Protein AF-A0A950RJ06-F1 (afdb_monomer_lite)

Sequence (537 aa):
GKETQTAPILWCGGCQGIGTPPVVMPDGRVLVLYRSAYGHWNHGVAPLVALGLLDLPANRITPLRHENGKEPPWNTFWGTADESQNFVVAGNTLFLVHQSTLGGFDLPSRKLFPIWGERDSWGGFRHLPWARNEWNGPARGGVAIVGSRLYWQTGSRLLCLVAGEQGQPGEDVALDGRKIPTQEAPPPERPDDRQLREKLAGAVTQLLSRPWAPLYVEPGLGGREFFFDNSGEVLETLAWAYPFLPPDLQQRVKTFLAKEWQTHPPFGKKARYDLPEGERREWFPVPGDVLSRLDRDRPSHPFGNCHAVWLYAERCGEWRRVLAAWPQLRECFEDFTRTGWRLDGARGDLNANRYLASLRAFARIARRAEDTEMAQRADRMAAATTTALLSWWRRSAAGAGTPVIPTIQEWDQFVGRGDALFFRVVPHRAKLALFHDLTPEVAALVEEGAPGTVAKVWDTFVTLCPTWHLQGEERQVHFGENFVDPPDFARDAFEASAWLRNSSPDELTQRLDIPCCRADLYYVLKLAILLDRAGKR

pLDDT: mean 88.15, std 12.59, range [50.03, 98.88]

Secondary structure (DSSP, 8-state):
--------B-S--SSS-S----EE-TTS-EEEEEE-TT-----SSS--EEEEEEETTTTEEEE---SSTTSPPTTS--SS-SS-EEEEEETTEEEEEETTEEEEEETTTTEEEEEEE-TTSBTTBS-BTTB---SS---EEEEEEETTEEEEEESS-EEEEE--TTSPPPP-----GGGS----PPPPPPPPHHHHHHHHHHHHHHHTTS-BPPEEE--BTT--EEES-BHHHHHHHHHHHGGGS-HHHHHHHHHHHHHHHHHS-TTSGGGBPPTTSSB--SSS---GGG-S--TT--PPPGGGGHHHHHHHHHHHT-HHHHHHTHHHHHHHHHHHHHTT----TTT--TTHHHHHHHHHHHHHHHHHTT-HHHHHHHHHHHHHHHHHHHHHHHHHHHH-------SHHHHHHHHHT--SSSEEETTTEEE-TTTTT--HHHHHHHHHHSTTHHHHHHHHHHHH-TTTTSTT-B-SS--SSB-B--HHHHHHHHHHHHHTS---HHHHHTT----SSTT-HHHHHHHHHHHHHHTT-

Radius of gyration: 26.48 Å; chains: 1; bounding box: 66×53×78 Å

Structure (mmCIF, N/CA/C/O backbone):
data_AF-A0A950RJ06-F1
#
_entry.id   AF-A0A950RJ06-F1
#
loop_
_atom_site.group_PDB
_atom_site.id
_atom_site.type_symbol
_atom_site.label_atom_id
_atom_site.label_alt_id
_atom_site.label_comp_id
_atom_site.label_asym_id
_atom_site.label_entity_id
_atom_site.label_seq_id
_atom_site.pdbx_PDB_ins_code
_atom_site.Cartn_x
_atom_site.Cartn_y
_atom_site.Cartn_z
_atom_site.occupancy
_atom_site.B_iso_or_equiv
_atom_site.auth_seq_id
_atom_site.auth_comp_id
_atom_site.auth_asym_id
_atom_site.auth_atom_id
_atom_site.pdbx_PDB_model_num
ATOM 1 N N . GLY A 1 1 ? -26.314 -30.283 16.683 1.00 50.44 1 GLY A N 1
ATOM 2 C CA . GLY A 1 1 ? -27.610 -29.701 17.082 1.00 50.44 1 GLY A CA 1
ATOM 3 C C . GLY A 1 1 ? -28.222 -29.011 15.883 1.00 50.44 1 GLY A C 1
ATOM 4 O O . GLY A 1 1 ? -27.463 -28.518 15.061 1.00 50.44 1 GLY A O 1
ATOM 5 N N . LYS A 1 2 ? -29.553 -29.013 15.747 1.00 50.03 2 LYS A N 1
ATOM 6 C CA . LYS A 1 2 ? -30.243 -28.097 14.826 1.00 50.03 2 LYS A CA 1
ATOM 7 C C . LYS A 1 2 ? -30.463 -26.778 15.561 1.00 50.03 2 LYS A C 1
ATOM 9 O O . LYS A 1 2 ? -30.877 -26.812 16.716 1.00 50.03 2 LYS A O 1
ATOM 14 N N . GLU A 1 3 ? -30.166 -25.661 14.908 1.00 59.91 3 GLU A N 1
ATOM 15 C CA . GLU A 1 3 ? -30.511 -24.330 15.406 1.00 59.91 3 GLU A CA 1
ATOM 16 C C . GLU A 1 3 ? -32.034 -24.263 15.561 1.00 59.91 3 GLU A C 1
ATOM 18 O O . GLU A 1 3 ? -32.773 -24.516 14.610 1.00 59.91 3 GLU A O 1
ATOM 23 N N . THR A 1 4 ? -32.514 -24.062 16.786 1.00 61.28 4 THR A N 1
ATOM 24 C CA . THR A 1 4 ? -33.949 -24.125 17.078 1.00 61.28 4 THR A CA 1
ATOM 25 C C . THR A 1 4 ? -34.642 -22.806 16.765 1.00 61.28 4 THR A C 1
ATOM 27 O O . THR A 1 4 ? -35.795 -22.844 16.339 1.00 61.28 4 THR A O 1
ATOM 30 N N . GLN A 1 5 ? -33.965 -21.664 16.958 1.00 66.19 5 GLN A N 1
ATOM 31 C CA . GLN A 1 5 ? -34.462 -20.304 16.703 1.00 66.19 5 GLN A CA 1
ATOM 32 C C . GLN A 1 5 ? -33.289 -19.326 16.490 1.00 66.19 5 GLN A C 1
ATOM 34 O O . GLN A 1 5 ? -32.261 -19.458 17.152 1.00 66.19 5 GLN A O 1
ATOM 39 N N . THR A 1 6 ? -33.472 -18.315 15.634 1.00 73.50 6 THR A N 1
ATOM 40 C CA . THR A 1 6 ? -32.511 -17.215 15.427 1.00 73.50 6 THR A CA 1
ATOM 41 C C . THR A 1 6 ? -33.073 -15.937 16.056 1.00 73.50 6 THR A C 1
ATOM 43 O O . THR A 1 6 ? -34.087 -15.406 15.599 1.00 73.50 6 THR A O 1
ATOM 46 N N . ALA A 1 7 ? -32.452 -15.448 17.134 1.00 76.25 7 ALA A N 1
ATOM 47 C CA . ALA A 1 7 ? -32.836 -14.179 17.753 1.00 76.25 7 ALA A CA 1
ATOM 48 C C . ALA A 1 7 ? -32.360 -12.998 16.877 1.00 76.25 7 ALA A C 1
ATOM 50 O O . ALA A 1 7 ? -31.235 -13.047 16.376 1.00 76.25 7 ALA A O 1
ATOM 51 N N . PRO A 1 8 ? -33.157 -11.925 16.693 1.00 79.44 8 PRO A N 1
ATOM 52 C CA . PRO A 1 8 ? -32.818 -10.793 15.823 1.00 79.44 8 PRO A CA 1
ATOM 53 C C . PRO A 1 8 ? -31.828 -9.830 16.503 1.00 79.44 8 PRO A C 1
ATOM 55 O O . PRO A 1 8 ? -32.113 -8.647 16.706 1.00 79.44 8 PRO A O 1
ATOM 58 N N . ILE A 1 9 ? -30.679 -10.359 16.911 1.00 85.25 9 ILE A N 1
ATOM 59 C CA . ILE A 1 9 ? -29.606 -9.603 17.550 1.00 85.25 9 ILE A CA 1
ATOM 60 C C . ILE A 1 9 ? -28.699 -8.982 16.490 1.00 85.25 9 ILE A C 1
ATOM 62 O O . ILE A 1 9 ? -28.488 -9.535 15.412 1.00 85.25 9 ILE A O 1
ATOM 66 N N . LEU A 1 10 ? -28.160 -7.814 16.805 1.00 80.94 10 LEU A N 1
ATOM 67 C CA . LEU A 1 10 ? -27.145 -7.156 16.003 1.00 80.94 10 LEU A CA 1
ATOM 68 C C . LEU A 1 10 ? -25.777 -7.607 16.504 1.00 80.94 10 LEU A C 1
ATOM 70 O O . LEU A 1 10 ? -25.434 -7.369 17.658 1.00 80.94 10 LEU A O 1
ATOM 74 N N . TRP A 1 11 ? -25.008 -8.255 15.628 1.00 78.56 11 TRP A N 1
ATOM 75 C CA . TRP A 1 11 ? -23.616 -8.603 15.916 1.00 78.56 11 TRP A CA 1
ATOM 76 C C . TRP A 1 11 ? -22.679 -7.403 15.773 1.00 78.56 11 TRP A C 1
ATOM 78 O O . TRP A 1 11 ? -21.669 -7.345 16.455 1.00 78.56 11 TRP A O 1
ATOM 88 N N . CYS A 1 12 ? -23.016 -6.436 14.920 1.00 71.62 12 CYS A N 1
ATOM 89 C CA . CYS A 1 12 ? -22.273 -5.187 14.779 1.00 71.62 12 CYS A CA 1
ATOM 90 C C . CYS A 1 12 ? -23.228 -4.005 14.954 1.00 71.62 12 CYS A C 1
ATOM 92 O O . CYS A 1 12 ? -24.313 -3.984 14.364 1.00 71.62 12 CYS A O 1
ATOM 94 N N . GLY A 1 13 ? -22.811 -3.021 15.747 1.00 65.00 13 GLY A N 1
ATOM 95 C CA . GLY A 1 13 ? -23.385 -1.681 15.746 1.00 65.00 13 GLY A CA 1
ATOM 96 C C . GLY A 1 13 ? -22.483 -0.708 14.975 1.00 65.00 13 GLY A C 1
ATOM 97 O O . GLY A 1 13 ? -21.266 -0.779 15.104 1.00 65.00 13 GLY A O 1
ATOM 98 N N . GLY A 1 14 ? -23.071 0.192 14.182 1.00 65.56 14 GLY A N 1
ATOM 99 C CA . GLY A 1 14 ? -22.356 1.227 13.412 1.00 65.56 14 GLY A CA 1
ATOM 100 C C . GLY A 1 14 ? -21.636 0.765 12.133 1.00 65.56 14 GLY A C 1
ATOM 101 O O . GLY A 1 14 ? -22.067 -0.214 11.516 1.00 65.56 14 GLY A O 1
ATOM 102 N N . CYS A 1 15 ? -20.586 1.487 11.701 1.00 62.78 15 CYS A N 1
ATOM 103 C CA . CYS A 1 15 ? -19.850 1.328 10.422 1.00 62.78 15 CYS A CA 1
ATOM 104 C C . CYS A 1 15 ? -18.987 0.053 10.300 1.00 62.78 15 CYS A C 1
ATOM 106 O O . CYS A 1 15 ? -17.826 0.110 9.910 1.00 62.78 15 CYS A O 1
ATOM 108 N N . GLN A 1 16 ? -19.555 -1.121 10.592 1.00 58.41 16 GLN A N 1
ATOM 109 C CA . GLN A 1 16 ? -18.917 -2.426 10.338 1.00 58.41 16 GLN A CA 1
ATOM 110 C C . GLN A 1 16 ? -17.552 -2.632 11.040 1.00 58.41 16 GLN A C 1
ATOM 112 O O . GLN A 1 16 ? -16.731 -3.413 10.564 1.00 58.41 16 GLN A O 1
ATOM 117 N N . GLY A 1 17 ? -17.315 -1.961 12.177 1.00 62.22 17 GLY A N 1
ATOM 118 C CA . GLY A 1 17 ? -16.123 -2.152 13.016 1.00 62.22 17 GLY A CA 1
ATOM 119 C C . GLY A 1 17 ? -16.064 -3.531 13.698 1.00 62.22 17 GLY A C 1
ATOM 120 O O . GLY A 1 17 ? -16.698 -4.492 13.258 1.00 62.22 17 GLY A O 1
ATOM 121 N N . ILE A 1 18 ? -15.320 -3.658 14.809 1.00 63.72 18 ILE A N 1
ATOM 122 C CA . ILE A 1 18 ? -15.326 -4.912 15.595 1.00 63.72 18 ILE A CA 1
ATOM 123 C C . ILE A 1 18 ? -16.766 -5.221 16.008 1.00 63.72 18 ILE A C 1
ATOM 125 O O . ILE A 1 18 ? -17.503 -4.333 16.436 1.00 63.72 18 ILE A O 1
ATOM 129 N N . GLY A 1 19 ? -17.152 -6.494 15.897 1.00 72.44 19 GLY A N 1
ATOM 130 C CA . GLY A 1 19 ? -18.432 -6.958 16.415 1.00 72.44 19 GLY A CA 1
ATOM 131 C C . GLY A 1 19 ? -18.643 -6.556 17.879 1.00 72.44 19 GLY A C 1
ATOM 132 O O . GLY A 1 19 ? -17.711 -6.470 18.677 1.00 72.44 19 GLY A O 1
ATOM 133 N N . THR A 1 20 ? -19.896 -6.337 18.237 1.00 81.00 20 THR A N 1
ATOM 134 C CA . THR A 1 20 ? -20.381 -6.101 19.591 1.00 81.00 20 THR A CA 1
ATOM 135 C C . THR A 1 20 ? -20.977 -7.417 20.112 1.00 81.00 20 THR A C 1
ATOM 137 O O . THR A 1 20 ? -22.199 -7.595 20.072 1.00 81.00 20 THR A O 1
ATOM 140 N N . PRO A 1 21 ? -20.149 -8.403 20.519 1.00 85.94 21 PRO A N 1
ATOM 141 C CA . PRO A 1 21 ? -20.653 -9.711 20.904 1.00 85.94 21 PRO A CA 1
ATOM 142 C C . PRO A 1 21 ? -21.604 -9.593 22.105 1.00 85.94 21 PRO A C 1
ATOM 144 O O . PRO A 1 21 ? -21.375 -8.772 22.998 1.00 85.94 21 PRO A O 1
ATOM 147 N N . PRO A 1 22 ? -22.653 -10.427 22.173 1.00 91.00 22 PRO A N 1
ATOM 148 C CA . PRO A 1 22 ? -23.515 -10.476 23.343 1.00 91.00 22 PRO A CA 1
ATOM 149 C C . PRO A 1 22 ? -22.749 -10.836 24.622 1.00 91.00 22 PRO A C 1
ATOM 151 O O . PRO A 1 22 ? -21.824 -11.649 24.594 1.00 91.00 22 PRO A O 1
ATOM 154 N N . VAL A 1 23 ? -23.175 -10.287 25.761 1.00 92.25 23 VAL A N 1
ATOM 155 C CA . VAL A 1 23 ? -22.527 -10.524 27.062 1.00 92.25 23 VAL A CA 1
ATOM 156 C C . VAL A 1 23 ? -23.430 -11.381 27.941 1.00 92.25 23 VAL A C 1
ATOM 158 O O . VAL A 1 23 ? -24.588 -11.038 28.170 1.00 92.25 23 VAL A O 1
ATOM 161 N N . VAL A 1 24 ? -22.913 -12.498 28.450 1.00 93.88 24 VAL A N 1
ATOM 162 C CA . VAL A 1 24 ? -23.662 -13.367 29.370 1.00 93.88 24 VAL A CA 1
ATOM 163 C C . VAL A 1 24 ? -23.649 -12.763 30.773 1.00 93.88 24 VAL A C 1
ATOM 165 O O . VAL A 1 24 ? -22.591 -12.485 31.333 1.00 93.88 24 VAL A O 1
ATOM 168 N N . MET A 1 25 ? -24.835 -12.569 31.338 1.00 95.00 25 MET A N 1
ATOM 169 C CA . MET A 1 25 ? -25.041 -12.037 32.682 1.00 95.00 25 MET A CA 1
ATOM 170 C C . MET A 1 25 ? -24.921 -13.148 33.741 1.00 95.00 25 MET A C 1
ATOM 172 O O . MET A 1 25 ? -25.167 -14.316 33.429 1.00 95.00 25 MET A O 1
ATOM 176 N N . PRO A 1 26 ? -24.638 -12.817 35.019 1.00 91.94 26 PRO A N 1
ATOM 177 C CA . PRO A 1 26 ? -24.577 -13.810 36.099 1.00 91.94 26 PRO A CA 1
ATOM 178 C C . PRO A 1 26 ? -25.865 -14.624 36.302 1.00 91.94 26 PRO A C 1
ATOM 180 O O . PRO A 1 26 ? -25.816 -15.729 36.831 1.00 91.94 26 PRO A O 1
ATOM 183 N N . ASP A 1 27 ? -27.014 -14.089 35.884 1.00 93.88 27 ASP A N 1
ATOM 184 C CA . ASP A 1 27 ? -28.317 -14.756 35.967 1.00 93.88 27 ASP A CA 1
ATOM 185 C C . ASP A 1 27 ? -28.658 -15.620 34.735 1.00 93.88 27 ASP A C 1
ATOM 187 O O . ASP A 1 27 ? -29.770 -16.133 34.628 1.00 93.88 27 ASP A O 1
ATOM 191 N N . GLY A 1 28 ? -27.717 -15.778 33.799 1.00 94.25 28 GLY A N 1
ATOM 192 C CA . GLY A 1 28 ? -27.869 -16.590 32.591 1.00 94.25 28 GLY A CA 1
ATOM 193 C C . GLY A 1 28 ? -28.584 -15.898 31.427 1.00 94.25 28 GLY A C 1
ATOM 194 O O . GLY A 1 28 ? -28.638 -16.469 30.335 1.00 94.25 28 GLY A O 1
ATOM 195 N N . ARG A 1 29 ? -29.102 -14.675 31.605 1.00 95.62 29 ARG A N 1
ATOM 196 C CA . ARG A 1 29 ? -29.600 -13.863 30.483 1.00 95.62 29 ARG A CA 1
ATOM 197 C C . ARG A 1 29 ? -28.436 -13.309 29.671 1.00 95.62 29 ARG A C 1
ATOM 199 O O . ARG A 1 29 ? -27.307 -13.223 30.147 1.00 95.62 29 ARG A O 1
ATOM 206 N N . VAL A 1 30 ? -28.714 -12.896 28.440 1.00 95.31 30 VAL A N 1
ATOM 207 C CA . VAL A 1 30 ? -27.694 -12.368 27.531 1.00 95.31 30 VAL A CA 1
ATOM 208 C C . VAL A 1 30 ? -27.994 -10.910 27.208 1.00 95.31 30 VAL A C 1
ATOM 210 O O . VAL A 1 30 ? -29.046 -10.593 26.662 1.00 95.31 30 VAL A O 1
ATOM 213 N N . LEU A 1 31 ? -27.075 -10.007 27.528 1.00 94.94 31 LEU A N 1
ATOM 214 C CA . LEU A 1 31 ? -27.130 -8.628 27.067 1.00 94.94 31 LEU A CA 1
ATOM 215 C C . LEU A 1 31 ? -26.858 -8.581 25.562 1.00 94.94 31 LEU A C 1
ATOM 217 O O . LEU A 1 31 ? -25.830 -9.068 25.096 1.00 94.94 31 LEU A O 1
ATOM 221 N N . VAL A 1 32 ? -27.781 -7.983 24.815 1.00 93.06 32 VAL A N 1
ATOM 222 C CA . VAL A 1 32 ? -27.760 -7.938 23.352 1.00 93.06 32 VAL A CA 1
ATOM 223 C C . VAL A 1 32 ? -28.026 -6.529 22.836 1.00 93.06 32 VAL A C 1
ATOM 225 O O . VAL A 1 32 ? -28.814 -5.771 23.412 1.00 93.06 32 VAL A O 1
ATOM 228 N N . LEU A 1 33 ? -27.416 -6.221 21.693 1.00 90.19 33 LEU A N 1
ATOM 229 C CA . LEU A 1 33 ? -27.846 -5.149 20.805 1.00 90.19 33 LEU A CA 1
ATOM 230 C C . LEU A 1 33 ? -28.906 -5.716 19.850 1.00 90.19 33 LEU A C 1
ATOM 232 O O . LEU A 1 33 ? -28.754 -6.830 19.353 1.00 90.19 33 LEU A O 1
ATOM 236 N N . TYR A 1 34 ? -29.995 -4.994 19.592 1.00 90.50 34 TYR A N 1
ATOM 237 C CA . TYR A 1 34 ? -31.054 -5.454 18.682 1.00 90.50 34 TYR A CA 1
ATOM 238 C C . TYR A 1 34 ? -31.803 -4.285 18.035 1.00 90.50 34 TYR A C 1
ATOM 240 O O . TYR A 1 34 ? -31.687 -3.133 18.467 1.00 90.50 34 TYR A O 1
ATOM 248 N N . ARG A 1 35 ? -32.587 -4.573 16.985 1.00 87.44 35 ARG A N 1
ATOM 249 C CA . ARG A 1 35 ? -33.420 -3.560 16.322 1.00 87.44 35 ARG A CA 1
ATOM 250 C C . ARG A 1 35 ? -34.743 -3.347 17.058 1.00 87.44 35 ARG A C 1
ATOM 252 O O . ARG A 1 35 ? -35.463 -4.304 17.330 1.00 87.44 35 ARG A O 1
ATOM 259 N N . SER A 1 36 ? -35.098 -2.094 17.342 1.00 87.75 36 SER A N 1
ATOM 260 C CA . SER A 1 36 ? -36.367 -1.746 17.991 1.00 87.75 36 SER A CA 1
ATOM 261 C C . SER A 1 36 ? -36.806 -0.310 17.724 1.00 87.75 36 SER A C 1
ATOM 263 O O . SER A 1 36 ? -36.077 0.634 18.019 1.00 87.75 36 SER A O 1
ATOM 265 N N . ALA A 1 37 ? -38.055 -0.134 17.282 1.00 87.75 37 ALA A N 1
ATOM 266 C CA . ALA A 1 37 ? -38.705 1.179 17.195 1.00 87.75 37 ALA A CA 1
ATOM 267 C C . ALA A 1 37 ? -38.978 1.825 18.564 1.00 87.75 37 ALA A C 1
ATOM 269 O O . ALA A 1 37 ? -39.250 3.019 18.646 1.00 87.75 37 ALA A O 1
ATOM 270 N N . TYR A 1 38 ? -38.889 1.042 19.641 1.00 86.88 38 TYR A N 1
ATOM 271 C CA . TYR A 1 38 ? -39.115 1.498 21.010 1.00 86.88 38 TYR A CA 1
ATOM 272 C C . TYR A 1 38 ? -37.815 1.716 21.790 1.00 86.88 38 TYR A C 1
ATOM 274 O O . TYR A 1 38 ? -37.870 1.965 22.999 1.00 86.88 38 TYR A O 1
ATOM 282 N N . GLY A 1 39 ? -36.665 1.597 21.119 1.00 85.56 39 GLY A N 1
ATOM 283 C CA . GLY A 1 39 ? -35.371 1.970 21.672 1.00 85.56 39 GLY A CA 1
ATOM 284 C C . GLY A 1 39 ? -35.305 3.468 21.942 1.00 85.56 39 GLY A C 1
ATOM 285 O O . GLY A 1 39 ? -35.871 4.270 21.203 1.00 85.56 39 GLY A O 1
ATOM 286 N N . HIS A 1 40 ? -34.603 3.844 23.001 1.00 88.94 40 HIS A N 1
ATOM 287 C CA . HIS A 1 40 ? -34.295 5.246 23.292 1.00 88.94 40 HIS A CA 1
ATOM 288 C C . HIS A 1 40 ? -32.793 5.518 23.363 1.00 88.94 40 HIS A C 1
ATOM 290 O O . HIS A 1 40 ? -32.363 6.522 23.897 1.00 88.94 40 HIS A O 1
ATOM 296 N N . TRP A 1 41 ? -32.007 4.592 22.818 1.00 87.56 41 TRP A N 1
ATOM 297 C CA . TRP A 1 41 ? -30.555 4.676 22.735 1.00 87.56 41 TRP A CA 1
ATOM 298 C C . TRP A 1 41 ? -30.120 5.395 21.452 1.00 87.56 41 TRP A C 1
ATOM 300 O O . TRP A 1 41 ? -28.999 5.215 20.997 1.00 87.56 41 TRP A O 1
ATOM 310 N N . ASN A 1 42 ? -31.026 6.138 20.813 1.00 79.38 42 ASN A N 1
ATOM 311 C CA . ASN A 1 42 ? -30.808 6.692 19.485 1.00 79.38 42 ASN A CA 1
ATOM 312 C C . ASN A 1 42 ? -30.412 8.164 19.608 1.00 79.38 42 ASN A C 1
ATOM 314 O O . ASN A 1 42 ? -31.120 8.939 20.246 1.00 79.38 42 ASN A O 1
ATOM 318 N N . HIS A 1 43 ? -29.330 8.545 18.940 1.00 73.06 43 HIS A N 1
ATOM 319 C CA . HIS A 1 43 ? -28.908 9.934 18.792 1.00 73.06 43 HIS A CA 1
ATOM 320 C C . HIS A 1 43 ? -28.388 10.132 17.357 1.00 73.06 43 HIS A C 1
ATOM 322 O O . HIS A 1 43 ? -27.191 10.095 17.107 1.00 73.06 43 HIS A O 1
ATOM 328 N N . GLY A 1 44 ? -29.294 10.287 16.381 1.00 64.38 44 GLY A N 1
ATOM 329 C CA . GLY A 1 44 ? -28.931 10.548 14.978 1.00 64.38 44 GLY A CA 1
ATOM 330 C C . GLY A 1 44 ? -28.979 9.343 14.018 1.00 64.38 44 GLY A C 1
ATOM 331 O O . GLY A 1 44 ? -29.991 8.648 13.940 1.00 64.38 44 GLY A O 1
ATOM 332 N 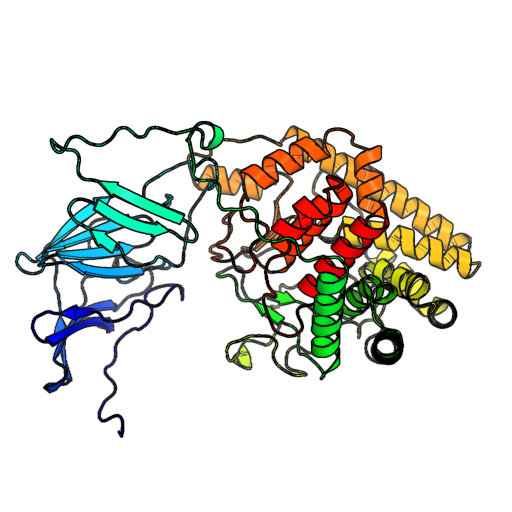N . VAL A 1 45 ? -27.909 9.185 13.225 1.00 64.44 45 VAL A N 1
ATOM 333 C CA . VAL A 1 45 ? -27.832 8.775 11.797 1.00 64.44 45 VAL A CA 1
ATOM 334 C C . VAL A 1 45 ? -28.550 7.471 11.388 1.00 64.44 45 VAL A C 1
ATOM 336 O O . VAL A 1 45 ? -29.001 7.366 10.248 1.00 64.44 45 VAL A O 1
ATOM 339 N N . ALA A 1 46 ? -28.727 6.489 12.277 1.00 67.44 46 ALA A N 1
ATOM 340 C CA . ALA A 1 46 ? -29.302 5.183 11.919 1.00 67.44 46 ALA A CA 1
ATOM 341 C C . ALA A 1 46 ? -30.348 4.690 12.936 1.00 67.44 46 ALA A C 1
ATOM 343 O O . ALA A 1 46 ? -29.983 3.954 13.842 1.00 67.44 46 ALA A O 1
ATOM 344 N N . PRO A 1 47 ? -31.649 5.002 12.805 1.00 71.69 47 PRO A N 1
ATOM 345 C CA . PRO A 1 47 ? -32.635 4.750 13.857 1.00 71.69 47 PRO A CA 1
ATOM 346 C C . PRO A 1 47 ? -32.853 3.256 14.164 1.00 71.69 47 PRO A C 1
ATOM 348 O O . PRO A 1 47 ? -32.434 2.353 13.435 1.00 71.69 47 PRO A O 1
ATOM 351 N N . LEU A 1 48 ? -33.634 3.003 15.218 1.00 83.75 48 LEU A N 1
ATOM 352 C CA . LEU A 1 48 ? -34.152 1.686 15.600 1.00 83.75 48 LEU A CA 1
ATOM 353 C C . LEU A 1 48 ? -33.125 0.751 16.256 1.00 83.75 48 LEU A C 1
ATOM 355 O O . LEU A 1 48 ? -33.192 -0.449 16.006 1.00 83.75 48 LEU A O 1
ATOM 359 N N . VAL A 1 49 ? -32.201 1.238 17.089 1.00 84.25 49 VAL A N 1
ATOM 360 C CA . VAL A 1 49 ? -31.305 0.372 17.882 1.00 84.25 49 VAL A CA 1
ATOM 361 C C . VAL A 1 49 ? -31.658 0.441 19.370 1.00 84.25 49 VAL A C 1
ATOM 363 O O . VAL A 1 49 ? -32.088 1.471 19.894 1.00 84.25 49 VAL A O 1
ATOM 366 N N . ALA A 1 50 ? -31.525 -0.688 20.066 1.00 89.38 50 ALA A N 1
ATOM 367 C CA . ALA A 1 50 ? -31.738 -0.781 21.501 1.00 89.38 50 ALA A CA 1
ATOM 368 C C . ALA A 1 50 ? -30.814 -1.811 22.160 1.00 89.38 50 ALA A C 1
ATOM 370 O O . ALA A 1 50 ? -30.388 -2.779 21.531 1.00 89.38 50 ALA A O 1
ATOM 371 N N . LEU A 1 51 ? -30.582 -1.620 23.459 1.00 92.69 51 LEU A N 1
ATOM 372 C CA . LEU A 1 51 ? -30.006 -2.624 24.348 1.00 92.69 51 LEU A CA 1
ATOM 373 C C . LEU A 1 51 ? -31.116 -3.393 25.067 1.00 92.69 51 LEU A C 1
ATOM 375 O O . LEU A 1 51 ? -32.174 -2.840 25.395 1.00 92.69 51 LEU A O 1
ATOM 379 N N . GLY A 1 52 ? -30.894 -4.678 25.316 1.00 94.69 52 GLY A N 1
ATOM 380 C CA . GLY A 1 52 ? -31.853 -5.518 26.024 1.00 94.69 52 GLY A CA 1
ATOM 381 C C . GLY A 1 52 ? -31.235 -6.782 26.601 1.00 94.69 52 GLY A C 1
ATOM 382 O O . GLY A 1 52 ? -30.121 -7.154 26.255 1.00 94.69 52 GLY A O 1
ATOM 383 N N . LEU A 1 53 ? -31.978 -7.442 27.486 1.00 96.38 53 LEU A N 1
ATOM 384 C CA . LEU A 1 53 ? -31.618 -8.735 28.065 1.00 96.38 53 LEU A CA 1
ATOM 385 C C . LEU A 1 53 ? -32.443 -9.832 27.391 1.00 96.38 53 LEU A C 1
ATOM 387 O O . LEU A 1 53 ? -33.661 -9.887 27.576 1.00 96.38 53 LEU A O 1
ATOM 391 N N . LEU A 1 54 ? -31.786 -10.675 26.601 1.00 95.50 54 LEU A N 1
ATOM 392 C CA . LEU A 1 54 ? -32.343 -11.869 25.981 1.00 95.50 54 LEU A CA 1
ATOM 393 C C . LEU A 1 54 ? -32.416 -13.005 27.006 1.00 95.50 54 LEU A C 1
ATOM 395 O O . LEU A 1 54 ? -31.401 -13.474 27.520 1.00 95.50 54 LEU A O 1
ATOM 399 N N . ASP A 1 55 ? -33.633 -13.457 27.271 1.00 94.75 55 ASP A N 1
ATOM 400 C CA . ASP A 1 55 ? -33.919 -14.728 27.925 1.00 94.75 55 ASP A CA 1
ATOM 401 C C . ASP A 1 55 ? -33.882 -15.826 26.855 1.00 94.75 55 ASP A C 1
ATOM 403 O O . ASP A 1 55 ? -34.734 -15.849 25.963 1.00 94.75 55 ASP A O 1
ATOM 407 N N . LEU A 1 56 ? -32.857 -16.685 26.902 1.00 89.12 56 LEU A N 1
ATOM 408 C CA . LEU A 1 56 ? -32.650 -17.746 25.913 1.00 89.12 56 LEU A CA 1
ATOM 409 C C . LEU A 1 56 ? -33.780 -18.795 25.936 1.00 89.12 56 LEU A C 1
ATOM 411 O O . LEU A 1 56 ? -34.327 -19.060 24.864 1.00 89.12 56 LEU A O 1
ATOM 415 N N . PRO A 1 57 ? -34.186 -19.364 27.095 1.00 89.75 57 PRO A N 1
ATOM 416 C CA . PRO A 1 57 ? -35.340 -20.264 27.165 1.00 89.75 57 PRO A CA 1
ATOM 417 C C . PRO A 1 57 ? -36.637 -19.677 26.598 1.00 89.75 57 PRO A C 1
ATOM 419 O O . PRO A 1 57 ? -37.374 -20.379 25.906 1.00 89.75 57 PRO A O 1
ATOM 422 N N . ALA A 1 58 ? -36.925 -18.405 26.885 1.00 91.06 58 ALA A N 1
ATOM 423 C CA . ALA A 1 58 ? -38.152 -17.749 26.434 1.00 91.06 58 ALA A CA 1
ATOM 424 C C . ALA A 1 58 ? -38.045 -17.124 25.031 1.00 91.06 58 ALA A C 1
ATOM 426 O O . ALA A 1 58 ? -39.052 -16.641 24.511 1.00 91.06 58 ALA A O 1
ATOM 427 N N . ASN A 1 59 ? -36.837 -17.075 24.457 1.00 89.00 59 ASN A N 1
ATOM 428 C CA . ASN A 1 59 ? -36.471 -16.291 23.274 1.00 89.00 59 ASN A CA 1
ATOM 429 C C . ASN A 1 59 ? -37.097 -14.883 23.274 1.00 89.00 59 ASN A C 1
ATOM 431 O O . ASN A 1 59 ? -37.733 -14.440 22.313 1.00 89.00 59 ASN A O 1
ATOM 435 N N . ARG A 1 60 ? -36.965 -14.181 24.405 1.00 92.56 60 ARG A N 1
ATOM 436 C CA . ARG A 1 60 ? -37.585 -12.870 24.618 1.00 92.56 60 ARG A CA 1
ATOM 437 C C . ARG A 1 60 ? -36.553 -11.854 25.072 1.00 92.56 60 ARG A C 1
ATOM 439 O O . ARG A 1 60 ? -35.869 -12.054 26.069 1.00 92.56 60 ARG A O 1
ATOM 446 N N . ILE A 1 61 ? -36.502 -10.723 24.375 1.00 94.88 61 ILE A N 1
ATOM 447 C CA . ILE A 1 61 ? -35.655 -9.590 24.750 1.00 94.88 61 ILE A CA 1
ATOM 448 C C . ILE A 1 61 ? -36.453 -8.644 25.650 1.00 94.88 61 ILE A C 1
ATOM 450 O O . ILE A 1 61 ? -37.507 -8.136 25.263 1.00 94.88 61 ILE A O 1
ATOM 454 N N . THR A 1 62 ? -35.943 -8.387 26.853 1.00 95.62 62 THR A N 1
ATOM 455 C CA . THR A 1 62 ? -36.441 -7.335 27.747 1.00 95.62 62 THR A CA 1
ATOM 456 C C . THR A 1 62 ? -35.672 -6.042 27.472 1.00 95.62 62 THR A C 1
ATOM 458 O O . THR A 1 62 ? -34.463 -6.018 27.707 1.00 95.62 62 THR A O 1
ATOM 461 N N . PRO A 1 63 ? -36.319 -4.963 26.991 1.00 94.50 63 PRO A N 1
ATOM 462 C CA . PRO A 1 63 ? -35.622 -3.719 26.679 1.00 94.50 63 PRO A CA 1
ATOM 463 C C . PRO A 1 63 ? -34.990 -3.090 27.925 1.00 94.50 63 PRO A C 1
ATOM 465 O O . PRO A 1 63 ? -35.668 -2.899 28.938 1.00 94.50 63 PRO A O 1
ATOM 468 N N . LEU A 1 64 ? -33.717 -2.711 27.827 1.00 94.75 64 LEU A N 1
ATOM 469 C CA . LEU A 1 64 ? -33.061 -1.867 28.818 1.00 94.75 64 LEU A CA 1
ATOM 470 C C . LEU A 1 64 ? -33.331 -0.409 28.484 1.00 94.75 64 LEU A C 1
ATOM 472 O O . LEU A 1 64 ? -33.229 0.000 27.324 1.00 94.75 64 LEU A O 1
ATOM 476 N N . ARG A 1 65 ? -33.700 0.356 29.515 1.00 94.00 65 ARG A N 1
ATOM 477 C CA . ARG A 1 65 ? -34.000 1.776 29.394 1.00 94.00 65 ARG A CA 1
ATOM 478 C C . ARG A 1 65 ? -33.155 2.610 30.361 1.00 94.00 65 ARG A C 1
ATOM 480 O O . ARG A 1 65 ? -33.165 2.256 31.527 1.00 94.00 65 ARG A O 1
ATOM 487 N N . HIS A 1 66 ? -32.506 3.687 29.918 1.00 92.94 66 HIS A N 1
ATOM 488 C CA . HIS A 1 66 ? -31.921 4.770 30.711 1.00 92.94 66 HIS A CA 1
ATOM 489 C C . HIS A 1 66 ? -32.906 5.880 31.130 1.00 92.94 66 HIS A C 1
ATOM 491 O O . HIS A 1 66 ? -33.954 6.093 30.524 1.00 92.94 66 HIS A O 1
ATOM 497 N N . GLU A 1 67 ? -32.561 6.644 32.162 1.00 93.50 67 GLU A N 1
ATOM 498 C CA . GLU A 1 67 ? -33.440 7.686 32.719 1.00 93.50 67 GLU A CA 1
ATOM 499 C C . GLU A 1 67 ? -33.563 8.969 31.870 1.00 93.50 67 GLU A C 1
ATOM 501 O O . GLU A 1 67 ? -34.571 9.665 31.957 1.00 93.50 67 GLU A O 1
ATOM 506 N N . ASN A 1 68 ? -32.606 9.246 30.976 1.00 88.75 68 ASN A N 1
ATOM 507 C CA . ASN A 1 68 ? -32.532 10.490 30.182 1.00 88.75 68 ASN A CA 1
ATOM 508 C C . ASN A 1 68 ? -33.542 10.613 29.011 1.00 88.75 68 ASN A C 1
ATOM 510 O O . ASN A 1 68 ? -33.295 11.287 28.016 1.00 88.75 68 ASN A O 1
ATOM 514 N N . GLY A 1 69 ? -34.700 9.957 29.081 1.00 86.50 69 GLY A N 1
ATOM 515 C CA . GLY A 1 69 ? -35.740 10.105 28.058 1.00 86.50 69 GLY A CA 1
ATOM 516 C C . GLY A 1 69 ? -35.390 9.451 26.715 1.00 86.50 69 GLY A C 1
ATOM 517 O O . GLY A 1 69 ? -35.112 8.253 26.681 1.00 86.50 69 GLY A O 1
ATOM 518 N N . LYS A 1 70 ? -35.526 10.203 25.610 1.00 82.12 70 LYS A N 1
ATOM 519 C CA . LYS A 1 70 ? -35.303 9.731 24.223 1.00 82.12 70 LYS A CA 1
ATOM 520 C C . LYS A 1 70 ? -33.903 10.023 23.684 1.00 82.12 70 LYS A C 1
ATOM 522 O O . LYS A 1 70 ? -33.554 9.469 22.648 1.00 82.12 70 LYS A O 1
ATOM 527 N N . GLU A 1 71 ? -33.162 10.890 24.363 1.00 82.81 71 GLU A N 1
ATOM 528 C CA . GLU A 1 71 ? -31.867 11.391 23.924 1.00 82.81 71 GLU A CA 1
ATOM 529 C C . GLU A 1 71 ? -30.832 11.004 24.985 1.00 82.81 71 GLU A C 1
ATOM 531 O O . GLU A 1 71 ? -30.848 11.554 26.091 1.00 82.81 71 GLU A O 1
ATOM 536 N N . PRO A 1 72 ? -29.966 10.014 24.716 1.00 86.94 72 PRO A N 1
ATOM 537 C CA . PRO A 1 72 ? -28.862 9.729 25.619 1.00 86.94 72 PRO A CA 1
ATOM 538 C C . PRO A 1 72 ? -27.936 10.959 25.697 1.00 86.94 72 PRO A C 1
ATOM 540 O O . PRO A 1 72 ? -27.680 11.588 24.668 1.00 86.94 72 PRO A O 1
ATOM 543 N N . PRO A 1 73 ? -27.413 11.312 26.886 1.00 87.56 73 PRO A N 1
ATOM 544 C CA . PRO A 1 73 ? -26.434 12.378 27.041 1.00 87.56 73 PRO A CA 1
ATOM 545 C C . PRO A 1 73 ? -25.264 12.277 26.057 1.00 87.56 73 PRO A C 1
ATOM 547 O O . PRO A 1 73 ? -24.776 11.187 25.740 1.00 87.56 73 PRO A O 1
ATOM 550 N N . TRP A 1 74 ? -24.775 13.431 25.612 1.00 81.94 74 TRP A N 1
ATOM 551 C CA . TRP A 1 74 ? -23.574 13.517 24.784 1.00 81.94 74 TRP A CA 1
ATOM 552 C C . TRP A 1 74 ? -22.358 12.899 25.506 1.00 81.94 74 TRP A C 1
ATOM 554 O O . TRP A 1 74 ? -22.289 12.940 26.735 1.00 81.94 74 TRP A O 1
ATOM 564 N N . ASN A 1 75 ? -21.409 12.318 24.760 1.00 80.62 75 ASN A N 1
ATOM 565 C CA . ASN A 1 75 ? -20.223 11.610 25.285 1.00 80.62 75 ASN A CA 1
ATOM 566 C C . ASN A 1 75 ? -20.515 10.409 26.214 1.00 80.62 75 ASN A C 1
ATOM 568 O O . ASN A 1 75 ? -19.759 10.144 27.149 1.00 80.62 75 ASN A O 1
ATOM 572 N N . THR A 1 76 ? -21.616 9.686 25.988 1.00 83.94 76 THR A N 1
ATOM 573 C CA . THR A 1 76 ? -21.900 8.433 26.708 1.00 83.94 76 THR A CA 1
ATOM 574 C C . THR A 1 76 ? -21.966 7.245 25.755 1.00 83.94 76 THR A C 1
ATOM 576 O O . THR A 1 76 ? -20.953 6.616 25.480 1.00 83.94 76 THR A O 1
ATOM 579 N N . PHE A 1 77 ? -23.152 6.917 25.255 1.00 79.81 77 PHE A N 1
ATOM 580 C CA . PHE A 1 77 ? -23.364 5.814 24.332 1.00 79.81 77 PHE A CA 1
ATOM 581 C C . PHE A 1 77 ? -24.572 6.075 23.454 1.00 79.81 77 PHE A C 1
ATOM 583 O O . PHE A 1 77 ? -25.673 6.325 23.957 1.00 79.81 77 PHE A O 1
ATOM 590 N N . TRP A 1 78 ? -24.370 5.935 22.149 1.00 75.69 78 TRP A N 1
ATOM 591 C CA . TRP A 1 78 ? -25.431 5.978 21.161 1.00 75.69 78 TRP A CA 1
ATOM 592 C C . TRP A 1 78 ? -25.468 4.621 20.476 1.00 75.69 78 TRP A C 1
ATOM 594 O O . TRP A 1 78 ? -24.507 4.197 19.849 1.00 75.69 78 TRP A O 1
ATOM 604 N N . GLY A 1 79 ? -26.601 3.932 20.574 1.00 68.50 79 GLY A N 1
ATOM 605 C CA . GLY A 1 79 ? -26.802 2.681 19.848 1.00 68.50 79 GLY A CA 1
ATOM 606 C C . GLY A 1 79 ? -26.748 2.880 18.329 1.00 68.50 79 GLY A C 1
ATOM 607 O O . GLY A 1 79 ? -26.570 1.917 17.586 1.00 68.50 79 GLY A O 1
ATOM 608 N N . THR A 1 80 ? -26.900 4.123 17.862 1.00 66.88 80 THR A N 1
ATOM 609 C CA . THR A 1 80 ? -27.002 4.514 16.455 1.00 66.88 80 THR A CA 1
ATOM 610 C C . THR A 1 80 ? -25.927 5.528 16.103 1.00 66.88 80 THR A C 1
ATOM 612 O O . THR A 1 80 ? -26.085 6.715 16.386 1.00 66.88 80 THR A O 1
ATOM 615 N N . ALA A 1 81 ? -24.869 5.060 15.467 1.00 65.31 81 ALA A N 1
ATOM 616 C CA . ALA A 1 81 ? -23.710 5.872 15.154 1.00 65.31 81 ALA A CA 1
ATOM 617 C C . ALA A 1 81 ? -23.058 5.355 13.874 1.00 65.31 81 ALA A C 1
ATOM 619 O O . ALA A 1 81 ? -23.147 4.162 13.579 1.00 65.31 81 ALA A O 1
ATOM 620 N N . ASP A 1 82 ? -22.456 6.244 13.098 1.00 66.19 82 ASP A N 1
ATOM 621 C CA . ASP A 1 82 ? -21.478 5.918 12.059 1.00 66.19 82 ASP A CA 1
ATOM 622 C C . ASP A 1 82 ? -20.123 5.509 12.668 1.00 66.19 82 ASP A C 1
ATOM 624 O O . ASP A 1 82 ? -19.206 5.094 11.965 1.00 66.19 82 ASP A O 1
ATOM 628 N N . GLU A 1 83 ? -20.012 5.517 13.993 1.00 75.25 83 GLU A N 1
ATOM 629 C CA . GLU A 1 83 ? -18.823 5.117 14.727 1.00 75.25 83 GLU A CA 1
ATOM 630 C C . GLU A 1 83 ? -18.896 3.684 15.299 1.00 75.25 83 GLU A C 1
ATOM 632 O O . GLU A 1 83 ? -19.958 3.062 15.430 1.00 75.25 83 GLU A O 1
ATOM 637 N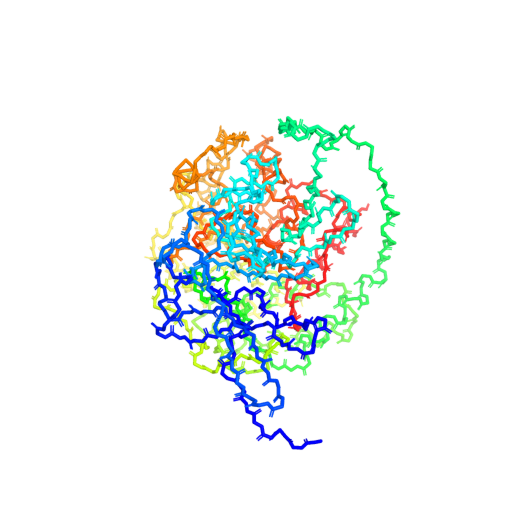 N . SER A 1 84 ? -17.728 3.133 15.648 1.00 73.69 84 SER A N 1
ATOM 638 C CA . SER A 1 84 ? -17.611 1.816 16.289 1.00 73.69 84 SER A CA 1
ATOM 639 C C . SER A 1 84 ? -18.097 1.839 17.740 1.00 73.69 84 SER A C 1
ATOM 641 O O . SER A 1 84 ? -17.824 2.782 18.489 1.00 73.69 84 SER A O 1
ATOM 643 N N . GLN A 1 85 ? -18.744 0.752 18.170 1.00 80.62 85 GLN A N 1
ATOM 644 C CA . GLN A 1 85 ? -19.252 0.606 19.533 1.00 80.62 85 GLN A CA 1
ATOM 645 C C . GLN A 1 85 ? -19.060 -0.806 20.097 1.00 80.62 85 GLN A C 1
ATOM 647 O O . GLN A 1 85 ? -19.174 -1.811 19.394 1.00 80.62 85 GLN A O 1
ATOM 652 N N . ASN A 1 86 ? -18.794 -0.887 21.398 1.00 84.88 86 ASN A N 1
ATOM 653 C CA . ASN A 1 86 ? -18.674 -2.141 22.134 1.00 84.88 86 ASN A CA 1
ATOM 654 C C . ASN A 1 86 ? -19.265 -1.993 23.540 1.00 84.88 86 ASN A C 1
ATOM 656 O O . ASN A 1 86 ? -19.433 -0.879 24.036 1.00 84.88 86 ASN A O 1
ATOM 660 N N . PHE A 1 87 ? -19.568 -3.103 24.205 1.00 88.75 87 PHE A N 1
ATOM 661 C CA . PHE A 1 87 ? -19.952 -3.066 25.602 1.00 88.75 87 PHE A CA 1
ATOM 662 C C . PHE A 1 87 ? -19.520 -4.306 26.380 1.00 88.75 87 PHE A C 1
ATOM 664 O O . PHE A 1 87 ? -19.459 -5.414 25.855 1.00 88.75 87 PHE A O 1
ATOM 671 N N . VAL A 1 88 ? -19.253 -4.109 27.669 1.00 90.88 88 VAL A N 1
ATOM 672 C CA . VAL A 1 88 ? -18.914 -5.175 28.623 1.00 90.88 88 VAL A CA 1
ATOM 673 C C . VAL A 1 88 ? -19.643 -4.941 29.938 1.00 90.88 88 VAL A C 1
ATOM 675 O O . VAL A 1 88 ? -19.997 -3.813 30.270 1.00 90.88 88 VAL A O 1
ATOM 678 N N . VAL A 1 89 ? -19.859 -5.994 30.718 1.00 93.12 89 VAL A N 1
ATOM 679 C CA . VAL A 1 89 ? -20.523 -5.896 32.024 1.00 93.12 89 VAL A CA 1
ATOM 680 C C . VAL A 1 89 ? -19.538 -6.268 33.122 1.00 93.12 89 VAL A C 1
ATOM 682 O O . VAL A 1 89 ? -18.905 -7.319 33.049 1.00 93.12 89 VAL A O 1
ATOM 685 N N . ALA A 1 90 ? -19.448 -5.439 34.163 1.00 92.50 90 ALA A N 1
ATOM 686 C C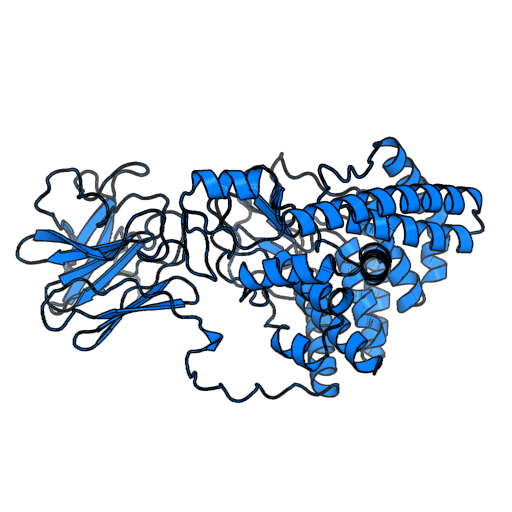A . ALA A 1 90 ? -18.783 -5.801 35.410 1.00 92.50 90 ALA A CA 1
ATOM 687 C C . ALA A 1 90 ? -19.639 -5.388 36.611 1.00 92.50 90 ALA A C 1
ATOM 689 O O . ALA A 1 90 ? -19.969 -4.216 36.806 1.00 92.50 90 ALA A O 1
ATOM 690 N N . GLY A 1 91 ? -20.017 -6.380 37.420 1.00 92.62 91 GLY A N 1
ATOM 691 C CA . GLY A 1 91 ? -20.979 -6.194 38.503 1.00 92.62 91 GLY A CA 1
ATOM 692 C C . GLY A 1 91 ? -22.326 -5.703 37.969 1.00 92.62 91 GLY A C 1
ATOM 693 O O . GLY A 1 91 ? -22.916 -6.326 37.090 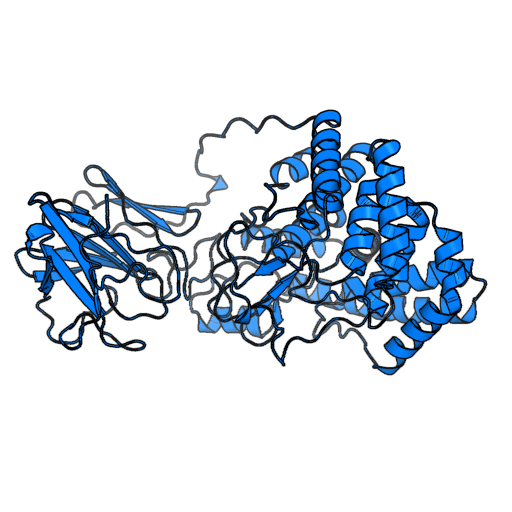1.00 92.62 91 GLY A O 1
ATOM 694 N N . ASN A 1 92 ? -22.791 -4.572 38.497 1.00 95.44 92 ASN A N 1
ATOM 695 C CA . ASN A 1 92 ? -24.043 -3.930 38.091 1.00 95.44 92 ASN A CA 1
ATOM 696 C C . ASN A 1 92 ? -23.858 -2.867 36.999 1.00 95.44 92 ASN A C 1
ATOM 698 O O . ASN A 1 92 ? -24.838 -2.251 36.584 1.00 95.44 92 ASN A O 1
ATOM 702 N N . THR A 1 93 ? -22.629 -2.661 36.525 1.00 95.00 93 THR A N 1
ATOM 703 C CA . THR A 1 93 ? -22.309 -1.619 35.553 1.00 95.00 93 THR A CA 1
ATOM 704 C C . THR A 1 93 ? -22.077 -2.228 34.181 1.00 95.00 93 THR A C 1
ATOM 706 O O . THR A 1 93 ? -21.233 -3.107 33.993 1.00 95.00 93 THR A O 1
ATOM 709 N N . LEU A 1 94 ? -22.815 -1.715 33.208 1.00 94.50 94 LEU A N 1
ATOM 710 C CA . LEU A 1 94 ? -22.560 -1.892 31.792 1.00 94.50 94 LEU A CA 1
ATOM 711 C C . LEU A 1 94 ? -21.618 -0.778 31.324 1.00 94.50 94 LEU A C 1
ATOM 713 O O . LEU A 1 94 ? -21.975 0.395 31.356 1.00 94.50 94 LEU A O 1
ATOM 717 N N . PHE A 1 95 ? -20.416 -1.142 30.904 1.00 93.19 95 PHE A N 1
ATOM 718 C CA . PHE A 1 95 ? -19.440 -0.231 30.321 1.00 93.19 95 PHE A CA 1
ATOM 719 C C . PHE A 1 95 ? -19.684 -0.162 28.825 1.00 93.19 95 PHE A C 1
ATOM 721 O O . PHE A 1 95 ? -19.757 -1.190 28.151 1.00 93.19 95 PHE A O 1
ATOM 728 N N . LEU A 1 96 ? -19.825 1.056 28.329 1.00 90.38 96 LEU A N 1
ATOM 729 C CA . LEU A 1 96 ? -20.224 1.351 26.969 1.00 90.38 96 LEU A CA 1
ATOM 730 C C . LEU A 1 96 ? -19.078 2.088 26.296 1.00 90.38 96 LEU A C 1
ATOM 732 O O . LEU A 1 96 ? -18.692 3.171 26.726 1.00 90.38 96 LEU A O 1
ATOM 736 N N . VAL A 1 97 ? -18.528 1.484 25.256 1.00 87.44 97 VAL A N 1
ATOM 737 C CA . VAL A 1 97 ? -17.501 2.088 24.420 1.00 87.44 97 VAL A CA 1
ATOM 738 C C . VAL A 1 97 ? -18.186 2.591 23.165 1.00 87.44 97 VAL A C 1
ATOM 740 O O . VAL A 1 97 ? -18.843 1.818 22.469 1.00 87.44 97 VAL A O 1
ATOM 743 N N . HIS A 1 98 ? -18.036 3.876 22.880 1.00 83.31 98 HIS A N 1
ATOM 744 C CA . HIS A 1 98 ? -18.607 4.502 21.698 1.00 83.31 98 HIS A CA 1
ATOM 745 C C . HIS A 1 98 ? -17.615 5.514 21.144 1.00 83.31 98 HIS A C 1
ATOM 747 O O . HIS A 1 98 ? -17.341 6.521 21.806 1.00 83.31 98 HIS A O 1
ATOM 753 N N . GLN A 1 99 ? -17.076 5.246 19.950 1.00 80.38 99 GLN A N 1
ATOM 754 C CA . GLN A 1 99 ? -15.982 6.028 19.373 1.00 80.38 99 GLN A CA 1
ATOM 755 C C . GLN A 1 99 ? -14.908 6.274 20.451 1.00 80.38 99 GLN A C 1
ATOM 757 O O . GLN A 1 99 ? -14.396 5.323 21.038 1.00 80.38 99 GLN A O 1
ATOM 762 N N . SER A 1 100 ? -14.646 7.533 20.786 1.00 80.00 100 SER A N 1
ATOM 763 C CA . SER A 1 100 ? -13.592 7.978 21.696 1.00 80.00 100 SER A CA 1
ATOM 764 C C . SER A 1 100 ? -14.071 8.239 23.120 1.00 80.00 100 SER A C 1
ATOM 766 O O . SER A 1 100 ? -13.363 8.852 23.923 1.00 80.00 100 SER A O 1
ATOM 768 N N . THR A 1 101 ? -15.261 7.737 23.449 1.00 85.62 101 THR A N 1
ATOM 769 C CA . THR A 1 101 ? -15.903 7.904 24.752 1.00 85.62 101 THR A CA 1
ATOM 770 C C . THR A 1 101 ? -16.117 6.564 25.438 1.00 85.62 101 THR A C 1
ATOM 772 O O . THR A 1 101 ? -16.423 5.542 24.815 1.00 85.62 101 THR A O 1
ATOM 775 N N . LEU A 1 102 ? -15.955 6.595 26.754 1.00 89.44 102 LEU A N 1
ATOM 776 C CA . LEU A 1 102 ? -16.284 5.513 27.655 1.00 89.44 102 LEU A CA 1
ATOM 777 C C . LEU A 1 102 ? -17.391 5.994 28.595 1.00 89.44 102 LEU A C 1
ATOM 779 O O . LEU A 1 102 ? -17.188 6.890 29.418 1.00 89.44 102 LEU A O 1
ATOM 783 N N . GLY A 1 103 ? -18.559 5.377 28.474 1.00 91.62 103 GLY A N 1
ATOM 784 C CA . GLY A 1 103 ? -19.710 5.580 29.342 1.00 91.62 103 GLY A CA 1
ATOM 785 C C . GLY A 1 103 ? -19.953 4.396 30.275 1.00 91.62 103 GLY A C 1
ATOM 786 O O . GLY A 1 103 ? -19.467 3.285 30.063 1.00 91.62 103 GLY A O 1
ATOM 787 N N . GLY A 1 104 ? -20.748 4.636 31.311 1.00 94.25 104 GLY A N 1
ATOM 788 C CA . GLY A 1 104 ? -21.258 3.623 32.223 1.00 94.25 104 GLY A CA 1
ATOM 789 C C . GLY A 1 104 ? -22.777 3.685 32.312 1.00 94.25 104 GLY A C 1
ATOM 790 O O . GLY A 1 104 ? -23.367 4.764 32.337 1.00 94.25 104 GLY A O 1
ATOM 791 N N . PHE A 1 105 ? -23.414 2.522 32.371 1.00 95.75 105 PHE A N 1
ATOM 792 C CA . PHE A 1 105 ? -24.840 2.360 32.611 1.00 95.75 105 PHE A CA 1
ATOM 793 C C . PHE A 1 105 ? -25.054 1.458 33.825 1.00 95.75 105 PHE A C 1
ATOM 795 O O . PHE A 1 105 ? -24.735 0.270 33.791 1.00 95.75 105 PHE A O 1
ATOM 802 N N . ASP A 1 106 ? -25.588 2.022 34.904 1.00 96.50 106 ASP A N 1
ATOM 803 C CA . ASP A 1 106 ? -25.926 1.261 36.105 1.00 96.50 106 ASP A CA 1
ATOM 804 C C . ASP A 1 106 ? -27.246 0.508 35.885 1.00 96.50 106 ASP A C 1
ATOM 806 O O . ASP A 1 106 ? -28.309 1.113 35.739 1.00 96.50 106 ASP A O 1
ATOM 810 N N . LEU A 1 107 ? -27.182 -0.823 35.833 1.00 95.50 107 LEU A N 1
ATOM 811 C CA . LEU A 1 107 ? -28.318 -1.681 35.488 1.00 95.50 107 LEU A CA 1
ATOM 812 C C . LEU A 1 107 ? -29.507 -1.539 36.463 1.00 95.50 107 LEU A C 1
ATOM 814 O O . LEU A 1 107 ? -30.645 -1.498 35.979 1.00 95.50 107 LEU A O 1
ATOM 818 N N . PRO A 1 108 ? -29.309 -1.448 37.799 1.00 95.38 108 PRO A N 1
ATOM 819 C CA . PRO A 1 108 ? -30.408 -1.275 38.746 1.00 95.38 108 PRO A CA 1
ATOM 820 C C . PRO A 1 108 ? -31.072 0.103 38.672 1.00 95.38 108 PRO A C 1
ATOM 822 O O . PRO A 1 108 ? -32.293 0.178 38.529 1.00 95.38 108 PRO A O 1
ATOM 825 N N . SER A 1 109 ? -30.293 1.188 38.766 1.00 96.06 109 SER A N 1
ATOM 826 C CA . SER A 1 109 ? -30.838 2.555 38.782 1.00 96.06 109 SER A CA 1
ATOM 827 C C . SER A 1 109 ? -31.213 3.067 37.401 1.00 96.06 109 SER A C 1
ATOM 829 O O . SER A 1 109 ? -31.969 4.028 37.299 1.00 96.06 109 SER A O 1
ATOM 831 N N . ARG A 1 110 ? -30.718 2.418 36.338 1.00 94.88 110 ARG A N 1
ATOM 832 C CA . ARG A 1 110 ? -30.882 2.841 34.943 1.00 94.88 110 ARG A CA 1
ATOM 833 C C . ARG A 1 110 ? -30.248 4.201 34.647 1.00 94.88 110 ARG A C 1
ATOM 835 O O . ARG A 1 110 ? -30.636 4.888 33.696 1.00 94.88 110 ARG A O 1
ATOM 842 N N . LYS A 1 111 ? -29.251 4.584 35.437 1.00 95.19 111 LYS A N 1
ATOM 843 C CA . LYS A 1 111 ? -28.505 5.819 35.245 1.00 95.19 111 LYS A CA 1
ATOM 844 C C . LYS A 1 111 ? -27.389 5.621 34.225 1.00 95.19 111 LYS A C 1
ATOM 846 O O . LYS A 1 111 ? -26.564 4.723 34.371 1.00 95.19 111 LYS A O 1
ATOM 851 N N . LEU A 1 112 ? -27.361 6.485 33.212 1.00 93.56 112 LEU A N 1
ATOM 852 C CA . LEU A 1 112 ? -26.262 6.597 32.250 1.00 93.56 112 LEU A CA 1
ATOM 853 C C . LEU A 1 112 ? -25.332 7.734 32.693 1.00 93.56 112 LEU A C 1
ATOM 855 O O . LEU A 1 112 ? -25.818 8.806 33.054 1.00 93.56 112 LEU A O 1
ATOM 859 N N . PHE A 1 113 ? -24.020 7.512 32.683 1.00 92.69 113 PHE A N 1
ATOM 860 C CA . PHE A 1 113 ? -23.027 8.487 33.134 1.00 92.69 113 PHE A CA 1
ATOM 861 C C . PHE A 1 113 ? -21.732 8.411 32.308 1.00 92.69 113 PHE A C 1
ATOM 863 O O . PHE A 1 113 ? -21.367 7.329 31.844 1.00 92.69 113 PHE A O 1
ATOM 870 N N . PRO A 1 114 ? -21.023 9.536 32.110 1.00 91.06 114 PRO A N 1
ATOM 871 C CA . PRO A 1 114 ? -19.709 9.522 31.477 1.00 91.06 114 PRO A CA 1
ATOM 872 C C . PRO A 1 114 ? -18.664 8.943 32.441 1.00 91.06 114 PRO A C 1
ATOM 874 O O . PRO A 1 114 ? -18.709 9.211 33.642 1.00 91.06 114 PRO A O 1
ATOM 877 N N . ILE A 1 115 ? -17.720 8.161 31.917 1.00 89.44 115 ILE A N 1
ATOM 878 C CA . ILE A 1 115 ? -16.537 7.699 32.660 1.00 89.44 115 ILE A CA 1
ATOM 879 C C . ILE A 1 115 ? -15.311 8.472 32.184 1.00 89.44 115 ILE A C 1
ATOM 881 O O . ILE A 1 115 ? -14.603 9.055 33.001 1.00 89.44 115 ILE A O 1
ATOM 885 N N . TRP A 1 116 ? -15.053 8.481 30.874 1.00 88.19 116 TRP A N 1
ATOM 886 C CA . TRP A 1 116 ? -13.899 9.170 30.305 1.00 88.19 116 TRP A CA 1
ATOM 887 C C . TRP A 1 116 ? -14.086 9.498 28.826 1.00 88.19 116 TRP A C 1
ATOM 889 O O . TRP A 1 116 ? -14.764 8.786 28.086 1.00 88.19 116 TRP A O 1
ATOM 899 N N . GLY A 1 117 ? -13.393 10.548 28.406 1.00 83.75 117 GLY A N 1
ATOM 900 C CA . GLY A 1 117 ? -13.211 10.918 27.019 1.00 83.75 117 GLY A CA 1
ATOM 901 C C . GLY A 1 117 ? -14.309 11.776 26.417 1.00 83.75 117 GLY A C 1
ATOM 902 O O . GLY A 1 117 ? -15.315 12.111 27.038 1.00 83.75 117 GLY A O 1
ATOM 903 N N . GLU A 1 118 ? -14.047 12.179 25.184 1.00 81.81 118 GLU A N 1
ATOM 904 C CA . GLU A 1 118 ? -14.865 13.097 24.409 1.00 81.81 118 GLU A CA 1
ATOM 905 C C . GLU A 1 118 ? -14.889 12.615 22.966 1.00 81.81 118 GLU A C 1
ATOM 907 O O . GLU A 1 118 ? -13.929 11.997 22.500 1.00 81.81 118 GLU A O 1
ATOM 912 N N . ARG A 1 119 ? -15.981 12.895 22.259 1.00 77.44 119 ARG A N 1
ATOM 913 C CA . ARG A 1 119 ? -16.076 12.645 20.826 1.00 77.44 119 ARG A CA 1
ATOM 914 C C . ARG A 1 119 ? -14.887 13.240 20.060 1.00 77.44 119 ARG A C 1
ATOM 916 O O . ARG A 1 119 ? -14.368 14.288 20.442 1.00 77.44 119 ARG A O 1
ATOM 923 N N . ASP A 1 120 ? -14.492 12.587 18.971 1.00 74.44 120 ASP A N 1
ATOM 924 C CA . ASP A 1 120 ? -13.461 13.073 18.040 1.00 74.44 120 ASP A CA 1
ATOM 925 C C . ASP A 1 120 ? -12.071 13.262 18.709 1.00 74.44 120 ASP A C 1
ATOM 927 O O . ASP A 1 120 ? -11.313 14.185 18.398 1.00 74.44 120 ASP A O 1
ATOM 931 N N . SER A 1 121 ? -11.739 12.396 19.676 1.00 74.94 121 SER A N 1
ATOM 932 C CA . SER A 1 121 ? -10.459 12.368 20.415 1.00 74.94 121 SER A CA 1
ATOM 933 C C . SER A 1 121 ? -9.822 10.976 20.376 1.00 74.94 121 SER A C 1
ATOM 935 O O . SER A 1 121 ? -10.447 10.059 19.891 1.00 74.94 121 SER A O 1
ATOM 937 N N . TRP A 1 122 ? -8.624 10.753 20.914 1.00 73.81 122 TRP A N 1
ATOM 938 C CA . TRP A 1 122 ? -8.035 9.414 21.059 1.00 73.81 122 TRP A CA 1
ATOM 939 C C . TRP A 1 122 ? -8.306 8.812 22.428 1.00 73.81 122 TRP A C 1
ATOM 941 O O . TRP A 1 122 ? -7.499 8.932 23.349 1.00 73.81 122 TRP A O 1
ATOM 951 N N . GLY A 1 123 ? -9.484 8.203 22.580 1.00 75.19 123 GLY A N 1
ATOM 952 C CA . GLY A 1 123 ? -9.955 7.697 23.872 1.00 75.19 123 GLY A CA 1
ATOM 953 C C . GLY A 1 123 ? -9.905 8.763 24.972 1.00 75.19 123 GLY A C 1
ATOM 954 O O . GLY A 1 123 ? -9.404 8.515 26.067 1.00 75.19 123 GLY A O 1
ATOM 955 N N . GLY A 1 124 ? -10.359 9.974 24.643 1.00 76.75 124 GLY A N 1
ATOM 956 C CA . GLY A 1 124 ? -10.340 11.158 25.498 1.00 76.75 124 GLY A CA 1
ATOM 957 C C . GLY A 1 124 ? -9.113 12.046 25.369 1.00 76.75 124 GLY A C 1
ATOM 958 O O . GLY A 1 124 ? -9.177 13.214 25.743 1.00 76.75 124 GLY A O 1
ATOM 959 N N . PHE A 1 125 ? -8.015 11.538 24.815 1.00 75.06 125 PHE A N 1
ATOM 960 C CA . PHE A 1 125 ? -6.799 12.322 24.652 1.00 75.06 125 PHE A CA 1
ATOM 961 C C . PHE A 1 125 ? -6.823 13.069 23.331 1.00 75.06 125 PHE A C 1
ATOM 963 O O . PHE A 1 125 ? -6.968 12.486 22.258 1.00 75.06 125 PHE A O 1
ATOM 970 N N . ARG A 1 126 ? -6.624 14.378 23.383 1.00 69.00 126 ARG A N 1
ATOM 971 C CA . ARG A 1 126 ? -6.341 15.156 22.180 1.00 69.00 126 ARG A CA 1
ATOM 972 C C . ARG A 1 126 ? -4.818 15.199 22.021 1.00 69.00 126 ARG A C 1
ATOM 974 O O . ARG A 1 126 ? -4.102 15.341 23.003 1.00 69.00 126 ARG A O 1
ATOM 981 N N . HIS A 1 127 ? -4.316 15.114 20.789 1.00 64.25 127 HIS A N 1
ATOM 982 C CA . HIS A 1 127 ? -2.909 15.411 20.460 1.00 64.25 127 HIS A CA 1
ATOM 983 C C . HIS A 1 127 ? -1.827 14.416 20.888 1.00 64.25 127 HIS A C 1
ATOM 985 O O . HIS A 1 127 ? -0.696 14.823 21.182 1.00 64.25 127 HIS A O 1
ATOM 991 N N . LEU A 1 128 ? -2.107 13.119 20.849 1.00 66.69 128 LEU A N 1
ATOM 992 C CA . LEU A 1 128 ? -1.063 12.137 21.113 1.00 66.69 128 LEU A CA 1
ATOM 993 C C . LEU A 1 128 ? 0.105 12.327 20.116 1.00 66.69 128 LEU A C 1
ATOM 995 O O . LEU A 1 128 ? -0.123 12.593 18.931 1.00 66.69 128 LEU A O 1
ATOM 999 N N . PRO A 1 129 ? 1.377 12.225 20.557 1.00 56.97 129 PRO A N 1
ATOM 1000 C CA . PRO A 1 129 ? 2.535 12.442 19.683 1.00 56.97 129 PRO A CA 1
ATOM 1001 C C . PRO A 1 129 ? 2.526 11.576 18.419 1.00 56.97 129 PRO A C 1
ATOM 1003 O O . PRO A 1 129 ? 3.083 11.978 17.400 1.00 56.97 129 PRO A O 1
ATOM 1006 N N . TRP A 1 130 ? 1.866 10.423 18.521 1.00 59.34 130 TRP A N 1
ATOM 1007 C CA . TRP A 1 130 ? 1.789 9.333 17.557 1.00 59.34 130 TRP A CA 1
ATOM 1008 C C . TRP A 1 130 ? 0.404 9.169 16.908 1.00 59.34 130 TRP A C 1
ATOM 1010 O O . TRP A 1 130 ? 0.223 8.253 16.114 1.00 59.34 130 TRP A O 1
ATOM 1020 N N . ALA A 1 131 ? -0.576 10.001 17.271 1.00 60.59 131 ALA A N 1
ATOM 1021 C CA . ALA A 1 131 ? -1.947 9.915 16.775 1.00 60.59 131 ALA A CA 1
ATOM 1022 C C . ALA A 1 131 ? -2.607 11.296 16.843 1.00 60.59 131 ALA A C 1
ATOM 1024 O O . ALA A 1 131 ? -2.778 11.884 17.912 1.00 60.59 131 ALA A O 1
ATOM 1025 N N . ARG A 1 132 ? -2.916 11.859 15.674 1.00 59.38 132 ARG A N 1
ATOM 1026 C CA . ARG A 1 132 ? -3.237 13.289 15.555 1.00 59.38 132 ARG A CA 1
ATOM 1027 C C . ARG A 1 132 ? -4.704 13.592 15.285 1.00 59.38 132 ARG A C 1
ATOM 1029 O O . ARG A 1 132 ? -5.098 14.734 15.491 1.00 59.38 132 ARG A O 1
ATOM 1036 N N . ASN A 1 133 ? -5.503 12.601 14.895 1.00 55.59 133 ASN A N 1
ATOM 1037 C CA . ASN A 1 133 ? -6.954 12.728 14.847 1.00 55.59 133 ASN A CA 1
ATOM 1038 C C . ASN A 1 133 ? -7.631 11.358 14.761 1.00 55.59 133 ASN A C 1
ATOM 1040 O O . ASN A 1 133 ? -7.121 10.470 14.082 1.00 55.59 133 ASN A O 1
ATOM 1044 N N . GLU A 1 134 ? -8.761 11.207 15.439 1.00 61.91 134 GLU A N 1
ATOM 1045 C CA . GLU A 1 134 ? -9.622 10.034 15.390 1.00 61.91 134 GLU A CA 1
ATOM 1046 C C . GLU A 1 134 ? -11.030 10.515 15.069 1.00 61.91 134 GLU A C 1
ATOM 1048 O O . GLU A 1 134 ? -11.760 10.948 15.952 1.00 61.91 134 GLU A O 1
ATOM 1053 N N . TRP A 1 135 ? -11.400 10.507 13.791 1.00 55.66 135 TRP A N 1
ATOM 1054 C CA . TRP A 1 135 ? -12.773 10.850 13.428 1.00 55.66 135 TRP A CA 1
ATOM 1055 C C . TRP A 1 135 ? -13.676 9.616 13.581 1.00 55.66 135 TRP A C 1
ATOM 1057 O O . TRP A 1 135 ? -14.735 9.736 14.174 1.00 55.66 135 TRP A O 1
ATOM 1067 N N . ASN A 1 136 ? -13.206 8.404 13.236 1.00 55.09 136 ASN A N 1
ATOM 1068 C CA . ASN A 1 136 ? -13.965 7.152 13.442 1.00 55.09 136 ASN A CA 1
ATOM 1069 C C . ASN A 1 136 ? -13.189 6.014 14.142 1.00 55.09 136 ASN A C 1
ATOM 1071 O O . ASN A 1 136 ? -13.681 4.883 14.191 1.00 55.09 136 ASN A O 1
ATOM 1075 N N . GLY A 1 137 ? -11.971 6.247 14.628 1.00 50.53 137 GLY A N 1
ATOM 1076 C CA . GLY A 1 137 ? -11.103 5.143 15.054 1.00 50.53 137 GLY A CA 1
ATOM 1077 C C . GLY A 1 137 ? -11.554 4.436 16.340 1.00 50.53 137 GLY A C 1
ATOM 1078 O O . GLY A 1 137 ? -12.311 4.984 17.165 1.00 50.53 137 GLY A O 1
ATOM 1079 N N . PRO A 1 138 ? -11.052 3.217 16.584 1.00 51.94 138 PRO A N 1
ATOM 1080 C CA . PRO A 1 138 ? -10.862 2.063 15.718 1.00 51.94 138 PRO A CA 1
ATOM 1081 C C . PRO A 1 138 ? -12.084 1.138 15.815 1.00 51.94 138 PRO A C 1
ATOM 1083 O O . PRO A 1 138 ? -13.068 1.386 16.510 1.00 51.94 138 PRO A O 1
ATOM 1086 N N . ALA A 1 139 ? -11.955 -0.030 15.205 1.00 52.81 139 ALA A N 1
ATOM 1087 C CA . ALA A 1 139 ? -12.109 -1.303 15.897 1.00 52.81 139 ALA A CA 1
ATOM 1088 C C . ALA A 1 139 ? -11.861 -1.229 17.440 1.00 52.81 139 ALA A C 1
ATOM 1090 O O . ALA A 1 139 ? -10.803 -1.611 17.940 1.00 52.81 139 ALA A O 1
ATOM 1091 N N . ARG A 1 140 ? -12.815 -0.699 18.220 1.00 66.19 140 ARG A N 1
ATOM 1092 C CA . ARG A 1 140 ? -12.712 -0.604 19.684 1.00 66.19 140 ARG A CA 1
ATOM 1093 C C . ARG A 1 140 ? -12.940 -1.968 20.308 1.00 66.19 140 ARG A C 1
ATOM 1095 O O . ARG A 1 140 ? -13.999 -2.578 20.134 1.00 66.19 140 ARG A O 1
ATOM 1102 N N . GLY A 1 141 ? -11.961 -2.409 21.087 1.00 71.44 141 GLY A N 1
ATOM 1103 C CA . GLY A 1 141 ? -12.174 -3.514 22.005 1.00 71.44 141 GLY A CA 1
ATOM 1104 C C . GLY A 1 141 ? -13.121 -3.101 23.131 1.00 71.44 141 GLY A C 1
ATOM 1105 O O . GLY A 1 141 ? -13.267 -1.918 23.454 1.00 71.44 141 GLY A O 1
ATOM 1106 N N . GLY A 1 142 ? -13.738 -4.095 23.766 1.00 79.75 142 GLY A N 1
ATOM 1107 C CA . GLY A 1 142 ? -14.306 -3.903 25.095 1.00 79.75 142 GLY A CA 1
ATOM 1108 C C . GLY A 1 142 ? -13.222 -3.495 26.100 1.00 79.75 142 GLY A C 1
ATOM 1109 O O . GLY A 1 142 ? -12.021 -3.608 25.841 1.00 79.75 142 GLY A O 1
ATOM 1110 N N . VAL A 1 143 ? -13.644 -3.021 27.266 1.00 88.25 143 VAL A N 1
ATOM 1111 C CA . VAL A 1 143 ? -12.715 -2.687 28.350 1.00 88.25 143 VAL A CA 1
ATOM 1112 C C . VAL A 1 143 ? -12.467 -3.902 29.240 1.00 88.25 143 VAL A C 1
ATOM 1114 O O . VAL A 1 143 ? -13.377 -4.680 29.516 1.00 88.25 143 VAL A O 1
ATOM 1117 N N . ALA A 1 144 ? -11.237 -4.067 29.717 1.00 90.19 144 ALA A N 1
ATOM 1118 C CA . ALA A 1 144 ? -10.898 -5.037 30.750 1.00 90.19 144 ALA A CA 1
ATOM 1119 C C . ALA A 1 144 ? -10.766 -4.322 32.095 1.00 90.19 144 ALA A C 1
ATOM 1121 O O . ALA A 1 144 ? -10.107 -3.289 32.195 1.00 90.19 144 ALA A O 1
ATOM 1122 N N . ILE A 1 145 ? -11.383 -4.868 33.140 1.00 89.12 145 ILE A N 1
ATOM 1123 C CA . ILE A 1 145 ? -11.405 -4.252 34.470 1.00 89.12 145 ILE A CA 1
ATOM 1124 C C . ILE A 1 145 ? -10.655 -5.160 35.436 1.00 89.12 145 ILE A C 1
ATOM 1126 O O . ILE A 1 145 ? -10.995 -6.333 35.586 1.00 89.12 145 ILE A O 1
ATOM 1130 N N . VAL A 1 146 ? -9.629 -4.613 36.089 1.00 87.31 146 VAL A N 1
ATOM 1131 C CA . VAL A 1 146 ? -8.787 -5.333 37.051 1.00 87.31 146 VAL A CA 1
ATOM 1132 C C . VAL A 1 146 ? -8.565 -4.447 38.273 1.00 87.31 146 VAL A C 1
ATOM 1134 O O . VAL A 1 146 ? -7.820 -3.467 38.228 1.00 87.31 146 VAL A O 1
ATOM 1137 N N . GLY A 1 147 ? -9.220 -4.785 39.384 1.00 85.81 147 GLY A N 1
ATOM 1138 C CA . GLY A 1 147 ? -9.191 -3.960 40.593 1.00 85.81 147 GLY A CA 1
ATOM 1139 C C . GLY A 1 147 ? -9.766 -2.564 40.331 1.00 85.81 147 GLY A C 1
ATOM 1140 O O . GLY A 1 147 ? -10.902 -2.439 39.886 1.00 85.81 147 GLY A O 1
ATOM 1141 N N . SER A 1 148 ? -8.976 -1.519 40.593 1.00 83.19 148 SER A N 1
ATOM 1142 C CA . SER A 1 148 ? -9.334 -0.109 40.354 1.00 83.19 148 SER A CA 1
ATOM 1143 C C . SER A 1 148 ? -8.899 0.422 38.982 1.00 83.19 148 SER A C 1
ATOM 1145 O O . SER A 1 148 ? -8.905 1.635 38.756 1.00 83.19 148 SER A O 1
ATOM 1147 N N . ARG A 1 149 ? -8.474 -0.470 38.080 1.00 86.81 149 ARG A N 1
ATOM 1148 C CA . ARG A 1 149 ? -7.939 -0.116 36.765 1.00 86.81 149 ARG A CA 1
ATOM 1149 C C . ARG A 1 149 ? -8.845 -0.615 35.659 1.00 86.81 149 ARG A C 1
ATOM 1151 O O . ARG A 1 149 ? -9.362 -1.732 35.718 1.00 86.81 149 ARG A O 1
ATOM 1158 N N . LEU A 1 150 ? -8.968 0.206 34.631 1.00 89.56 150 LEU A N 1
ATOM 1159 C CA . LEU A 1 150 ? -9.673 -0.111 33.409 1.00 89.56 150 LEU A CA 1
ATOM 1160 C C . LEU A 1 150 ? -8.698 0.003 32.244 1.00 89.56 150 LEU A C 1
ATOM 1162 O O . LEU A 1 150 ? -8.109 1.052 32.011 1.00 89.56 150 LEU A O 1
ATOM 1166 N N . TYR A 1 151 ? -8.539 -1.091 31.519 1.00 88.88 151 TYR A N 1
ATOM 1167 C CA . TYR A 1 151 ? -7.699 -1.192 30.343 1.00 88.88 151 TYR A CA 1
ATOM 1168 C C . TYR A 1 151 ? -8.589 -1.166 29.108 1.00 88.88 151 TYR A C 1
ATOM 1170 O O . TYR A 1 151 ? -9.441 -2.034 28.924 1.00 88.88 151 TYR A O 1
ATOM 1178 N N . TRP A 1 152 ? -8.417 -0.150 28.279 1.00 85.12 152 TRP A N 1
ATOM 1179 C CA . TRP A 1 152 ? -9.236 0.103 27.110 1.00 85.12 152 TRP A CA 1
ATOM 1180 C C . TRP A 1 152 ? -8.383 0.014 25.855 1.00 85.12 152 TRP A C 1
ATOM 1182 O O . TRP A 1 152 ? -7.453 0.798 25.667 1.00 85.12 152 TRP A O 1
ATOM 1192 N N . GLN A 1 153 ? -8.690 -0.960 25.002 1.00 80.25 153 GLN A N 1
ATOM 1193 C CA . GLN A 1 153 ? -8.008 -1.099 23.726 1.00 80.25 153 GLN A CA 1
ATOM 1194 C C . GLN A 1 153 ? -8.564 -0.101 22.707 1.00 80.25 153 GLN A C 1
ATOM 1196 O O . GLN A 1 153 ? -9.742 -0.138 22.338 1.00 80.25 153 GLN A O 1
ATOM 1201 N N . THR A 1 154 ? -7.676 0.755 22.220 1.00 73.69 154 THR A N 1
ATOM 1202 C CA . THR A 1 154 ? -7.932 1.774 21.207 1.00 73.69 154 THR A CA 1
ATOM 1203 C C . THR A 1 154 ? -7.006 1.490 20.026 1.00 73.69 154 THR A C 1
ATOM 1205 O O . THR A 1 154 ? -5.916 2.049 19.922 1.00 73.69 154 THR A O 1
ATOM 1208 N N . GLY A 1 155 ? -7.391 0.508 19.210 1.00 70.81 155 GLY A N 1
ATOM 1209 C CA . GLY A 1 155 ? -6.674 0.130 17.996 1.00 70.81 155 GLY A CA 1
ATOM 1210 C C . GLY A 1 155 ? -5.522 -0.789 18.346 1.00 70.81 155 GLY A C 1
ATOM 1211 O O . GLY A 1 155 ? -5.708 -1.781 19.059 1.00 70.81 155 GLY A O 1
ATOM 1212 N N . SER A 1 156 ? -4.315 -0.422 17.928 1.00 65.38 156 SER A N 1
ATOM 1213 C CA . SER A 1 156 ? -3.066 -1.072 18.347 1.00 65.38 156 SER A CA 1
ATOM 1214 C C . SER A 1 156 ? -2.504 -0.522 19.665 1.00 65.38 156 SER A C 1
ATOM 1216 O O . SER A 1 156 ? -1.300 -0.611 19.930 1.00 65.38 156 SER A O 1
ATOM 1218 N N . ARG A 1 157 ? -3.342 0.103 20.502 1.00 73.56 157 ARG A N 1
ATOM 1219 C CA . ARG A 1 157 ? -2.924 0.762 21.748 1.00 73.56 157 ARG A CA 1
ATOM 1220 C C . ARG A 1 157 ? -3.820 0.374 22.914 1.00 73.56 157 ARG A C 1
ATOM 1222 O O . ARG A 1 157 ? -4.974 -0.010 22.734 1.00 73.56 157 ARG A O 1
ATOM 1229 N N . LEU A 1 158 ? -3.270 0.493 24.120 1.00 79.00 158 LEU A N 1
ATOM 1230 C CA . LEU A 1 158 ? -3.960 0.214 25.374 1.00 79.00 158 LEU A CA 1
ATOM 1231 C C . LEU A 1 158 ? -3.912 1.456 26.264 1.00 79.00 158 LEU A C 1
ATOM 1233 O O . LEU A 1 158 ? -2.838 1.867 26.701 1.00 79.00 158 LEU A O 1
ATOM 1237 N N . LEU A 1 159 ? -5.073 2.035 26.547 1.00 80.69 159 LEU A N 1
ATOM 1238 C CA . LEU A 1 159 ? -5.229 3.085 27.546 1.00 80.69 159 LEU A CA 1
ATOM 1239 C C . LEU A 1 159 ? -5.511 2.437 28.901 1.00 80.69 159 LEU A C 1
ATOM 1241 O O . LEU A 1 159 ? -6.327 1.525 28.993 1.00 80.69 159 LEU A O 1
ATOM 1245 N N . CYS A 1 160 ? -4.854 2.899 29.962 1.00 86.12 160 CYS A N 1
ATOM 1246 C CA . CYS A 1 160 ? -5.157 2.477 31.327 1.00 86.12 160 CYS A CA 1
ATOM 1247 C C . CYS A 1 160 ? -5.751 3.660 32.089 1.00 86.12 160 CYS A C 1
ATOM 1249 O O . CYS A 1 160 ? -5.041 4.606 32.416 1.00 86.12 160 CYS A O 1
ATOM 1251 N N . LEU A 1 161 ? -7.041 3.584 32.398 1.00 84.12 161 LEU A N 1
ATOM 1252 C CA . LEU A 1 161 ? -7.726 4.531 33.266 1.00 84.12 161 LEU A CA 1
ATOM 1253 C C . LEU A 1 161 ? -7.648 4.026 34.707 1.00 84.12 161 LEU A C 1
ATOM 1255 O O . LEU A 1 161 ? -7.905 2.852 34.985 1.00 84.12 161 LEU A O 1
ATOM 1259 N N . VAL A 1 162 ? -7.285 4.913 35.627 1.00 81.88 162 VAL A N 1
ATOM 1260 C CA . VAL A 1 162 ? -7.198 4.617 37.059 1.00 81.88 162 VAL A CA 1
ATOM 1261 C C . VAL A 1 162 ? -7.969 5.695 37.803 1.00 81.88 162 VAL A C 1
ATOM 1263 O O . VAL A 1 162 ? -7.774 6.881 37.545 1.00 81.88 162 VAL A O 1
ATOM 1266 N N . ALA A 1 163 ? -8.848 5.296 38.720 1.00 72.31 163 ALA A N 1
ATOM 1267 C CA . ALA A 1 163 ? -9.489 6.255 39.610 1.00 72.31 163 ALA A CA 1
ATOM 1268 C C . ALA A 1 163 ? -8.425 6.880 40.529 1.00 72.31 163 ALA A C 1
ATOM 1270 O O . ALA A 1 163 ? -7.685 6.152 41.193 1.00 72.31 163 ALA A O 1
ATOM 1271 N N . GLY A 1 164 ? -8.333 8.212 40.568 1.00 66.00 164 GLY A N 1
ATOM 1272 C CA . GLY A 1 164 ? -7.448 8.900 41.508 1.00 66.00 164 GLY A CA 1
ATOM 1273 C C . GLY A 1 164 ? -7.817 8.555 42.954 1.00 66.00 164 GLY A C 1
ATOM 1274 O O . GLY A 1 164 ? -9.000 8.447 43.276 1.00 66.00 164 GLY A O 1
ATOM 1275 N N . GLU A 1 165 ? -6.821 8.422 43.837 1.00 63.09 165 GLU A N 1
ATOM 1276 C CA . GLU A 1 165 ? -7.002 8.005 45.243 1.00 63.09 165 GLU A CA 1
ATOM 1277 C C . GLU A 1 165 ? -7.969 8.907 46.041 1.00 63.09 165 GLU A C 1
ATOM 1279 O O . GLU A 1 165 ? -8.478 8.504 47.084 1.00 63.09 165 GLU A O 1
ATOM 1284 N N . GLN A 1 166 ? -8.261 10.114 45.537 1.00 66.88 166 GLN A N 1
ATOM 1285 C CA . GLN A 1 166 ? -9.177 11.092 46.138 1.00 66.88 166 GLN A CA 1
ATOM 1286 C C . GLN A 1 166 ? -10.253 11.618 45.167 1.00 66.88 166 GLN A C 1
ATOM 1288 O O . GLN A 1 166 ? -10.869 12.646 45.434 1.00 66.88 166 GLN A O 1
ATOM 1293 N N . GLY A 1 167 ? -10.458 10.974 44.011 1.00 60.34 167 GLY A N 1
ATOM 1294 C CA . GLY A 1 167 ? -11.417 11.442 42.995 1.00 60.34 167 GLY A CA 1
ATOM 1295 C C . GLY A 1 167 ? -11.029 12.746 42.277 1.00 60.34 167 GLY A C 1
ATOM 1296 O O . GLY A 1 167 ? -11.825 13.274 41.505 1.00 60.34 167 GLY A O 1
ATOM 1297 N N . GLN A 1 168 ? -9.819 13.263 42.510 1.00 63.91 168 GLN A N 1
ATOM 1298 C CA . GLN A 1 168 ? -9.242 14.366 41.738 1.00 63.91 168 GLN A CA 1
ATOM 1299 C C . GLN A 1 168 ? -8.986 13.891 40.294 1.00 63.91 168 GLN A C 1
ATOM 1301 O O . GLN A 1 168 ? -8.474 12.777 40.121 1.00 63.91 168 GLN A O 1
ATOM 1306 N N . PRO A 1 169 ? -9.310 14.695 39.263 1.00 60.38 169 PRO A N 1
ATOM 1307 C CA . PRO A 1 169 ? -8.898 14.409 37.894 1.00 60.38 169 PRO A CA 1
ATOM 1308 C C . PRO A 1 169 ? -7.377 14.243 37.828 1.00 60.38 169 PRO A C 1
ATOM 1310 O O . PRO A 1 169 ? -6.643 15.039 38.414 1.00 60.38 169 PRO A O 1
ATOM 1313 N N . GLY A 1 170 ? -6.903 13.211 37.129 1.00 61.59 170 GLY A N 1
ATOM 1314 C CA . GLY A 1 170 ? -5.480 13.103 36.815 1.00 61.59 170 GLY A CA 1
ATOM 1315 C C . GLY A 1 170 ? -5.043 14.288 35.953 1.00 61.59 170 GLY A C 1
ATOM 1316 O O . GLY A 1 170 ? -5.806 14.747 35.103 1.00 61.59 170 GLY A O 1
ATOM 1317 N N . GLU A 1 171 ? -3.833 14.794 36.176 1.00 62.75 171 GLU A N 1
ATOM 1318 C CA . GLU A 1 171 ? -3.234 15.783 35.280 1.00 62.75 171 GLU A CA 1
ATOM 1319 C C . GLU A 1 171 ? -2.931 15.122 33.926 1.00 62.75 171 GLU A C 1
ATOM 1321 O O . GLU A 1 171 ? -2.389 14.013 33.880 1.00 62.75 171 GLU A O 1
ATOM 1326 N N . ASP A 1 172 ? -3.286 15.790 32.825 1.00 57.31 172 ASP A N 1
ATOM 1327 C CA . ASP A 1 172 ? -2.900 15.355 31.481 1.00 57.31 172 ASP A CA 1
ATOM 1328 C C . ASP A 1 172 ? -1.414 15.668 31.265 1.00 57.31 172 ASP A C 1
ATOM 1330 O O . ASP A 1 172 ? -1.025 16.776 30.891 1.00 57.31 172 ASP A O 1
ATOM 1334 N N . VAL A 1 173 ? -0.562 14.695 31.590 1.00 58.25 173 VAL A N 1
ATOM 1335 C CA . VAL A 1 173 ? 0.890 14.817 31.467 1.00 58.25 173 VAL A CA 1
ATOM 1336 C C . VAL A 1 173 ? 1.351 14.110 30.199 1.00 58.25 173 VAL A C 1
ATOM 1338 O O . VAL A 1 173 ? 1.377 12.880 30.116 1.00 58.25 173 VAL A O 1
ATOM 1341 N N . ALA A 1 174 ? 1.810 14.889 29.220 1.00 57.06 174 ALA A N 1
ATOM 1342 C CA . ALA A 1 174 ? 2.500 14.348 28.059 1.00 57.06 174 ALA A CA 1
ATOM 1343 C C . ALA A 1 174 ? 3.892 13.834 28.463 1.00 57.06 174 ALA A C 1
ATOM 1345 O O . ALA A 1 174 ? 4.780 14.599 28.847 1.00 57.06 174 ALA A O 1
ATOM 1346 N N . LEU A 1 175 ? 4.099 12.526 28.340 1.00 53.81 175 LEU A N 1
ATOM 1347 C CA . LEU A 1 175 ? 5.396 11.895 28.553 1.00 53.81 175 LEU A CA 1
ATOM 1348 C C . LEU A 1 175 ? 6.121 11.722 27.214 1.00 53.81 175 LEU A C 1
ATOM 1350 O O . LEU A 1 175 ? 5.566 11.195 26.250 1.00 53.81 175 LEU A O 1
ATOM 1354 N N . ASP A 1 176 ? 7.389 12.132 27.152 1.00 59.62 176 ASP A N 1
ATOM 1355 C CA . ASP A 1 176 ? 8.259 11.746 26.041 1.00 59.62 176 ASP A CA 1
ATOM 1356 C C . ASP A 1 176 ? 8.556 10.252 26.183 1.00 59.62 176 ASP A C 1
ATOM 1358 O O . ASP A 1 176 ? 9.296 9.854 27.081 1.00 59.62 176 ASP A O 1
ATOM 1362 N N . GLY A 1 177 ? 7.980 9.426 25.307 1.00 57.22 177 GLY A N 1
ATOM 1363 C CA . GLY A 1 177 ? 8.148 7.972 25.346 1.00 57.22 177 GLY A CA 1
ATOM 1364 C C . GLY A 1 177 ? 9.612 7.525 25.323 1.00 57.22 177 GLY A C 1
ATOM 1365 O O . GLY A 1 177 ? 9.938 6.495 25.901 1.00 57.22 177 GLY A O 1
ATOM 1366 N N . ARG A 1 178 ? 10.522 8.337 24.763 1.00 63.03 178 ARG A N 1
ATOM 1367 C CA . ARG A 1 178 ? 11.974 8.069 24.775 1.00 63.03 178 ARG A CA 1
ATOM 1368 C C . ARG A 1 178 ? 12.597 8.195 26.166 1.00 63.03 178 ARG A C 1
ATOM 1370 O O . ARG A 1 178 ? 13.700 7.711 26.387 1.00 63.03 178 ARG A O 1
ATOM 1377 N N . LYS A 1 179 ? 11.923 8.885 27.089 1.00 67.81 179 LYS A N 1
ATOM 1378 C CA . LYS A 1 179 ? 12.344 9.071 28.486 1.00 67.81 179 LYS A CA 1
ATOM 1379 C C . LYS A 1 179 ? 11.711 8.052 29.428 1.00 67.81 179 LYS A C 1
ATOM 1381 O O . LYS A 1 179 ? 12.068 8.031 30.603 1.00 67.81 179 LYS A O 1
ATOM 1386 N N . ILE A 1 180 ? 10.767 7.245 28.944 1.00 66.19 180 ILE A N 1
ATOM 1387 C CA . ILE A 1 180 ? 10.115 6.224 29.755 1.00 66.19 180 ILE A CA 1
ATOM 1388 C C . ILE A 1 180 ? 10.960 4.953 29.696 1.00 66.19 180 ILE A C 1
ATOM 1390 O O . ILE A 1 180 ? 11.177 4.429 28.603 1.00 66.19 180 ILE A O 1
ATOM 1394 N N . PRO A 1 181 ? 11.441 4.438 30.842 1.00 68.75 181 PRO A N 1
ATOM 1395 C CA . PRO A 1 181 ? 12.079 3.134 30.886 1.00 68.75 181 PRO A CA 1
ATOM 1396 C C . PRO A 1 181 ? 11.053 2.092 30.438 1.00 68.75 181 PRO A C 1
ATOM 1398 O O . PRO A 1 181 ? 10.065 1.844 31.129 1.00 68.75 181 PRO A O 1
ATOM 1401 N N . THR A 1 182 ? 11.259 1.517 29.260 1.00 67.12 182 THR A N 1
ATOM 1402 C CA . THR A 1 182 ? 10.446 0.407 28.763 1.00 67.12 182 THR A CA 1
ATOM 1403 C C . THR A 1 182 ? 11.226 -0.889 28.931 1.00 67.12 182 THR A C 1
ATOM 1405 O O . THR A 1 182 ? 12.454 -0.886 29.020 1.00 67.12 182 THR A O 1
ATOM 1408 N N . GLN A 1 183 ? 10.514 -2.011 29.027 1.00 66.00 183 GLN A N 1
ATOM 1409 C CA . GLN A 1 183 ? 11.159 -3.303 28.839 1.00 66.00 183 GLN A CA 1
ATOM 1410 C C . GLN A 1 183 ? 11.456 -3.431 27.348 1.00 66.00 183 GLN A C 1
ATOM 1412 O O . GLN A 1 183 ? 10.532 -3.409 26.534 1.00 66.00 183 GLN A O 1
ATOM 1417 N N . GLU A 1 184 ? 12.731 -3.539 26.988 1.00 63.16 184 GLU A N 1
ATOM 1418 C CA . GLU A 1 184 ? 13.090 -3.923 25.630 1.00 63.16 184 GLU A CA 1
ATOM 1419 C C . GLU A 1 184 ? 12.635 -5.368 25.436 1.00 63.16 184 GLU A C 1
ATOM 1421 O O . GLU A 1 184 ? 13.101 -6.283 26.122 1.00 63.16 184 GLU A O 1
ATOM 1426 N N . ALA A 1 185 ? 11.683 -5.578 24.526 1.00 61.31 185 ALA A N 1
ATOM 1427 C CA . ALA A 1 185 ? 11.442 -6.919 24.029 1.00 61.31 185 ALA A CA 1
ATOM 1428 C C . ALA A 1 185 ? 12.776 -7.443 23.469 1.00 61.31 185 ALA A C 1
ATOM 1430 O O . ALA A 1 185 ? 13.493 -6.668 22.823 1.00 61.31 185 ALA A O 1
ATOM 1431 N N . PRO A 1 186 ? 13.135 -8.719 23.709 1.00 74.88 186 PRO A N 1
ATOM 1432 C CA . PRO A 1 186 ? 14.326 -9.278 23.093 1.00 74.88 186 PRO A CA 1
ATOM 1433 C C . PRO A 1 186 ? 14.238 -9.023 21.585 1.00 74.88 186 PRO A C 1
ATOM 1435 O O . PRO A 1 186 ? 13.152 -9.189 21.013 1.00 74.88 186 PRO A O 1
ATOM 1438 N N . PRO A 1 187 ? 15.334 -8.575 20.946 1.00 69.81 187 PRO A N 1
ATOM 1439 C CA . PRO A 1 187 ? 15.309 -8.314 19.521 1.00 69.81 187 PRO A CA 1
ATOM 1440 C C . PRO A 1 187 ? 14.811 -9.587 18.832 1.00 69.81 187 PRO A C 1
ATOM 1442 O O . PRO A 1 187 ? 15.314 -10.672 19.149 1.00 69.81 187 PRO A O 1
ATOM 1445 N N . PRO A 1 188 ? 13.794 -9.493 17.956 1.00 72.62 188 PRO A N 1
ATOM 1446 C CA . PRO A 1 188 ? 13.283 -10.669 17.278 1.00 72.62 188 PRO A CA 1
ATOM 1447 C C . PRO A 1 188 ? 14.445 -11.355 16.567 1.00 72.62 188 PRO A C 1
ATOM 1449 O O . PRO A 1 188 ? 15.294 -10.681 15.974 1.00 72.62 188 PRO A O 1
ATOM 1452 N N . GLU A 1 189 ? 14.498 -12.686 16.653 1.00 82.50 189 GLU A N 1
ATOM 1453 C CA . GLU A 1 189 ? 15.535 -13.449 15.970 1.00 82.50 189 GLU A CA 1
ATOM 1454 C C . GLU A 1 189 ? 15.487 -13.097 14.484 1.00 82.50 189 GLU A C 1
ATOM 1456 O O . GLU A 1 189 ? 14.463 -13.255 13.808 1.00 82.50 189 GLU A O 1
ATOM 1461 N N . ARG A 1 190 ? 16.591 -12.533 13.994 1.00 83.94 190 ARG A N 1
ATOM 1462 C CA . ARG A 1 190 ? 16.690 -12.104 12.609 1.00 83.94 190 ARG A CA 1
ATOM 1463 C C . ARG A 1 190 ? 16.731 -13.358 11.739 1.00 83.94 190 ARG A C 1
ATOM 1465 O O . ARG A 1 190 ? 17.656 -14.151 11.912 1.00 83.94 190 ARG A O 1
ATOM 1472 N N . PRO A 1 191 ? 15.820 -13.507 10.761 1.00 91.50 191 PRO A N 1
ATOM 1473 C CA . PRO A 1 191 ? 15.971 -14.547 9.772 1.00 91.50 191 PRO A CA 1
ATOM 1474 C C . PRO A 1 191 ? 17.287 -14.349 9.019 1.00 91.50 191 PRO A C 1
ATOM 1476 O O . PRO A 1 191 ? 17.567 -13.247 8.536 1.00 91.50 191 PRO A O 1
ATOM 1479 N N . ASP A 1 192 ? 18.091 -15.400 8.923 1.00 93.38 192 ASP A N 1
ATOM 1480 C CA . ASP A 1 192 ? 19.294 -15.368 8.103 1.00 93.38 192 ASP A CA 1
ATOM 1481 C C . ASP A 1 192 ? 18.943 -15.291 6.602 1.00 93.38 192 ASP A C 1
ATOM 1483 O O . ASP A 1 192 ? 17.791 -15.446 6.177 1.00 93.38 192 ASP A O 1
ATOM 1487 N N . ASP A 1 193 ? 19.948 -15.035 5.764 1.00 94.81 193 ASP A N 1
ATOM 1488 C CA . ASP A 1 193 ? 19.755 -14.902 4.317 1.00 94.81 193 ASP A CA 1
ATOM 1489 C C . ASP A 1 193 ? 19.141 -16.161 3.686 1.00 94.81 193 ASP A C 1
ATOM 1491 O O . ASP A 1 193 ? 18.404 -16.069 2.698 1.00 94.81 193 ASP A O 1
ATOM 1495 N N . ARG A 1 194 ? 19.416 -17.344 4.249 1.00 96.44 194 ARG A N 1
ATOM 1496 C CA . ARG A 1 194 ? 18.835 -18.604 3.784 1.00 96.44 194 ARG A CA 1
ATOM 1497 C C . ARG A 1 194 ? 17.341 -18.644 4.102 1.00 96.44 194 ARG A C 1
ATOM 1499 O O . ARG A 1 194 ? 16.550 -18.910 3.200 1.00 96.44 194 ARG A O 1
ATOM 1506 N N . GLN A 1 195 ? 16.946 -18.326 5.330 1.00 96.88 195 GLN A N 1
ATOM 1507 C CA . GLN A 1 195 ? 15.552 -18.270 5.765 1.00 96.88 195 GLN A CA 1
ATOM 1508 C C . GLN A 1 195 ? 14.763 -17.212 4.984 1.00 96.88 195 GLN A C 1
ATOM 1510 O O . GLN A 1 195 ? 13.616 -17.453 4.607 1.00 96.88 195 GLN A O 1
ATOM 1515 N N . LEU A 1 196 ? 15.362 -16.056 4.677 1.00 97.19 196 LEU A N 1
ATOM 1516 C CA . LEU A 1 196 ? 14.738 -15.036 3.827 1.00 97.19 196 LEU A CA 1
ATOM 1517 C C . LEU A 1 196 ? 14.508 -15.537 2.393 1.00 97.19 196 LEU A C 1
ATOM 1519 O O . LEU A 1 196 ? 13.432 -15.318 1.833 1.00 97.19 196 LEU A O 1
ATOM 1523 N N . ARG A 1 197 ? 15.475 -16.253 1.807 1.00 98.12 197 ARG A N 1
ATOM 1524 C CA . ARG A 1 197 ? 15.323 -16.882 0.482 1.00 98.12 197 ARG A CA 1
ATOM 1525 C C . ARG A 1 197 ? 14.271 -17.987 0.483 1.00 98.12 197 ARG A C 1
ATOM 1527 O O . ARG A 1 197 ? 13.496 -18.070 -0.466 1.00 98.12 197 ARG A O 1
ATOM 1534 N N . GLU A 1 198 ? 14.208 -18.798 1.537 1.00 98.25 198 GLU A N 1
ATOM 1535 C CA . GLU A 1 198 ? 13.175 -19.826 1.712 1.00 98.25 198 GLU A CA 1
ATOM 1536 C C . GLU A 1 198 ? 11.777 -19.190 1.811 1.00 98.25 198 GLU A C 1
ATOM 1538 O O . GLU A 1 198 ? 10.862 -19.608 1.096 1.00 98.25 198 GLU A O 1
ATOM 1543 N N . LYS A 1 199 ? 11.620 -18.114 2.599 1.00 98.06 199 LYS A N 1
ATOM 1544 C CA . LYS A 1 199 ? 10.373 -17.328 2.667 1.00 98.06 199 LYS A CA 1
ATOM 1545 C C . LYS A 1 199 ? 9.986 -16.747 1.305 1.00 98.06 199 LYS A C 1
ATOM 1547 O O . LYS A 1 199 ? 8.832 -16.881 0.895 1.00 98.06 199 LYS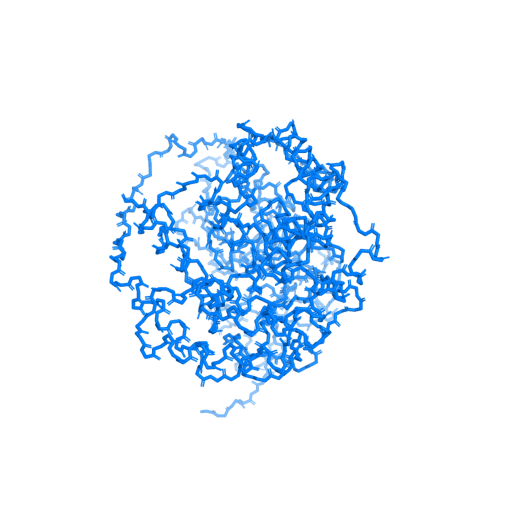 A O 1
ATOM 1552 N N . LEU A 1 200 ? 10.939 -16.154 0.579 1.00 98.75 200 LEU A N 1
ATOM 1553 C CA . LEU A 1 200 ? 10.701 -15.597 -0.756 1.00 98.75 200 LEU A CA 1
ATOM 1554 C C . LEU A 1 200 ? 10.275 -16.681 -1.754 1.00 98.75 200 LEU A C 1
ATOM 1556 O O . LEU A 1 200 ? 9.285 -16.510 -2.463 1.00 98.75 200 LEU A O 1
ATOM 1560 N N . ALA A 1 201 ? 10.980 -17.813 -1.789 1.00 98.75 201 ALA A N 1
ATOM 1561 C CA . ALA A 1 201 ? 10.650 -18.931 -2.666 1.00 98.75 201 ALA A CA 1
ATOM 1562 C C . ALA A 1 201 ? 9.264 -19.519 -2.350 1.00 98.75 201 ALA A C 1
ATOM 1564 O O . ALA A 1 201 ? 8.508 -19.838 -3.273 1.00 98.75 201 ALA A O 1
ATOM 1565 N N . GLY A 1 202 ? 8.900 -19.613 -1.066 1.00 98.62 202 GLY A N 1
ATOM 1566 C CA . GLY A 1 202 ? 7.567 -20.025 -0.622 1.00 98.62 202 GLY A CA 1
ATOM 1567 C C . GLY A 1 202 ? 6.468 -19.070 -1.094 1.00 98.62 202 GLY A C 1
ATOM 1568 O O . GLY A 1 202 ? 5.488 -19.510 -1.699 1.00 98.62 202 GLY A O 1
ATOM 1569 N N . ALA A 1 203 ? 6.663 -17.762 -0.905 1.00 98.69 203 ALA A N 1
ATOM 1570 C CA . ALA A 1 203 ? 5.712 -16.735 -1.330 1.00 98.69 203 ALA A CA 1
ATOM 1571 C C . ALA A 1 203 ? 5.539 -16.697 -2.862 1.00 98.69 203 ALA A C 1
ATOM 1573 O O . ALA A 1 203 ? 4.412 -16.694 -3.362 1.00 98.69 203 ALA A O 1
ATOM 1574 N N . VAL A 1 204 ? 6.635 -16.776 -3.627 1.00 98.81 204 VAL A N 1
ATOM 1575 C CA . VAL A 1 204 ? 6.581 -16.861 -5.098 1.00 98.81 204 VAL A CA 1
ATOM 1576 C C . VAL A 1 204 ? 5.927 -18.166 -5.558 1.00 98.81 204 VAL A C 1
ATOM 1578 O O . VAL A 1 204 ? 5.129 -18.161 -6.492 1.00 98.81 204 VAL A O 1
ATOM 1581 N N . THR A 1 205 ? 6.190 -19.292 -4.892 1.00 98.81 205 THR A N 1
ATOM 1582 C CA . THR A 1 205 ? 5.526 -20.564 -5.218 1.00 98.81 205 THR A CA 1
ATOM 1583 C C . THR A 1 205 ? 4.014 -20.481 -5.010 1.00 98.81 205 THR A C 1
ATOM 1585 O O . THR A 1 205 ? 3.268 -20.965 -5.863 1.00 98.81 205 THR A O 1
ATOM 1588 N N . GLN A 1 206 ? 3.549 -19.840 -3.930 1.00 98.62 206 GLN A N 1
ATOM 1589 C CA . GLN A 1 206 ? 2.121 -19.597 -3.701 1.00 98.62 206 GLN A CA 1
ATOM 1590 C C . GLN A 1 206 ? 1.523 -18.714 -4.804 1.00 98.62 206 GLN A C 1
ATOM 1592 O O . GLN A 1 206 ? 0.478 -19.062 -5.364 1.00 98.62 206 GLN A O 1
ATOM 1597 N N . LEU A 1 207 ? 2.208 -17.625 -5.168 1.00 98.69 207 LEU A N 1
ATOM 1598 C CA . LEU A 1 207 ? 1.793 -16.729 -6.248 1.00 98.69 207 LEU A CA 1
ATOM 1599 C C . LEU A 1 207 ? 1.643 -17.457 -7.590 1.00 98.69 207 LEU A C 1
ATOM 1601 O O . LEU A 1 207 ? 0.661 -17.244 -8.289 1.00 98.69 207 LEU A O 1
ATOM 1605 N N . LEU A 1 208 ? 2.556 -18.372 -7.921 1.00 98.62 208 LEU A N 1
ATOM 1606 C CA . LEU A 1 208 ? 2.510 -19.147 -9.166 1.00 98.62 208 LEU A CA 1
ATOM 1607 C C . LEU A 1 208 ? 1.593 -20.380 -9.114 1.00 98.62 208 LEU A C 1
ATOM 1609 O O . LEU A 1 208 ? 1.492 -21.100 -10.108 1.00 98.62 208 LEU A O 1
ATOM 1613 N N . SER A 1 209 ? 0.981 -20.690 -7.967 1.00 98.56 209 SER A N 1
ATOM 1614 C CA . SER A 1 209 ? 0.241 -21.949 -7.788 1.00 98.56 209 SER A CA 1
ATOM 1615 C C . SER A 1 209 ? -1.061 -22.018 -8.590 1.00 98.56 209 SER A C 1
ATOM 1617 O O . SER A 1 209 ? -1.520 -23.113 -8.910 1.00 98.56 209 SER A O 1
ATOM 1619 N N . ARG A 1 210 ? -1.660 -20.864 -8.898 1.00 98.19 210 ARG A N 1
ATOM 1620 C CA . ARG A 1 210 ? -2.940 -20.721 -9.600 1.00 98.19 210 ARG A CA 1
ATOM 1621 C C . ARG A 1 210 ? -3.130 -19.274 -10.076 1.00 98.19 210 ARG A C 1
ATOM 1623 O O . ARG A 1 210 ? -2.418 -18.396 -9.592 1.00 98.19 210 ARG A O 1
ATOM 1630 N N . PRO A 1 211 ? -4.075 -19.001 -10.991 1.00 98.06 211 PRO A N 1
ATOM 1631 C CA . PRO A 1 211 ? -4.507 -17.636 -11.272 1.00 98.06 211 PRO A CA 1
ATOM 1632 C C . PRO A 1 211 ? -5.153 -17.025 -10.024 1.00 98.06 211 PRO A C 1
ATOM 1634 O O . PRO A 1 211 ? -6.063 -17.620 -9.445 1.00 98.06 211 PRO A O 1
ATOM 1637 N N . TRP A 1 212 ? -4.687 -15.848 -9.618 1.00 98.50 212 TRP A N 1
ATOM 1638 C CA . TRP A 1 212 ? -5.212 -15.116 -8.467 1.00 98.50 212 TRP A CA 1
ATOM 1639 C C . TRP A 1 212 ? -5.946 -13.868 -8.937 1.00 98.50 212 TRP A C 1
ATOM 1641 O O . TRP A 1 212 ? -5.398 -13.100 -9.727 1.00 98.50 212 TRP A O 1
ATOM 1651 N N . ALA A 1 213 ? -7.141 -13.645 -8.400 1.00 98.44 213 ALA A N 1
ATOM 1652 C CA . ALA A 1 213 ? -7.898 -12.427 -8.634 1.00 98.44 213 ALA A CA 1
ATOM 1653 C C . ALA A 1 213 ? -7.231 -11.218 -7.950 1.00 98.44 213 ALA A C 1
ATOM 1655 O O . ALA A 1 213 ? -6.476 -11.399 -6.988 1.00 98.44 213 ALA A O 1
ATOM 1656 N N . PRO A 1 214 ? -7.499 -9.978 -8.395 1.00 98.44 214 PRO A N 1
ATOM 1657 C CA . PRO A 1 214 ? -7.064 -8.773 -7.687 1.00 98.44 214 PRO A CA 1
ATOM 1658 C C . PRO A 1 214 ? -7.570 -8.746 -6.240 1.00 98.44 214 PRO A C 1
ATOM 1660 O O . PRO A 1 214 ? -8.702 -9.155 -5.977 1.00 98.44 214 PRO A O 1
ATOM 1663 N N . LEU A 1 215 ? -6.750 -8.255 -5.310 1.00 98.12 215 LEU A N 1
ATOM 1664 C CA . LEU A 1 215 ? -7.115 -8.122 -3.896 1.00 98.12 215 LEU A CA 1
ATOM 1665 C C . LEU A 1 215 ? -8.143 -6.997 -3.729 1.00 98.12 215 LEU A C 1
ATOM 1667 O O . LEU A 1 215 ? -7.898 -5.880 -4.170 1.00 98.12 215 LEU A O 1
ATOM 1671 N N . TYR A 1 216 ? -9.254 -7.294 -3.067 1.00 97.00 216 TYR A N 1
ATOM 1672 C CA . TYR A 1 216 ? -10.289 -6.366 -2.629 1.00 97.00 216 TYR A CA 1
ATOM 1673 C C . TYR A 1 216 ? -9.969 -5.846 -1.229 1.00 97.00 216 TYR A C 1
ATOM 1675 O O . TYR A 1 216 ? -9.750 -6.630 -0.303 1.00 97.00 216 TYR A O 1
ATOM 1683 N N . VAL A 1 217 ? -9.997 -4.527 -1.065 1.00 93.56 217 VAL A N 1
ATOM 1684 C CA . VAL A 1 217 ? -9.919 -3.872 0.243 1.00 93.56 217 VAL A CA 1
ATOM 1685 C C . VAL A 1 217 ? -10.980 -2.788 0.299 1.00 93.56 217 VAL A C 1
ATOM 1687 O O . VAL A 1 217 ? -11.068 -1.961 -0.602 1.00 93.56 217 VAL A O 1
ATOM 1690 N N . GLU A 1 218 ? -11.764 -2.755 1.368 1.00 90.69 218 GLU A N 1
ATOM 1691 C CA . GLU A 1 218 ? -12.706 -1.672 1.637 1.00 90.69 218 GLU A CA 1
ATOM 1692 C C . GLU A 1 218 ? -12.316 -1.007 2.956 1.00 90.69 218 GLU A C 1
ATOM 1694 O O . GLU A 1 218 ? -12.637 -1.524 4.025 1.00 90.69 218 GLU A O 1
ATOM 1699 N N . PRO A 1 219 ? -11.558 0.101 2.901 1.00 84.12 219 PRO A N 1
ATOM 1700 C CA . PRO A 1 219 ? -11.009 0.712 4.096 1.00 84.12 219 PRO A CA 1
ATOM 1701 C C . PRO A 1 219 ? -12.030 1.531 4.894 1.00 84.12 219 PRO A C 1
ATOM 1703 O O . PRO A 1 219 ? -11.686 1.966 5.985 1.00 84.12 219 PRO A O 1
ATOM 1706 N N . GLY A 1 220 ? -13.242 1.770 4.375 1.00 84.06 220 GLY A N 1
ATOM 1707 C CA . GLY A 1 220 ? -14.275 2.625 4.976 1.00 84.06 220 GLY A CA 1
ATOM 1708 C C . GLY A 1 220 ? -15.003 3.473 3.926 1.00 84.06 220 GLY A C 1
ATOM 1709 O O . GLY A 1 220 ? -15.190 3.025 2.792 1.00 84.06 220 GLY A O 1
ATOM 1710 N N . LEU A 1 221 ? -15.382 4.719 4.255 1.00 83.19 221 LEU A N 1
ATOM 1711 C CA . LEU A 1 221 ? -16.097 5.612 3.313 1.00 83.19 221 LEU A CA 1
ATOM 1712 C C . LEU A 1 221 ? -15.272 6.031 2.084 1.00 83.19 221 LEU A C 1
ATOM 1714 O O . LEU A 1 221 ? -15.827 6.576 1.124 1.00 83.19 221 LEU A O 1
ATOM 1718 N N . GLY A 1 222 ? -13.962 5.764 2.077 1.00 82.19 222 GLY A N 1
ATOM 1719 C CA . GLY A 1 222 ? -13.126 5.857 0.879 1.00 82.19 222 GLY A CA 1
ATOM 1720 C C . GLY A 1 222 ? -13.608 4.965 -0.271 1.00 82.19 222 GLY A C 1
ATOM 1721 O O . GLY A 1 222 ? -13.276 5.228 -1.431 1.00 82.19 222 GLY A O 1
ATOM 1722 N N . GLY A 1 223 ? -14.431 3.962 0.047 1.00 88.12 223 GLY A N 1
ATOM 1723 C CA . GLY A 1 223 ? -14.936 2.966 -0.881 1.00 88.12 223 GLY A CA 1
ATOM 1724 C C . GLY A 1 223 ? -13.887 1.912 -1.219 1.00 88.12 223 GLY A C 1
ATOM 1725 O O . GLY A 1 223 ? -12.721 2.012 -0.848 1.00 88.12 223 GLY A O 1
ATOM 1726 N N . ARG A 1 224 ? -14.318 0.883 -1.944 1.00 91.44 224 ARG A N 1
ATOM 1727 C CA . ARG A 1 224 ? -13.473 -0.235 -2.376 1.00 91.44 224 ARG A CA 1
ATOM 1728 C C . ARG A 1 224 ? -12.253 0.190 -3.203 1.00 91.44 224 ARG A C 1
ATOM 1730 O O . ARG A 1 224 ? -12.345 1.018 -4.108 1.00 91.44 224 ARG A O 1
ATOM 1737 N N . GLU A 1 225 ? -11.133 -0.466 -2.933 1.00 93.81 225 GLU A N 1
ATOM 1738 C CA . GLU A 1 225 ? -9.877 -0.402 -3.670 1.00 93.81 225 GLU A CA 1
ATOM 1739 C C . GLU A 1 225 ? -9.472 -1.807 -4.134 1.00 93.81 225 GLU A C 1
ATOM 1741 O O . GLU A 1 225 ? -9.790 -2.813 -3.493 1.00 93.81 225 GLU A O 1
ATOM 1746 N N . PHE A 1 226 ? -8.760 -1.866 -5.261 1.00 96.50 226 PHE A N 1
ATOM 1747 C CA . PHE A 1 226 ? -8.258 -3.114 -5.826 1.00 96.50 226 PHE A CA 1
ATOM 1748 C C . PHE A 1 226 ? -6.748 -3.049 -6.007 1.00 96.50 226 PHE A C 1
ATOM 1750 O O . PHE A 1 226 ? -6.240 -2.139 -6.662 1.00 96.50 226 PHE A O 1
ATOM 1757 N N . PHE A 1 227 ? -6.052 -4.040 -5.461 1.00 97.50 227 PHE A N 1
ATOM 1758 C CA . PHE A 1 227 ? -4.599 -4.181 -5.547 1.00 97.50 227 PHE A CA 1
ATOM 1759 C C . PHE A 1 227 ? -4.235 -5.392 -6.393 1.00 97.50 227 PHE A C 1
ATOM 1761 O O . PHE A 1 227 ? -5.028 -6.329 -6.534 1.00 97.50 227 PHE A O 1
ATOM 1768 N N . PHE A 1 228 ? -3.025 -5.384 -6.955 1.00 97.69 228 PHE A N 1
ATOM 1769 C CA . PHE A 1 228 ? -2.555 -6.448 -7.845 1.00 97.69 228 PHE A CA 1
ATOM 1770 C C . PHE A 1 228 ? -3.441 -6.587 -9.091 1.00 97.69 228 PHE A C 1
ATOM 1772 O O . PHE A 1 228 ? -3.556 -7.667 -9.663 1.00 97.69 228 PHE A O 1
ATOM 1779 N N . ASP A 1 229 ? -4.104 -5.497 -9.491 1.00 97.38 229 ASP A N 1
ATOM 1780 C CA . ASP A 1 229 ? -5.110 -5.470 -10.556 1.00 97.38 229 ASP A CA 1
ATOM 1781 C C . ASP A 1 229 ? -4.518 -5.181 -11.942 1.00 97.38 229 ASP A C 1
ATOM 1783 O O . ASP A 1 229 ? -5.258 -5.006 -12.913 1.00 97.38 229 ASP A O 1
ATOM 1787 N N . ASN A 1 230 ? -3.187 -5.119 -12.030 1.00 96.94 230 ASN A N 1
ATOM 1788 C CA . ASN A 1 230 ? -2.448 -4.841 -13.247 1.00 96.94 230 ASN A CA 1
ATOM 1789 C C . ASN A 1 230 ? -1.174 -5.697 -13.356 1.00 96.94 230 ASN A C 1
ATOM 1791 O O . ASN A 1 230 ? -0.511 -6.007 -12.367 1.00 96.94 230 ASN A O 1
ATOM 1795 N N . SER A 1 231 ? -0.803 -6.049 -14.583 1.00 98.44 231 SER A N 1
ATOM 1796 C CA . SER A 1 231 ? 0.354 -6.893 -14.874 1.00 98.44 231 SER A CA 1
ATOM 1797 C C . SER A 1 231 ? 1.693 -6.197 -14.687 1.00 98.44 231 SER A C 1
ATOM 1799 O O . SER A 1 231 ? 2.681 -6.877 -14.429 1.00 98.44 231 SER A O 1
ATOM 1801 N N . GLY A 1 232 ? 1.744 -4.862 -14.745 1.00 98.38 232 GLY A N 1
ATOM 1802 C CA . GLY A 1 232 ? 2.959 -4.101 -14.444 1.00 98.38 232 GLY A CA 1
ATOM 1803 C C . GLY A 1 232 ? 3.503 -4.425 -13.053 1.00 98.38 232 GLY A C 1
ATOM 1804 O O . GLY A 1 232 ? 4.672 -4.767 -12.913 1.00 98.38 232 GLY A O 1
ATOM 1805 N N . GLU A 1 233 ? 2.624 -4.428 -12.056 1.00 98.06 233 GLU A N 1
ATOM 1806 C CA . GLU A 1 233 ? 2.940 -4.746 -10.661 1.00 98.06 233 GLU A CA 1
ATOM 1807 C C . GLU A 1 233 ? 3.405 -6.200 -10.462 1.00 98.06 233 GLU A C 1
ATOM 1809 O O . GLU A 1 233 ? 4.354 -6.464 -9.720 1.00 98.06 233 GLU A O 1
ATOM 1814 N N . VAL A 1 234 ? 2.790 -7.152 -11.176 1.00 98.62 234 VAL A N 1
ATOM 1815 C CA . VAL A 1 234 ? 3.210 -8.565 -11.179 1.00 98.62 234 VAL A CA 1
ATOM 1816 C C . VAL A 1 234 ? 4.601 -8.724 -11.796 1.00 98.62 234 VAL A C 1
ATOM 1818 O O . VAL A 1 234 ? 5.453 -9.408 -11.224 1.00 98.62 234 VAL A O 1
ATOM 1821 N N . LEU A 1 235 ? 4.840 -8.089 -12.948 1.00 98.69 235 LEU A N 1
ATOM 1822 C CA . LEU A 1 235 ? 6.129 -8.125 -13.637 1.00 98.69 235 LEU A CA 1
ATOM 1823 C C . LEU A 1 235 ? 7.232 -7.507 -12.781 1.00 98.69 235 LEU A C 1
ATOM 1825 O O . LEU A 1 235 ? 8.291 -8.112 -12.646 1.00 98.69 235 LEU A O 1
ATOM 1829 N N . GLU A 1 236 ? 6.986 -6.338 -12.194 1.00 98.69 236 GLU A N 1
ATOM 1830 C CA . GLU A 1 236 ? 7.940 -5.656 -11.322 1.00 98.69 236 GLU A CA 1
ATOM 1831 C C . GLU A 1 236 ? 8.294 -6.510 -10.105 1.00 98.69 236 GLU A C 1
ATOM 1833 O O . GLU A 1 236 ? 9.471 -6.792 -9.871 1.00 98.69 236 GLU A O 1
ATOM 1838 N N . THR A 1 237 ? 7.282 -6.997 -9.385 1.00 98.75 237 THR A N 1
ATOM 1839 C CA . THR A 1 237 ? 7.462 -7.827 -8.187 1.00 98.75 237 THR A CA 1
ATOM 1840 C C . THR A 1 237 ? 8.292 -9.075 -8.485 1.00 98.75 237 THR A C 1
ATOM 1842 O O . THR A 1 237 ? 9.268 -9.375 -7.792 1.00 98.75 237 THR A O 1
ATOM 1845 N N . LEU A 1 238 ? 7.938 -9.809 -9.545 1.00 98.81 238 LEU A N 1
ATOM 1846 C CA . LEU A 1 238 ? 8.642 -11.035 -9.908 1.00 98.81 238 LEU A CA 1
ATOM 1847 C C . LEU A 1 238 ? 10.028 -10.768 -10.508 1.00 98.81 238 LEU A C 1
ATOM 1849 O O . LEU A 1 238 ? 10.935 -11.562 -10.267 1.00 98.81 238 LEU A O 1
ATOM 1853 N N . ALA A 1 239 ? 10.230 -9.660 -11.229 1.00 98.81 239 ALA A N 1
ATOM 1854 C CA . ALA A 1 239 ? 11.550 -9.257 -11.710 1.00 98.81 239 ALA A CA 1
ATOM 1855 C C . ALA A 1 239 ? 12.491 -8.912 -10.546 1.00 98.81 239 ALA A C 1
ATOM 1857 O O . ALA A 1 239 ? 13.658 -9.303 -10.571 1.00 98.81 239 ALA A O 1
ATOM 1858 N N . TRP A 1 240 ? 11.992 -8.244 -9.500 1.00 98.69 240 TRP A N 1
ATOM 1859 C CA . TRP A 1 240 ? 12.749 -7.994 -8.271 1.00 98.69 240 TRP A CA 1
ATOM 1860 C C . TRP A 1 240 ? 13.139 -9.286 -7.557 1.00 98.69 240 TRP A C 1
ATOM 1862 O O . TRP A 1 240 ? 14.302 -9.439 -7.183 1.00 98.69 240 TRP A O 1
ATOM 1872 N N . ALA A 1 241 ? 12.197 -10.222 -7.410 1.00 98.81 241 ALA A N 1
ATOM 1873 C CA . ALA A 1 241 ? 12.429 -11.503 -6.746 1.00 98.81 241 ALA A CA 1
ATOM 1874 C C . ALA A 1 241 ? 13.389 -12.421 -7.521 1.00 98.81 241 ALA A C 1
ATOM 1876 O O . ALA A 1 241 ? 14.175 -13.144 -6.907 1.00 98.81 241 ALA A O 1
ATOM 1877 N N . TYR A 1 242 ? 13.337 -12.388 -8.857 1.00 98.81 242 TYR A N 1
ATOM 1878 C CA . TYR A 1 242 ? 13.980 -13.347 -9.758 1.00 98.81 242 TYR A CA 1
ATOM 1879 C C . TYR A 1 242 ? 15.438 -13.716 -9.405 1.00 98.81 242 TYR A C 1
ATOM 1881 O O . TYR A 1 242 ? 15.715 -14.915 -9.296 1.00 98.81 242 TYR A O 1
ATOM 1889 N N . PRO A 1 243 ? 16.369 -12.769 -9.150 1.00 98.56 243 PRO A N 1
ATOM 1890 C CA . PRO A 1 243 ? 17.776 -13.093 -8.883 1.00 98.56 243 PRO A CA 1
ATOM 1891 C C . PRO A 1 243 ? 18.008 -13.915 -7.609 1.00 98.56 243 PRO A C 1
ATOM 1893 O O . PRO A 1 243 ? 19.078 -14.496 -7.436 1.00 98.56 243 PRO A O 1
ATOM 1896 N N . PHE A 1 244 ? 17.027 -13.962 -6.705 1.00 98.50 244 PHE A N 1
ATOM 1897 C CA . PHE A 1 244 ? 17.156 -14.619 -5.407 1.00 98.50 244 PHE A CA 1
ATOM 1898 C C . PHE A 1 244 ? 16.505 -16.002 -5.344 1.00 98.50 244 PHE A C 1
ATOM 1900 O O . PHE A 1 244 ? 16.669 -16.698 -4.339 1.00 98.50 244 PHE A O 1
ATOM 1907 N N . LEU A 1 245 ? 15.780 -16.392 -6.394 1.00 98.62 245 LEU A N 1
ATOM 1908 C CA . LEU A 1 245 ? 15.038 -17.646 -6.452 1.00 98.62 245 LEU A CA 1
ATOM 1909 C C . LEU A 1 245 ? 15.938 -18.829 -6.844 1.00 98.62 245 LEU A C 1
ATOM 1911 O O . LEU A 1 245 ? 16.891 -18.650 -7.606 1.00 98.62 245 LEU A O 1
ATOM 1915 N N . PRO A 1 246 ? 15.606 -20.052 -6.395 1.00 98.38 246 PRO A N 1
ATOM 1916 C CA . PRO A 1 246 ? 16.203 -21.276 -6.919 1.00 98.38 246 PRO A CA 1
ATOM 1917 C C . PRO A 1 246 ? 16.048 -21.398 -8.451 1.00 98.38 246 PRO A C 1
ATOM 1919 O O . PRO A 1 246 ? 15.046 -20.915 -8.992 1.00 98.38 246 PRO A O 1
ATOM 1922 N N . PRO A 1 247 ? 16.986 -22.049 -9.170 1.00 98.44 247 PRO A N 1
ATOM 1923 C CA . PRO A 1 247 ? 16.977 -22.101 -10.639 1.00 98.44 247 PRO A CA 1
ATOM 1924 C C . PRO A 1 247 ? 15.694 -22.670 -11.267 1.00 98.44 247 PRO A C 1
ATOM 1926 O O . PRO A 1 247 ? 15.226 -22.182 -12.297 1.00 98.44 247 PRO A O 1
ATOM 1929 N N . ASP A 1 248 ? 15.089 -23.683 -10.649 1.00 98.50 248 ASP A N 1
ATOM 1930 C CA . ASP A 1 248 ? 13.822 -24.266 -11.100 1.00 98.50 248 ASP A CA 1
ATOM 1931 C C . ASP A 1 248 ? 12.669 -23.255 -10.985 1.00 98.50 248 ASP A C 1
ATOM 1933 O O . ASP A 1 248 ? 11.860 -23.100 -11.907 1.00 98.50 248 ASP A O 1
ATOM 1937 N N . LEU A 1 249 ? 12.627 -22.500 -9.885 1.00 98.69 249 LEU A N 1
ATOM 1938 C CA . LEU A 1 249 ? 11.621 -21.471 -9.660 1.00 98.69 249 LEU A CA 1
ATOM 1939 C C . LEU A 1 249 ? 11.854 -20.241 -10.549 1.00 98.69 249 LEU A C 1
ATOM 1941 O O . LEU A 1 249 ? 10.882 -19.675 -11.050 1.00 98.69 249 LEU A O 1
ATOM 1945 N N . GLN A 1 250 ? 13.108 -19.879 -10.840 1.00 98.75 250 GLN A N 1
ATOM 1946 C CA . GLN A 1 250 ? 13.450 -18.874 -11.856 1.00 98.75 250 GLN A CA 1
ATOM 1947 C C . GLN A 1 250 ? 12.852 -19.239 -13.220 1.00 98.75 250 GLN A C 1
ATOM 1949 O O . GLN A 1 250 ? 12.174 -18.419 -13.846 1.00 98.75 250 GLN A O 1
ATOM 1954 N N . GLN A 1 251 ? 13.026 -20.485 -13.669 1.00 98.69 251 GLN A N 1
ATOM 1955 C CA . GLN A 1 251 ? 12.475 -20.932 -14.949 1.00 98.69 251 GLN A CA 1
ATOM 1956 C C . GLN A 1 251 ? 10.937 -20.880 -14.970 1.00 98.69 251 GLN A C 1
ATOM 1958 O O . GLN A 1 251 ? 10.337 -20.470 -15.973 1.00 98.69 251 GLN A O 1
ATOM 1963 N N . ARG A 1 252 ? 10.285 -21.244 -13.857 1.00 98.75 252 ARG A N 1
ATOM 1964 C CA . ARG A 1 252 ? 8.825 -21.121 -13.698 1.00 98.75 252 ARG A CA 1
ATOM 1965 C C . ARG A 1 252 ? 8.368 -19.663 -13.760 1.00 98.75 252 ARG A C 1
ATOM 1967 O O . ARG A 1 252 ? 7.430 -19.374 -14.499 1.00 98.75 252 ARG A O 1
ATOM 1974 N N . VAL A 1 253 ? 9.053 -18.750 -13.066 1.00 98.81 253 VAL A N 1
ATOM 1975 C CA . VAL A 1 253 ? 8.777 -17.304 -13.120 1.00 98.81 253 VAL A CA 1
ATOM 1976 C C . VAL A 1 253 ? 8.921 -16.773 -14.542 1.00 98.81 253 VAL A C 1
ATOM 1978 O O . VAL A 1 253 ? 8.014 -16.104 -15.026 1.00 98.81 253 VAL A O 1
ATOM 1981 N N . LYS A 1 254 ? 10.000 -17.107 -15.260 1.00 98.62 254 LYS A N 1
ATOM 1982 C CA . LYS A 1 254 ? 10.180 -16.668 -16.656 1.00 98.62 254 LYS A CA 1
ATOM 1983 C C . LYS A 1 254 ? 9.060 -17.144 -17.566 1.00 98.62 254 LYS A C 1
ATOM 1985 O O . LYS A 1 254 ? 8.556 -16.370 -18.375 1.00 98.62 254 LYS A O 1
ATOM 1990 N N . THR A 1 255 ? 8.671 -18.408 -17.422 1.00 98.62 255 THR A N 1
ATOM 1991 C CA . THR A 1 255 ? 7.582 -19.002 -18.205 1.00 98.62 255 THR A CA 1
ATOM 1992 C C . THR A 1 255 ? 6.257 -18.302 -17.908 1.00 98.62 255 THR A C 1
ATOM 1994 O O . THR A 1 255 ? 5.530 -17.940 -18.832 1.00 98.62 255 THR A O 1
ATOM 1997 N N . PHE A 1 256 ? 5.973 -18.054 -16.628 1.00 98.75 256 PHE A N 1
ATOM 1998 C CA . PHE A 1 256 ? 4.793 -17.319 -16.187 1.00 98.75 256 PHE A CA 1
ATOM 1999 C C . PHE A 1 256 ? 4.777 -15.884 -16.733 1.00 98.75 256 PHE A C 1
ATOM 2001 O O . PHE A 1 256 ? 3.832 -15.508 -17.416 1.00 98.75 256 PHE A O 1
ATOM 2008 N N . LEU A 1 257 ? 5.851 -15.111 -16.543 1.00 98.75 257 LEU A N 1
ATOM 2009 C CA . LEU A 1 257 ? 5.944 -13.730 -17.029 1.00 98.75 257 LEU A CA 1
ATOM 2010 C C . LEU A 1 257 ? 5.875 -13.630 -18.557 1.00 98.75 257 LEU A C 1
ATOM 2012 O O . LEU A 1 257 ? 5.308 -12.680 -19.088 1.00 98.75 257 LEU A O 1
ATOM 2016 N N . ALA A 1 258 ? 6.408 -14.615 -19.285 1.00 98.69 258 ALA A N 1
ATOM 2017 C CA . ALA A 1 258 ? 6.276 -14.671 -20.737 1.00 98.69 258 ALA A CA 1
ATOM 2018 C C . ALA A 1 258 ? 4.818 -14.866 -21.187 1.00 98.69 258 ALA A C 1
ATOM 2020 O O . ALA A 1 258 ? 4.436 -14.314 -22.221 1.00 98.69 258 ALA A O 1
ATOM 2021 N N . LYS A 1 259 ? 4.023 -15.633 -20.426 1.00 98.62 259 LYS A N 1
ATOM 2022 C CA . LYS A 1 259 ? 2.579 -15.788 -20.644 1.00 98.62 259 LYS A CA 1
ATOM 2023 C C . LYS A 1 259 ? 1.844 -14.493 -20.299 1.00 98.62 259 LYS A C 1
ATOM 2025 O O . LYS A 1 259 ? 1.120 -13.993 -21.153 1.00 98.62 259 LYS A O 1
ATOM 2030 N N . GLU A 1 260 ? 2.106 -13.916 -19.125 1.00 98.44 260 GLU A N 1
ATOM 2031 C CA . GLU A 1 260 ? 1.514 -12.639 -18.694 1.00 98.44 260 GLU A CA 1
ATOM 2032 C C . GLU A 1 260 ? 1.791 -11.511 -19.690 1.00 98.44 260 GLU A C 1
ATOM 2034 O O . GLU A 1 260 ? 0.895 -10.760 -20.050 1.00 98.44 260 GLU A O 1
ATOM 2039 N N . TRP A 1 261 ? 3.005 -11.433 -20.238 1.00 98.62 261 TRP A N 1
ATOM 2040 C CA . TRP A 1 261 ? 3.352 -10.472 -21.286 1.00 98.62 261 TRP A CA 1
ATOM 2041 C C . TRP A 1 261 ? 2.461 -10.587 -22.532 1.00 98.62 261 TRP A C 1
ATOM 2043 O O . TRP A 1 261 ? 2.181 -9.588 -23.193 1.00 98.62 261 TRP A O 1
ATOM 2053 N N . GLN A 1 262 ? 2.050 -11.805 -22.893 1.00 98.38 262 GLN A N 1
ATOM 2054 C CA . GLN A 1 262 ? 1.220 -12.060 -24.072 1.00 98.38 262 GLN A CA 1
ATOM 2055 C C . GLN A 1 262 ? -0.261 -11.786 -23.799 1.00 98.38 262 GLN A C 1
ATOM 2057 O O . GLN A 1 262 ? -0.940 -11.214 -24.652 1.00 98.38 262 GLN A O 1
ATOM 2062 N N . THR A 1 263 ? -0.767 -12.200 -22.637 1.00 98.06 263 THR A N 1
ATOM 2063 C CA . THR A 1 263 ? -2.185 -12.075 -22.268 1.00 98.06 263 THR A CA 1
ATOM 2064 C C . THR A 1 263 ? -2.521 -10.676 -21.755 1.00 98.06 263 THR A C 1
ATOM 2066 O O . THR A 1 263 ? -3.508 -10.077 -22.192 1.00 98.06 263 THR A O 1
ATOM 2069 N N . HIS A 1 264 ? -1.649 -10.129 -20.912 1.00 98.25 264 HIS A N 1
ATOM 2070 C CA . HIS A 1 264 ? -1.775 -8.846 -20.228 1.00 98.25 264 HIS A CA 1
ATOM 2071 C C . HIS A 1 264 ? -0.518 -7.987 -20.448 1.00 98.25 264 HIS A C 1
ATOM 2073 O O . HIS A 1 264 ? 0.211 -7.697 -19.498 1.00 98.25 264 HIS A O 1
ATOM 2079 N N . PRO A 1 265 ? -0.220 -7.544 -21.685 1.00 98.44 265 PRO A N 1
ATOM 2080 C CA . PRO A 1 265 ? 0.956 -6.718 -21.949 1.00 98.44 265 PRO A CA 1
ATOM 2081 C C . PRO A 1 265 ? 0.935 -5.455 -21.069 1.00 98.44 265 PRO A C 1
ATOM 2083 O O . PRO A 1 265 ? -0.035 -4.693 -21.142 1.00 98.44 265 PRO A O 1
ATOM 2086 N N . PRO A 1 266 ? 1.988 -5.184 -20.271 1.00 98.31 266 PRO A N 1
ATOM 2087 C CA . PRO A 1 266 ? 1.970 -4.143 -19.233 1.00 98.31 266 PRO A CA 1
ATOM 2088 C C . PRO A 1 266 ? 1.834 -2.719 -19.795 1.00 98.31 266 PRO A C 1
ATOM 2090 O O . PRO A 1 266 ? 1.415 -1.812 -19.085 1.00 98.31 266 PRO A O 1
ATOM 2093 N N . PHE A 1 267 ? 2.152 -2.518 -21.074 1.00 97.75 267 PHE A N 1
ATOM 2094 C CA . PHE A 1 267 ? 2.054 -1.246 -21.798 1.00 97.75 267 PHE A CA 1
ATOM 2095 C C . PHE A 1 267 ? 0.739 -1.091 -22.587 1.00 97.75 267 PHE A C 1
ATOM 2097 O O . PHE A 1 267 ? 0.562 -0.101 -23.295 1.00 97.75 267 PHE A O 1
ATOM 2104 N N . GLY A 1 268 ? -0.179 -2.061 -22.507 1.00 96.38 268 GLY A N 1
ATOM 2105 C CA . GLY A 1 268 ? -1.436 -2.065 -23.256 1.00 96.38 268 GLY A CA 1
ATOM 2106 C C . GLY A 1 268 ? -2.679 -1.883 -22.383 1.00 96.38 268 GLY A C 1
ATOM 2107 O O . GLY A 1 268 ? -2.640 -1.980 -21.161 1.00 96.38 268 GLY A O 1
ATOM 2108 N N . LYS A 1 269 ? -3.839 -1.701 -23.028 1.00 93.81 269 LYS A N 1
ATOM 2109 C CA . LYS A 1 269 ? -5.149 -1.622 -22.343 1.00 93.81 269 LYS A CA 1
ATOM 2110 C C . LYS A 1 269 ? -5.518 -2.910 -21.592 1.00 93.81 269 LYS A C 1
ATOM 2112 O O . LYS A 1 269 ? -6.261 -2.857 -20.622 1.00 93.81 269 LYS A O 1
ATOM 2117 N N . LYS A 1 270 ? -4.973 -4.049 -22.032 1.00 96.81 270 LYS A N 1
ATOM 2118 C CA . LYS A 1 270 ? -5.150 -5.371 -21.409 1.00 96.81 270 LYS A CA 1
ATOM 2119 C C . LYS A 1 270 ? -4.242 -5.612 -20.200 1.00 96.81 270 LYS A C 1
ATOM 2121 O O . LYS A 1 270 ? -4.272 -6.704 -19.650 1.00 96.81 270 LYS A O 1
ATOM 2126 N N . ALA A 1 271 ? -3.440 -4.628 -19.786 1.00 97.44 271 ALA A N 1
ATOM 2127 C CA . ALA A 1 271 ? -2.596 -4.758 -18.601 1.00 97.44 271 ALA A CA 1
ATOM 2128 C C . ALA A 1 271 ? -3.409 -5.014 -17.325 1.00 97.44 271 ALA A C 1
ATOM 2130 O O . ALA A 1 271 ? -2.856 -5.525 -16.364 1.00 97.44 271 ALA A O 1
ATOM 2131 N N . ARG A 1 272 ? -4.692 -4.636 -17.286 1.00 96.25 272 ARG A N 1
ATOM 2132 C CA . ARG A 1 272 ? -5.547 -4.827 -16.112 1.00 96.25 272 ARG A CA 1
ATOM 2133 C C . ARG A 1 272 ? -6.263 -6.166 -16.140 1.00 96.25 272 ARG A C 1
ATOM 2135 O O . ARG A 1 272 ? -6.697 -6.607 -17.202 1.00 96.25 272 ARG A O 1
ATOM 2142 N N . TYR A 1 273 ? -6.411 -6.751 -14.960 1.00 97.38 273 TYR A N 1
ATOM 2143 C CA . TYR A 1 273 ? -7.155 -7.985 -14.759 1.00 97.38 273 TYR A CA 1
ATOM 2144 C C . TYR A 1 273 ? -8.635 -7.704 -14.492 1.00 97.38 273 TYR A C 1
ATOM 2146 O O . TYR A 1 273 ? -9.012 -6.659 -13.930 1.00 97.38 273 TYR A O 1
ATOM 2154 N N . ASP A 1 274 ? -9.461 -8.678 -14.861 1.00 96.88 274 ASP A N 1
ATOM 2155 C CA . ASP A 1 274 ? -10.860 -8.721 -14.473 1.00 96.88 274 ASP A CA 1
ATOM 2156 C C . ASP A 1 274 ? -10.963 -9.045 -12.977 1.00 96.88 274 ASP A C 1
ATOM 2158 O O . ASP A 1 274 ? -10.379 -10.001 -12.472 1.00 96.88 274 ASP A O 1
ATOM 2162 N N . LEU A 1 275 ? -11.706 -8.213 -12.243 1.00 97.38 275 LEU A N 1
ATOM 2163 C CA . LEU A 1 275 ? -11.801 -8.292 -10.783 1.00 97.38 275 LEU A CA 1
ATOM 2164 C C . LEU A 1 275 ? -12.323 -9.634 -10.232 1.00 97.38 275 LEU A C 1
ATOM 2166 O O . LEU A 1 275 ? -11.839 -10.037 -9.171 1.00 97.38 275 LEU A O 1
ATOM 2170 N N . PRO A 1 276 ? -13.287 -10.327 -10.878 1.00 97.88 276 PRO A N 1
ATOM 2171 C CA . PRO A 1 276 ? -13.772 -11.617 -10.394 1.00 97.88 276 PRO A CA 1
ATOM 2172 C C . PRO A 1 276 ? -12.972 -12.822 -10.912 1.00 97.88 276 PRO A C 1
ATOM 2174 O O . PRO A 1 276 ? -13.253 -13.941 -10.488 1.00 97.88 276 PRO A O 1
ATOM 2177 N N . GLU A 1 277 ? -12.020 -12.642 -11.833 1.00 97.44 277 GLU A N 1
ATOM 2178 C CA . GLU A 1 277 ? -11.315 -13.762 -12.461 1.00 97.44 277 GLU A CA 1
ATOM 2179 C C . GLU A 1 277 ? -10.174 -14.286 -11.577 1.00 97.44 277 GLU A C 1
ATOM 2181 O O . GLU A 1 277 ? -9.282 -13.539 -11.187 1.00 97.44 277 GLU A O 1
ATOM 2186 N N . GLY A 1 278 ? -10.171 -15.594 -11.301 1.00 97.62 278 GLY A N 1
ATOM 2187 C CA . GLY A 1 278 ? -9.142 -16.267 -10.502 1.00 97.62 278 GLY A CA 1
ATOM 2188 C C . GLY A 1 278 ? -9.550 -16.522 -9.048 1.00 97.62 278 GLY A C 1
ATOM 2189 O O . GLY A 1 278 ? -10.678 -16.266 -8.631 1.00 97.62 278 GLY A O 1
ATOM 2190 N N . GLU A 1 279 ? -8.630 -17.077 -8.260 1.00 98.25 279 GLU A N 1
ATOM 2191 C CA . GLU A 1 279 ? -8.877 -17.359 -6.844 1.00 98.25 279 GLU A CA 1
ATOM 2192 C C . GLU A 1 279 ? -8.760 -16.100 -5.980 1.00 98.25 279 GLU A C 1
ATOM 2194 O O . GLU A 1 279 ? -7.871 -15.271 -6.181 1.00 98.25 279 GLU A O 1
ATOM 2199 N N . ARG A 1 280 ? -9.650 -15.971 -4.989 1.00 98.00 280 ARG A N 1
ATOM 2200 C CA . ARG A 1 280 ? -9.657 -14.856 -4.036 1.00 98.00 280 ARG A CA 1
ATOM 2201 C C . ARG A 1 280 ? -8.430 -14.875 -3.127 1.00 98.00 280 ARG A C 1
ATOM 2203 O O . ARG A 1 280 ? -8.043 -15.919 -2.595 1.00 98.00 280 ARG A O 1
ATOM 2210 N N . ARG A 1 281 ? -7.840 -13.695 -2.930 1.00 98.12 281 ARG A N 1
ATOM 2211 C CA . ARG A 1 281 ? -6.653 -13.494 -2.084 1.00 98.12 281 ARG A CA 1
ATOM 2212 C C . ARG A 1 281 ? -7.015 -13.296 -0.618 1.00 98.12 281 ARG A C 1
ATOM 2214 O O . ARG A 1 281 ? -6.190 -13.547 0.258 1.00 98.12 281 ARG A O 1
ATOM 2221 N N . GLU A 1 282 ? -8.236 -12.845 -0.366 1.00 96.94 282 GLU A N 1
ATOM 2222 C CA . GLU A 1 282 ? -8.765 -12.551 0.954 1.00 96.94 282 GLU A CA 1
ATOM 2223 C C . GLU A 1 282 ? -8.878 -13.825 1.800 1.00 96.94 282 GLU A C 1
ATOM 2225 O O . GLU A 1 282 ? -9.128 -14.929 1.307 1.00 96.94 282 GLU A O 1
ATOM 2230 N N . TRP A 1 283 ? -8.717 -13.664 3.112 1.00 93.44 283 TRP A N 1
ATOM 2231 C CA . TRP A 1 283 ? -8.937 -14.742 4.080 1.00 93.44 283 TRP A CA 1
ATOM 2232 C C . TRP A 1 283 ? -10.417 -14.940 4.423 1.00 93.44 283 TRP A C 1
ATOM 2234 O O . TRP A 1 283 ? -10.767 -15.913 5.088 1.00 93.44 283 TRP A O 1
ATOM 2244 N N . PHE A 1 284 ? -11.278 -14.041 3.947 1.00 91.38 284 PHE A N 1
ATOM 2245 C CA . PHE A 1 284 ? -12.719 -14.046 4.144 1.00 91.38 284 PHE A CA 1
ATOM 2246 C C . PHE A 1 284 ? -13.452 -14.116 2.792 1.00 91.38 284 PHE A C 1
ATOM 2248 O O . PHE A 1 284 ? -12.890 -13.730 1.765 1.00 91.38 284 PHE A O 1
ATOM 2255 N N . PRO A 1 285 ? -14.700 -14.617 2.754 1.00 94.00 285 PRO A N 1
ATOM 2256 C CA . PRO A 1 285 ? -15.511 -14.598 1.539 1.00 94.00 285 PRO A CA 1
ATOM 2257 C C . PRO A 1 285 ? -15.811 -13.165 1.080 1.00 94.00 285 PRO A C 1
ATOM 2259 O O . PRO A 1 285 ? -16.281 -12.356 1.875 1.00 94.00 285 PRO A O 1
ATOM 2262 N N . VAL A 1 286 ? -15.600 -12.873 -0.207 1.00 95.25 286 VAL A N 1
ATOM 2263 C CA . VAL A 1 286 ? -15.935 -11.575 -0.816 1.00 95.25 286 VAL A CA 1
ATOM 2264 C C . VAL A 1 286 ? -17.190 -11.722 -1.683 1.00 95.25 286 VAL A C 1
ATOM 2266 O O . VAL A 1 286 ? -17.183 -12.546 -2.604 1.00 95.25 286 VAL A O 1
ATOM 2269 N N . PRO A 1 287 ? -18.267 -10.962 -1.415 1.00 94.31 287 PRO A N 1
ATOM 2270 C CA . PRO A 1 287 ? -19.466 -10.961 -2.251 1.00 94.31 287 PRO A CA 1
ATOM 2271 C C . PRO A 1 287 ? -19.174 -10.565 -3.710 1.00 94.31 287 PRO A C 1
ATOM 2273 O O . PRO A 1 287 ? -18.338 -9.710 -3.987 1.00 94.31 287 PRO A O 1
ATOM 2276 N N . GLY A 1 288 ? -19.854 -11.186 -4.677 1.00 95.69 288 GLY A N 1
ATOM 2277 C CA . GLY A 1 288 ? -19.589 -10.928 -6.100 1.00 95.69 288 GLY A CA 1
ATOM 2278 C C . GLY A 1 288 ? -20.006 -9.529 -6.574 1.00 95.69 288 GLY A C 1
ATOM 2279 O O . GLY A 1 288 ? -19.399 -8.978 -7.489 1.00 95.69 288 GLY A O 1
ATOM 2280 N N . ASP A 1 289 ? -21.012 -8.930 -5.940 1.00 94.38 289 ASP A N 1
ATOM 2281 C CA . ASP A 1 289 ? -21.532 -7.591 -6.236 1.00 94.38 289 ASP A CA 1
ATOM 2282 C C . ASP A 1 289 ? -20.548 -6.469 -5.869 1.00 94.38 289 ASP A C 1
ATOM 2284 O O . ASP A 1 289 ? -20.524 -5.419 -6.526 1.00 94.38 289 ASP A O 1
ATOM 2288 N N . VAL A 1 290 ? -19.658 -6.707 -4.898 1.00 93.75 290 VAL A N 1
ATOM 2289 C CA . VAL A 1 290 ? -18.611 -5.737 -4.546 1.00 93.75 290 VAL A CA 1
ATOM 2290 C C . VAL A 1 290 ? -17.403 -5.770 -5.492 1.00 93.75 290 VAL A C 1
ATOM 2292 O O . VAL A 1 290 ? -16.608 -4.832 -5.479 1.00 93.75 290 VAL A O 1
ATOM 2295 N N . LEU A 1 291 ? -17.293 -6.762 -6.386 1.00 96.12 291 LEU A N 1
ATOM 2296 C CA . LEU A 1 291 ? -16.178 -6.936 -7.334 1.00 96.12 291 LEU A CA 1
ATOM 2297 C C . LEU A 1 291 ? -16.345 -6.118 -8.628 1.00 96.12 291 LEU A C 1
ATOM 2299 O O . LEU A 1 291 ? -16.210 -6.624 -9.742 1.00 96.12 291 LEU A O 1
ATOM 2303 N N . SER A 1 292 ? -16.629 -4.827 -8.488 1.00 94.56 292 SER A N 1
ATOM 2304 C CA . SER A 1 292 ? -16.675 -3.865 -9.595 1.00 94.56 292 SER A CA 1
ATOM 2305 C C . SER A 1 292 ? -15.870 -2.613 -9.244 1.00 94.56 292 SER A C 1
ATOM 2307 O O . SER A 1 292 ? -15.642 -2.332 -8.075 1.00 94.56 292 SER A O 1
ATOM 2309 N N . ARG A 1 293 ? -15.395 -1.850 -10.233 1.00 90.75 293 ARG A N 1
ATOM 2310 C CA . ARG A 1 293 ? -14.724 -0.562 -9.964 1.00 90.75 293 ARG A CA 1
ATOM 2311 C C . ARG A 1 293 ? -15.770 0.520 -9.701 1.00 90.75 293 ARG A C 1
ATOM 2313 O O . ARG A 1 293 ? -16.918 0.379 -10.123 1.00 90.75 293 ARG A O 1
ATOM 2320 N N . LEU A 1 294 ? -15.417 1.570 -8.966 1.00 87.94 294 LEU A N 1
ATOM 2321 C CA . LEU A 1 294 ? -16.279 2.750 -8.861 1.00 87.94 294 LEU A CA 1
ATOM 2322 C C . LEU A 1 294 ? -16.043 3.647 -10.083 1.00 87.94 294 LEU A C 1
ATOM 2324 O O . LEU A 1 294 ? -14.913 3.765 -10.546 1.00 87.94 294 LEU A O 1
ATOM 2328 N N . ASP A 1 295 ? -17.071 4.351 -10.570 1.00 84.56 295 ASP A N 1
ATOM 2329 C CA . ASP A 1 295 ? -16.965 5.235 -11.754 1.00 84.56 295 ASP A CA 1
ATOM 2330 C C . ASP A 1 295 ? -15.890 6.331 -11.621 1.00 84.56 295 ASP A C 1
ATOM 2332 O O . ASP A 1 295 ? -15.454 6.941 -12.598 1.00 84.56 295 ASP A O 1
ATOM 2336 N N . ARG A 1 296 ? -15.471 6.616 -10.384 1.00 81.81 296 ARG A N 1
ATOM 2337 C CA . ARG A 1 296 ? -14.464 7.628 -10.053 1.00 81.81 296 ARG A CA 1
ATOM 2338 C C . ARG A 1 296 ? -13.039 7.079 -10.011 1.00 81.81 296 ARG A C 1
ATOM 2340 O O . ARG A 1 296 ? -12.112 7.883 -9.915 1.00 81.81 296 ARG A O 1
ATOM 2347 N N . ASP A 1 297 ? -12.848 5.764 -10.091 1.00 82.88 297 ASP A N 1
ATOM 2348 C CA . ASP A 1 297 ? -11.517 5.166 -10.103 1.00 82.88 297 ASP A CA 1
ATOM 2349 C C . ASP A 1 297 ? -10.846 5.442 -11.445 1.00 82.88 297 ASP A C 1
ATOM 2351 O O . ASP A 1 297 ? -11.221 4.916 -12.493 1.00 82.88 297 ASP A O 1
ATOM 2355 N N . ARG A 1 298 ? -9.840 6.317 -11.409 1.00 87.38 298 ARG A N 1
ATOM 2356 C CA . ARG A 1 298 ? -9.050 6.671 -12.584 1.00 87.38 298 ARG A CA 1
ATOM 2357 C C . ARG A 1 298 ? -7.762 5.861 -12.573 1.00 87.38 298 ARG A C 1
ATOM 2359 O O . ARG A 1 298 ? -6.865 6.184 -11.794 1.00 87.38 298 ARG A O 1
ATOM 2366 N N . PRO A 1 299 ? -7.654 4.822 -13.411 1.00 91.06 299 PRO A N 1
ATOM 2367 C CA . PRO A 1 299 ? -6.429 4.056 -13.503 1.00 91.06 299 PRO A CA 1
ATOM 2368 C C . PRO A 1 299 ? -5.263 4.927 -13.981 1.00 91.06 299 PRO A C 1
ATOM 2370 O O . PRO A 1 299 ? -5.447 5.832 -14.798 1.00 91.06 299 PRO A O 1
ATOM 2373 N N . SER A 1 300 ? -4.051 4.612 -13.525 1.00 94.69 300 SER A N 1
ATOM 2374 C CA . SER A 1 300 ? -2.832 5.156 -14.122 1.00 94.69 300 SER A CA 1
ATOM 2375 C C . SER A 1 300 ? -2.722 4.752 -15.598 1.00 94.69 300 SER A C 1
ATOM 2377 O O . SER A 1 300 ? -3.223 3.703 -16.023 1.00 94.69 300 SER A O 1
ATOM 2379 N N . HIS A 1 301 ? -2.071 5.602 -16.393 1.00 97.81 301 HIS A N 1
ATOM 2380 C CA . HIS A 1 301 ? -1.811 5.329 -17.801 1.00 97.81 301 HIS A CA 1
ATOM 2381 C C . HIS A 1 301 ? -0.863 4.119 -17.929 1.00 97.81 301 HIS A C 1
ATOM 2383 O O . HIS A 1 301 ? 0.121 4.073 -17.184 1.00 97.81 301 HIS A O 1
ATOM 2389 N N . PRO A 1 302 ? -1.062 3.182 -18.883 1.00 98.00 302 PRO A N 1
ATOM 2390 C CA . PRO A 1 302 ? -0.212 1.988 -19.029 1.00 98.00 302 PRO A CA 1
ATOM 2391 C C . PRO A 1 302 ? 1.287 2.280 -19.190 1.00 98.00 302 PRO A C 1
ATOM 2393 O O . PRO A 1 302 ? 2.126 1.472 -18.804 1.00 98.00 302 PRO A O 1
ATOM 2396 N N . PHE A 1 303 ? 1.637 3.465 -19.701 1.00 98.62 303 PHE A N 1
ATOM 2397 C CA . PHE A 1 303 ? 3.024 3.945 -19.756 1.00 98.62 303 PHE A CA 1
ATOM 2398 C C . PHE A 1 303 ? 3.722 3.928 -18.387 1.00 98.62 303 PHE A C 1
ATOM 2400 O O . PHE A 1 303 ? 4.925 3.698 -18.324 1.00 98.62 303 PHE A O 1
ATOM 2407 N N . GLY A 1 304 ? 2.974 4.098 -17.292 1.00 98.31 304 GLY A N 1
ATOM 2408 C CA . GLY A 1 304 ? 3.494 3.998 -15.929 1.00 98.31 304 GLY A CA 1
ATOM 2409 C C . GLY A 1 304 ? 4.068 2.623 -15.565 1.00 98.31 304 GLY A C 1
ATOM 2410 O O . GLY A 1 304 ? 4.728 2.506 -14.542 1.00 98.31 304 GLY A O 1
ATOM 2411 N N . ASN A 1 305 ? 3.869 1.599 -16.398 1.00 98.62 305 ASN A N 1
ATOM 2412 C CA . ASN A 1 305 ? 4.451 0.271 -16.209 1.00 98.62 305 ASN A CA 1
ATOM 2413 C C . ASN A 1 305 ? 5.769 0.081 -16.987 1.00 98.62 305 ASN A C 1
ATOM 2415 O O . ASN A 1 305 ? 6.308 -1.026 -17.028 1.00 98.62 305 ASN A O 1
ATOM 2419 N N . CYS A 1 306 ? 6.311 1.120 -17.638 1.00 98.69 306 CYS A N 1
ATOM 2420 C CA . CYS A 1 306 ? 7.534 0.985 -18.437 1.00 98.69 306 CYS A CA 1
ATOM 2421 C C . CYS A 1 306 ? 8.767 0.661 -17.572 1.00 98.69 306 CYS A C 1
ATOM 2423 O O . CYS A 1 306 ? 9.674 -0.036 -18.029 1.00 98.69 306 CYS A O 1
ATOM 2425 N N . HIS A 1 307 ? 8.775 1.082 -16.301 1.00 98.75 307 HIS A N 1
ATOM 2426 C CA . HIS A 1 307 ? 9.786 0.643 -15.334 1.00 98.75 307 HIS A CA 1
ATOM 2427 C C . HIS A 1 307 ? 9.785 -0.884 -15.148 1.00 98.75 307 HIS A C 1
ATOM 2429 O O . HIS A 1 307 ? 10.830 -1.517 -15.293 1.00 98.75 307 HIS A O 1
ATOM 2435 N N . ALA A 1 308 ? 8.608 -1.488 -14.948 1.00 98.75 308 ALA A N 1
ATOM 2436 C CA . ALA A 1 308 ? 8.453 -2.938 -14.844 1.00 98.75 308 ALA A CA 1
ATOM 2437 C C . ALA A 1 308 ? 8.926 -3.669 -16.114 1.00 98.75 308 ALA A C 1
ATOM 2439 O O . ALA A 1 308 ? 9.578 -4.709 -16.030 1.00 98.75 308 ALA A O 1
ATOM 2440 N N . VAL A 1 309 ? 8.653 -3.104 -17.299 1.00 98.81 309 VAL A N 1
ATOM 2441 C CA . VAL A 1 309 ? 9.135 -3.637 -18.588 1.00 98.81 309 VAL A CA 1
ATOM 2442 C C . VAL A 1 309 ? 10.662 -3.665 -18.646 1.00 98.81 309 VAL A C 1
ATOM 2444 O O . VAL A 1 309 ? 11.249 -4.674 -19.043 1.00 98.81 309 VAL A O 1
ATOM 2447 N N . TRP A 1 310 ? 11.310 -2.568 -18.254 1.00 98.81 310 TRP A N 1
ATOM 2448 C CA . TRP A 1 310 ? 12.768 -2.484 -18.221 1.00 98.81 310 TRP A CA 1
ATOM 2449 C C . TRP A 1 310 ? 13.369 -3.449 -17.190 1.00 98.81 310 TRP A C 1
ATOM 2451 O O . TRP A 1 310 ? 14.297 -4.184 -17.527 1.00 98.81 310 TRP A O 1
ATOM 2461 N N . LEU A 1 311 ? 12.806 -3.522 -15.979 1.00 98.44 311 LEU A N 1
ATOM 2462 C CA . LEU A 1 311 ? 13.240 -4.473 -14.950 1.00 98.44 311 LEU A CA 1
ATOM 2463 C C . LEU A 1 311 ? 13.122 -5.924 -15.417 1.00 98.44 311 LEU A C 1
ATOM 2465 O O . LEU A 1 311 ? 14.038 -6.713 -15.195 1.00 98.44 311 LEU A O 1
ATOM 2469 N N . TYR A 1 312 ? 12.026 -6.275 -16.088 1.00 98.75 312 TYR A N 1
ATOM 2470 C CA . TYR A 1 312 ? 11.833 -7.604 -16.661 1.00 98.75 312 TYR A CA 1
ATOM 2471 C C . TYR A 1 312 ? 12.909 -7.938 -17.706 1.00 98.75 312 TYR A C 1
ATOM 2473 O O . TYR A 1 312 ? 13.480 -9.030 -17.680 1.00 98.75 312 TYR A O 1
ATOM 2481 N N . ALA A 1 313 ? 13.257 -6.993 -18.586 1.00 98.69 313 ALA A N 1
ATOM 2482 C CA . ALA A 1 313 ? 14.353 -7.188 -19.533 1.00 98.69 313 ALA A CA 1
ATOM 2483 C C . ALA A 1 313 ? 15.704 -7.396 -18.836 1.00 98.69 313 ALA A C 1
ATOM 2485 O O . ALA A 1 313 ? 16.423 -8.340 -19.170 1.00 98.69 313 ALA A O 1
ATOM 2486 N N . GLU A 1 314 ? 16.031 -6.533 -17.875 1.00 98.50 314 GLU A N 1
ATOM 2487 C CA . GLU A 1 314 ? 17.324 -6.520 -17.189 1.00 98.50 314 GLU A CA 1
ATOM 2488 C C . GLU A 1 314 ? 17.507 -7.715 -16.255 1.00 98.50 314 GLU A C 1
ATOM 2490 O O . GLU A 1 314 ? 18.483 -8.451 -16.378 1.00 98.50 314 GLU A O 1
ATOM 2495 N N . ARG A 1 315 ? 16.567 -7.939 -15.332 1.00 98.19 315 ARG A N 1
ATOM 2496 C CA . ARG A 1 315 ? 16.716 -8.955 -14.283 1.00 98.19 315 ARG A CA 1
ATOM 2497 C C . ARG A 1 315 ? 16.404 -10.363 -14.782 1.00 98.19 315 ARG A C 1
ATOM 2499 O O . ARG A 1 315 ? 17.053 -11.305 -14.339 1.00 98.19 315 ARG A O 1
ATOM 2506 N N . CYS A 1 316 ? 15.460 -10.527 -15.714 1.00 98.50 316 CYS A N 1
ATOM 2507 C CA . CYS A 1 316 ? 15.087 -11.847 -16.246 1.00 98.50 316 CYS A CA 1
ATOM 2508 C C . CYS A 1 316 ? 15.780 -12.201 -17.577 1.00 98.50 316 CYS A C 1
ATOM 2510 O O . CYS A 1 316 ? 15.596 -13.313 -18.092 1.00 98.50 316 CYS A O 1
ATOM 2512 N N . GLY A 1 317 ? 16.575 -11.286 -18.144 1.00 98.31 317 GLY A N 1
ATOM 2513 C CA . GLY A 1 317 ? 17.280 -11.487 -19.412 1.00 98.31 317 GLY A CA 1
ATOM 2514 C C . GLY A 1 317 ? 16.354 -11.514 -20.634 1.00 98.31 317 GLY A C 1
ATOM 2515 O O . GLY A 1 317 ? 16.627 -12.222 -21.601 1.00 98.31 317 GLY A O 1
ATOM 2516 N N . GLU A 1 318 ? 15.244 -10.774 -20.600 1.00 98.56 318 GLU A N 1
ATOM 2517 C CA . GLU A 1 318 ? 14.171 -10.824 -21.610 1.00 98.56 318 GLU A CA 1
ATOM 2518 C C . GLU A 1 318 ? 14.227 -9.662 -22.621 1.00 98.56 318 GLU A C 1
ATOM 2520 O O . GLU A 1 318 ? 13.235 -9.313 -23.265 1.00 98.56 318 GLU A O 1
ATOM 2525 N N . TRP A 1 319 ? 15.418 -9.089 -22.830 1.00 98.69 319 TRP A N 1
ATOM 2526 C CA . TRP A 1 319 ? 15.652 -7.997 -23.783 1.00 98.69 319 TRP A CA 1
ATOM 2527 C C . TRP A 1 319 ? 15.117 -8.269 -25.189 1.00 98.69 319 TRP A C 1
ATOM 2529 O O . TRP A 1 319 ? 14.525 -7.381 -25.793 1.00 98.69 319 TRP A O 1
ATOM 2539 N N . ARG A 1 320 ? 15.265 -9.494 -25.709 1.00 98.69 320 ARG A N 1
ATOM 2540 C CA . ARG A 1 320 ? 14.748 -9.850 -27.041 1.00 98.69 320 ARG A CA 1
ATOM 2541 C C . ARG A 1 320 ? 13.237 -9.627 -27.146 1.00 98.69 320 ARG A C 1
ATOM 2543 O O . ARG A 1 320 ? 12.767 -9.137 -28.167 1.00 98.69 320 ARG A O 1
ATOM 2550 N N . ARG A 1 321 ? 12.481 -9.983 -26.103 1.00 98.56 321 ARG A N 1
ATOM 2551 C CA . ARG A 1 321 ? 11.021 -9.833 -26.063 1.00 98.56 321 ARG A CA 1
ATOM 2552 C C . ARG A 1 321 ? 10.613 -8.369 -25.954 1.00 98.56 321 ARG A C 1
ATOM 2554 O O . ARG A 1 321 ? 9.700 -7.946 -26.654 1.00 98.56 321 ARG A O 1
ATOM 2561 N N . VAL A 1 322 ? 11.317 -7.603 -25.122 1.00 98.75 322 VAL A N 1
ATOM 2562 C CA . VAL A 1 322 ? 11.074 -6.163 -24.965 1.00 98.75 322 VAL A CA 1
ATOM 2563 C C . VAL A 1 322 ? 11.376 -5.403 -26.257 1.00 98.75 322 VAL A C 1
ATOM 2565 O O . VAL A 1 322 ? 10.542 -4.620 -26.701 1.00 98.75 322 VAL A O 1
ATOM 2568 N N . LEU A 1 323 ? 12.502 -5.689 -26.919 1.00 98.75 323 LEU A N 1
ATOM 2569 C CA . LEU A 1 323 ? 12.853 -5.070 -28.203 1.00 98.75 323 LEU A CA 1
ATOM 2570 C C . LEU A 1 323 ? 11.888 -5.470 -29.327 1.00 98.75 323 LEU A C 1
ATOM 2572 O O . LEU A 1 323 ? 11.531 -4.633 -30.150 1.00 98.75 323 LEU A O 1
ATOM 2576 N N . ALA A 1 324 ? 11.393 -6.711 -29.335 1.00 98.62 324 ALA A N 1
ATOM 2577 C CA . ALA A 1 324 ? 10.357 -7.132 -30.280 1.00 98.62 324 ALA A CA 1
ATOM 2578 C C . ALA A 1 324 ? 9.026 -6.373 -30.098 1.00 98.62 324 ALA A C 1
ATOM 2580 O O . ALA A 1 324 ? 8.256 -6.267 -31.049 1.00 98.62 324 ALA A O 1
ATOM 2581 N N . ALA A 1 325 ? 8.761 -5.836 -28.903 1.00 98.69 325 ALA A N 1
ATOM 2582 C CA . ALA A 1 325 ? 7.591 -5.010 -28.607 1.00 98.69 325 ALA A CA 1
ATOM 2583 C C . ALA A 1 325 ? 7.867 -3.496 -28.697 1.00 98.69 325 ALA A C 1
ATOM 2585 O O . ALA A 1 325 ? 7.048 -2.689 -28.248 1.00 98.69 325 ALA A O 1
ATOM 2586 N N . TRP A 1 326 ? 9.024 -3.092 -29.237 1.00 98.75 326 TRP A N 1
ATOM 2587 C CA . TRP A 1 326 ? 9.404 -1.684 -29.332 1.00 98.75 326 TRP A CA 1
ATOM 2588 C C . TRP A 1 326 ? 8.352 -0.803 -30.033 1.00 98.75 326 TRP A C 1
ATOM 2590 O O . TRP A 1 326 ? 8.029 0.250 -29.479 1.00 98.75 326 TRP A O 1
ATOM 2600 N N . PRO A 1 327 ? 7.735 -1.209 -31.166 1.00 98.69 327 PRO A N 1
ATOM 2601 C CA . PRO A 1 327 ? 6.689 -0.404 -31.802 1.00 98.69 327 PRO A CA 1
ATOM 2602 C C . PRO A 1 327 ? 5.510 -0.085 -30.870 1.00 98.69 327 PRO A C 1
ATOM 2604 O O . PRO A 1 327 ? 5.046 1.052 -30.829 1.00 98.69 327 PRO A O 1
ATOM 2607 N N . GLN A 1 328 ? 5.065 -1.059 -30.072 1.00 98.69 328 GLN A N 1
ATOM 2608 C CA . GLN A 1 328 ? 3.961 -0.900 -29.123 1.00 98.69 328 GLN A CA 1
ATOM 2609 C C . GLN A 1 328 ? 4.361 -0.043 -27.918 1.00 98.69 328 GLN A C 1
ATOM 2611 O O . GLN A 1 328 ? 3.558 0.745 -27.421 1.00 98.69 328 GLN A O 1
ATOM 2616 N N . LEU A 1 329 ? 5.605 -0.170 -27.445 1.00 98.75 329 LEU A N 1
ATOM 2617 C CA . LEU A 1 329 ? 6.141 0.687 -26.385 1.00 98.75 329 LEU A CA 1
ATOM 2618 C C . LEU A 1 329 ? 6.220 2.145 -26.848 1.00 98.75 329 LEU A C 1
ATOM 2620 O O . LEU A 1 329 ? 5.821 3.041 -26.103 1.00 98.75 329 LEU A O 1
ATOM 2624 N N . ARG A 1 330 ? 6.675 2.383 -28.084 1.00 98.81 330 ARG A N 1
ATOM 2625 C CA . ARG A 1 330 ? 6.681 3.713 -28.700 1.00 98.81 330 ARG A CA 1
ATOM 2626 C C . ARG A 1 330 ? 5.267 4.276 -28.819 1.00 98.81 330 ARG A C 1
ATOM 2628 O O . ARG A 1 330 ? 5.046 5.412 -28.418 1.00 98.81 330 ARG A O 1
ATOM 2635 N N . GLU A 1 331 ? 4.305 3.489 -29.299 1.00 98.62 331 GLU A N 1
ATOM 2636 C CA . GLU A 1 331 ? 2.898 3.908 -29.366 1.00 98.62 331 GLU A CA 1
ATOM 2637 C C . GLU A 1 331 ? 2.335 4.265 -27.980 1.00 98.62 331 GLU A C 1
ATOM 2639 O O . GLU A 1 331 ? 1.694 5.302 -27.828 1.00 98.62 331 GLU A O 1
ATOM 2644 N N . CYS A 1 332 ? 2.628 3.460 -26.955 1.00 98.69 332 CYS A N 1
ATOM 2645 C CA . CYS A 1 332 ? 2.225 3.725 -25.572 1.00 98.69 332 CYS A CA 1
ATOM 2646 C C . CYS A 1 332 ? 2.816 5.040 -25.033 1.00 98.69 332 CYS A C 1
ATOM 2648 O O . CYS A 1 332 ? 2.121 5.813 -24.369 1.00 98.69 332 CYS A O 1
ATOM 2650 N N . PHE A 1 333 ? 4.087 5.321 -25.335 1.00 98.81 333 PHE A N 1
ATOM 2651 C CA . PHE A 1 333 ? 4.727 6.587 -24.978 1.00 98.81 333 PHE A CA 1
ATOM 2652 C C . PHE A 1 333 ? 4.101 7.775 -25.714 1.00 98.81 333 PHE A C 1
ATOM 2654 O O . PHE A 1 333 ? 3.807 8.794 -25.092 1.00 98.81 333 PHE A O 1
ATOM 2661 N N . GLU A 1 334 ? 3.843 7.653 -27.016 1.00 98.69 334 GLU A N 1
ATOM 2662 C CA . GLU A 1 334 ? 3.163 8.703 -27.778 1.00 98.69 334 GLU A CA 1
ATOM 2663 C C . GLU A 1 334 ? 1.761 8.976 -27.223 1.00 98.69 334 GLU A C 1
ATOM 2665 O O . GLU A 1 334 ? 1.407 10.134 -26.997 1.00 98.69 334 GLU A O 1
ATOM 2670 N N . ASP A 1 335 ? 0.992 7.927 -26.921 1.00 98.56 335 ASP A N 1
ATOM 2671 C CA . ASP A 1 335 ? -0.324 8.047 -26.293 1.00 98.56 335 ASP A CA 1
ATOM 2672 C C . ASP A 1 335 ? -0.249 8.786 -24.954 1.00 98.56 335 ASP A C 1
ATOM 2674 O O . ASP A 1 335 ? -0.959 9.773 -24.747 1.00 98.56 335 ASP A O 1
ATOM 2678 N N . PHE A 1 336 ? 0.714 8.412 -24.105 1.00 98.62 336 PHE A N 1
ATOM 2679 C CA . PHE A 1 336 ? 0.986 9.115 -22.856 1.00 98.62 336 PHE A CA 1
ATOM 2680 C C . PHE A 1 336 ? 1.308 10.593 -23.091 1.00 98.62 336 PHE A C 1
ATOM 2682 O O . PHE A 1 336 ? 0.779 11.460 -22.395 1.00 98.62 336 PHE A O 1
ATOM 2689 N N . THR A 1 337 ? 2.131 10.922 -24.089 1.00 98.56 337 THR A N 1
ATOM 2690 C CA . THR A 1 337 ? 2.478 12.322 -24.369 1.00 98.56 337 THR A CA 1
ATOM 2691 C C . THR A 1 337 ? 1.273 13.150 -24.819 1.00 98.56 337 THR A C 1
ATOM 2693 O O . THR A 1 337 ? 1.194 14.326 -24.455 1.00 98.56 337 THR A O 1
ATOM 2696 N N . ARG A 1 338 ? 0.311 12.547 -25.535 1.00 98.50 338 ARG A N 1
ATOM 2697 C CA . ARG A 1 338 ? -0.940 13.202 -25.960 1.00 98.50 338 ARG A CA 1
ATOM 2698 C C . ARG A 1 338 ? -1.875 13.530 -24.800 1.00 98.50 338 ARG A C 1
ATOM 2700 O O . ARG A 1 338 ? -2.663 14.461 -24.929 1.00 98.50 338 ARG A O 1
ATOM 2707 N N . THR A 1 339 ? -1.761 12.838 -23.663 1.00 98.12 339 THR A N 1
ATOM 2708 C CA . THR A 1 339 ? -2.514 13.205 -22.446 1.00 98.12 339 THR A CA 1
ATOM 2709 C C . THR A 1 339 ? -2.142 14.593 -21.919 1.00 98.12 339 THR A C 1
ATOM 2711 O O . THR A 1 339 ? -2.880 15.170 -21.126 1.00 98.12 339 THR A O 1
ATOM 2714 N N . GLY A 1 340 ? -0.983 15.125 -22.330 1.00 98.06 340 GLY A N 1
ATOM 2715 C CA . GLY A 1 340 ? -0.466 16.399 -21.845 1.00 98.06 340 GLY A CA 1
ATOM 2716 C C . GLY A 1 340 ? 0.003 16.356 -20.389 1.00 98.06 340 GLY A C 1
ATOM 2717 O O . GLY A 1 340 ? 0.270 17.414 -19.825 1.00 98.06 340 GLY A O 1
ATOM 2718 N N . TRP A 1 341 ? 0.124 15.169 -19.777 1.00 98.12 341 TRP A N 1
ATOM 2719 C CA . TRP A 1 341 ? 0.521 15.039 -18.375 1.00 98.12 341 TRP A CA 1
ATOM 2720 C C . TRP A 1 341 ? 1.865 15.724 -18.099 1.00 98.12 341 TRP A C 1
ATOM 2722 O O . TRP A 1 341 ? 2.853 15.504 -18.809 1.00 98.12 341 TRP A O 1
ATOM 2732 N N . ARG A 1 342 ? 1.911 16.547 -17.051 1.00 97.94 342 ARG A N 1
ATOM 2733 C CA . ARG A 1 342 ? 3.112 17.206 -16.529 1.00 97.94 342 ARG A CA 1
ATOM 2734 C C . ARG A 1 342 ? 3.000 17.277 -15.012 1.00 97.94 342 ARG A C 1
ATOM 2736 O O . ARG A 1 342 ? 1.934 17.607 -14.498 1.00 97.94 342 ARG A O 1
ATOM 2743 N N . LEU A 1 343 ? 4.101 17.009 -14.315 1.00 97.19 343 LEU A N 1
ATOM 2744 C CA . LEU A 1 343 ? 4.156 17.193 -12.871 1.00 97.19 343 LEU A CA 1
ATOM 2745 C C . LEU A 1 343 ? 4.241 18.684 -12.534 1.00 97.19 343 LEU A C 1
ATOM 2747 O O . LEU A 1 343 ? 5.148 19.380 -12.987 1.00 97.19 343 LEU A O 1
ATOM 2751 N N . ASP A 1 344 ? 3.318 19.152 -11.703 1.00 95.44 344 ASP A N 1
ATOM 2752 C CA . ASP A 1 344 ? 3.366 20.475 -11.092 1.00 95.44 344 ASP A CA 1
ATOM 2753 C C . ASP A 1 344 ? 3.961 20.350 -9.683 1.00 95.44 344 ASP A C 1
ATOM 2755 O O . ASP A 1 344 ? 3.342 19.767 -8.793 1.00 95.44 344 ASP A O 1
ATOM 2759 N N . GLY A 1 345 ? 5.155 20.907 -9.456 1.00 93.31 345 GLY A N 1
ATOM 2760 C CA . GLY A 1 345 ? 5.825 20.858 -8.150 1.00 93.31 345 GLY A CA 1
ATOM 2761 C C . GLY A 1 345 ? 5.050 21.553 -7.020 1.00 93.31 345 GLY A C 1
ATOM 2762 O O . GLY A 1 345 ? 5.237 21.223 -5.847 1.00 93.31 345 GLY A O 1
ATOM 2763 N N . ALA A 1 346 ? 4.140 22.471 -7.361 1.00 91.12 346 ALA A N 1
ATOM 2764 C CA . ALA A 1 346 ? 3.259 23.168 -6.429 1.00 91.12 346 ALA A CA 1
ATOM 2765 C C . ALA A 1 346 ? 1.930 22.436 -6.181 1.00 91.12 346 ALA A C 1
ATOM 2767 O O . ALA A 1 346 ? 1.125 22.882 -5.363 1.00 91.12 346 ALA A O 1
ATOM 2768 N N . ARG A 1 347 ? 1.674 21.294 -6.820 1.00 90.38 347 ARG A N 1
ATOM 2769 C CA . ARG A 1 347 ? 0.461 20.491 -6.571 1.00 90.38 347 ARG A CA 1
ATOM 2770 C C . ARG A 1 347 ? 0.774 19.038 -6.247 1.00 90.38 347 ARG A C 1
ATOM 2772 O O . ARG A 1 347 ? 0.106 18.462 -5.397 1.00 90.38 347 ARG A O 1
ATOM 2779 N N . GLY A 1 348 ? 1.829 18.496 -6.841 1.00 92.50 348 GLY A N 1
ATOM 2780 C CA . GLY A 1 348 ? 2.140 17.078 -6.802 1.00 92.50 348 GLY A CA 1
ATOM 2781 C C . GLY A 1 348 ? 1.221 16.252 -7.703 1.00 92.50 348 GLY A C 1
ATOM 2782 O O . GLY A 1 348 ? 0.270 16.762 -8.296 1.00 92.50 348 GLY A O 1
ATOM 2783 N N . ASP A 1 349 ? 1.522 14.964 -7.801 1.00 94.19 349 ASP A N 1
ATOM 2784 C CA . ASP A 1 349 ? 0.716 13.949 -8.482 1.00 94.19 349 ASP A CA 1
ATOM 2785 C C . ASP A 1 349 ? 1.015 12.594 -7.833 1.00 94.19 349 ASP A C 1
ATOM 2787 O O . ASP A 1 349 ? 2.178 12.286 -7.573 1.00 94.19 349 ASP A O 1
ATOM 2791 N N . LEU A 1 350 ? -0.015 11.782 -7.586 1.00 94.19 350 LEU A N 1
ATOM 2792 C CA . LEU A 1 350 ? 0.143 10.447 -7.003 1.00 94.19 350 LEU A CA 1
ATOM 2793 C C . LEU A 1 350 ? 1.092 9.552 -7.822 1.00 94.19 350 LEU A C 1
ATOM 2795 O O . LEU A 1 350 ? 1.849 8.780 -7.255 1.00 94.19 350 LEU A O 1
ATOM 2799 N N . ASN A 1 351 ? 1.092 9.680 -9.150 1.00 96.50 351 ASN A N 1
ATOM 2800 C CA . ASN A 1 351 ? 1.881 8.851 -10.062 1.00 96.50 351 ASN A CA 1
ATOM 2801 C C . ASN A 1 351 ? 3.228 9.492 -10.447 1.00 96.50 351 ASN A C 1
ATOM 2803 O O . ASN A 1 351 ? 3.846 9.080 -11.432 1.00 96.50 351 ASN A O 1
ATOM 2807 N N . ALA A 1 352 ? 3.685 10.524 -9.727 1.00 97.38 352 ALA A N 1
ATOM 2808 C CA . ALA A 1 352 ? 4.897 11.268 -10.073 1.00 97.38 352 ALA A CA 1
ATOM 2809 C C . ALA A 1 352 ? 6.143 10.371 -10.160 1.00 97.38 352 ALA A C 1
ATOM 2811 O O . ALA A 1 352 ? 6.847 10.396 -11.174 1.00 97.38 352 ALA A O 1
ATOM 2812 N N . ASN A 1 353 ? 6.391 9.551 -9.132 1.00 98.31 353 ASN A N 1
ATOM 2813 C CA . ASN A 1 353 ? 7.528 8.630 -9.110 1.00 98.31 353 ASN A CA 1
ATOM 2814 C C . ASN A 1 353 ? 7.395 7.564 -10.206 1.00 98.31 353 ASN A C 1
ATOM 2816 O O . ASN A 1 353 ? 8.337 7.364 -10.976 1.00 98.31 353 ASN A O 1
ATOM 2820 N N . ARG A 1 354 ? 6.200 6.969 -10.350 1.00 98.38 354 ARG A N 1
ATOM 2821 C CA . ARG A 1 354 ? 5.879 5.974 -11.388 1.00 98.38 354 ARG A CA 1
ATOM 2822 C C . ARG A 1 354 ? 6.219 6.474 -12.792 1.00 98.38 354 ARG A C 1
ATOM 2824 O O . ARG A 1 354 ? 6.901 5.787 -13.560 1.00 98.38 354 ARG A O 1
ATOM 2831 N N . TYR A 1 355 ? 5.750 7.669 -13.156 1.00 98.75 355 TYR A N 1
ATOM 2832 C CA . TYR A 1 355 ? 5.994 8.219 -14.489 1.00 98.75 355 TYR A CA 1
ATOM 2833 C C . TYR A 1 355 ? 7.437 8.686 -14.672 1.00 98.75 355 TYR A C 1
ATOM 2835 O O . TYR A 1 355 ? 7.985 8.477 -15.752 1.00 98.75 355 TYR A O 1
ATOM 2843 N N . LEU A 1 356 ? 8.093 9.238 -13.646 1.00 98.81 356 LEU A N 1
ATOM 2844 C CA . LEU A 1 356 ? 9.517 9.571 -13.738 1.00 98.81 356 LEU A CA 1
ATOM 2845 C C . LEU A 1 356 ? 10.377 8.316 -13.959 1.00 98.81 356 LEU A C 1
ATOM 2847 O O . LEU A 1 356 ? 11.215 8.299 -14.865 1.00 98.81 356 LEU A O 1
ATOM 2851 N N . ALA A 1 357 ? 10.141 7.255 -13.185 1.00 98.81 357 ALA A N 1
ATOM 2852 C CA . ALA A 1 357 ? 10.817 5.972 -13.353 1.00 98.81 357 ALA A CA 1
ATOM 2853 C C . ALA A 1 357 ? 10.577 5.401 -14.758 1.00 98.81 357 ALA A C 1
ATOM 2855 O O . ALA A 1 357 ? 11.520 5.000 -15.443 1.00 98.81 357 ALA A O 1
ATOM 2856 N N . SER A 1 358 ? 9.331 5.457 -15.232 1.00 98.81 358 SER A N 1
ATOM 2857 C CA . SER A 1 358 ? 8.948 4.987 -16.564 1.00 98.81 358 SER A CA 1
ATOM 2858 C C . SER A 1 358 ? 9.570 5.797 -17.702 1.00 98.81 358 SER A C 1
ATOM 2860 O O . SER A 1 358 ? 9.998 5.204 -18.687 1.00 98.81 358 SER A O 1
ATOM 2862 N N . LEU A 1 359 ? 9.706 7.123 -17.577 1.00 98.88 359 LEU A N 1
ATOM 2863 C CA . LEU A 1 359 ? 10.401 7.956 -18.569 1.00 98.88 359 LEU A CA 1
ATOM 2864 C C . LEU A 1 359 ? 11.880 7.577 -18.691 1.00 98.88 359 LEU A C 1
ATOM 2866 O O . LEU A 1 359 ? 12.393 7.432 -19.802 1.00 98.88 359 LEU A O 1
ATOM 2870 N N . ARG A 1 360 ? 12.563 7.362 -17.559 1.00 98.81 360 ARG A N 1
ATOM 2871 C CA . ARG A 1 360 ? 13.973 6.939 -17.554 1.00 98.81 360 ARG A CA 1
ATOM 2872 C C . ARG A 1 360 ? 14.142 5.523 -18.104 1.00 98.81 360 ARG A C 1
ATOM 2874 O O . ARG A 1 360 ? 15.051 5.280 -18.897 1.00 98.81 360 ARG A O 1
ATOM 2881 N N . ALA A 1 361 ? 13.266 4.602 -17.708 1.00 98.81 361 ALA A N 1
ATOM 2882 C CA . ALA A 1 361 ? 13.238 3.236 -18.217 1.00 98.81 361 ALA A CA 1
ATOM 2883 C C . ALA A 1 361 ? 12.995 3.204 -19.733 1.00 98.81 361 ALA A C 1
ATOM 2885 O O . ALA A 1 361 ? 13.749 2.564 -20.465 1.00 98.81 361 ALA A O 1
ATOM 2886 N N . PHE A 1 362 ? 12.016 3.969 -20.221 1.00 98.88 362 PHE A N 1
ATOM 2887 C CA . PHE A 1 362 ? 11.727 4.093 -21.645 1.00 98.88 362 PHE A CA 1
ATOM 2888 C C . PHE A 1 362 ? 12.924 4.648 -22.420 1.00 98.88 362 PHE A C 1
ATOM 2890 O O . PHE A 1 362 ? 13.282 4.081 -23.446 1.00 98.88 362 PHE A O 1
ATOM 2897 N N . ALA A 1 363 ? 13.606 5.684 -21.916 1.00 98.88 363 ALA A N 1
ATOM 2898 C CA . ALA A 1 363 ? 14.812 6.211 -22.558 1.00 98.88 363 ALA A CA 1
ATOM 2899 C C . ALA A 1 363 ? 15.925 5.150 -22.675 1.00 98.88 363 ALA A C 1
ATOM 2901 O O . ALA A 1 363 ? 16.579 5.050 -23.713 1.00 98.88 363 ALA A O 1
ATOM 2902 N N . ARG A 1 364 ? 16.117 4.310 -21.645 1.00 98.81 364 ARG A N 1
ATOM 2903 C CA . ARG A 1 364 ? 17.069 3.182 -21.682 1.00 98.81 364 ARG A CA 1
ATOM 2904 C C . ARG A 1 364 ? 16.674 2.141 -22.734 1.00 98.81 364 ARG A C 1
ATOM 2906 O O . ARG A 1 364 ? 17.533 1.707 -23.501 1.00 98.81 364 ARG A O 1
ATOM 2913 N N . ILE A 1 365 ? 15.394 1.766 -22.789 1.00 98.81 365 ILE A N 1
ATOM 2914 C CA . ILE A 1 365 ? 14.874 0.827 -23.794 1.00 98.81 365 ILE A CA 1
ATOM 2915 C C . ILE A 1 365 ? 15.045 1.408 -25.205 1.00 98.81 365 ILE A C 1
ATOM 2917 O O . ILE A 1 365 ? 15.555 0.713 -26.078 1.00 98.81 365 ILE A O 1
ATOM 2921 N N . ALA A 1 366 ? 14.703 2.682 -25.411 1.00 98.81 366 ALA A N 1
ATOM 2922 C CA . ALA A 1 366 ? 14.804 3.380 -26.691 1.00 98.81 366 ALA A CA 1
ATOM 2923 C C . ALA A 1 366 ? 16.236 3.388 -27.237 1.00 98.81 366 ALA A C 1
ATOM 2925 O O . ALA A 1 366 ? 16.457 3.028 -28.389 1.00 98.81 366 ALA A O 1
ATOM 2926 N N . ARG A 1 367 ? 17.233 3.701 -26.393 1.00 98.69 367 ARG A N 1
ATOM 2927 C CA . ARG A 1 367 ? 18.651 3.628 -26.792 1.00 98.69 367 ARG A CA 1
ATOM 2928 C C . ARG A 1 367 ? 19.054 2.217 -27.204 1.00 98.69 367 ARG A C 1
ATOM 2930 O O . ARG A 1 367 ? 19.795 2.057 -28.165 1.00 98.69 367 ARG A O 1
ATOM 2937 N N . ARG A 1 368 ? 18.560 1.195 -26.499 1.00 98.62 368 ARG A N 1
ATOM 2938 C CA . ARG A 1 368 ? 18.838 -0.209 -26.833 1.00 98.62 368 ARG A CA 1
ATOM 2939 C C . ARG A 1 368 ? 18.099 -0.692 -28.084 1.00 98.62 368 ARG A C 1
ATOM 2941 O O . ARG A 1 368 ? 18.550 -1.642 -28.710 1.00 98.62 368 ARG A O 1
ATOM 2948 N N . ALA A 1 369 ? 17.000 -0.035 -28.444 1.00 98.62 369 ALA A N 1
ATOM 2949 C CA . ALA A 1 369 ? 16.295 -0.195 -29.712 1.00 98.62 369 ALA A CA 1
ATOM 2950 C C . ALA A 1 369 ? 16.847 0.714 -30.830 1.00 98.62 369 ALA A C 1
ATOM 2952 O O . ALA A 1 369 ? 16.245 0.782 -31.897 1.00 98.62 369 ALA A O 1
ATOM 2953 N N . GLU A 1 370 ? 17.956 1.423 -30.579 1.00 98.50 370 GLU A N 1
ATOM 2954 C CA . GLU A 1 370 ? 18.605 2.361 -31.508 1.00 98.50 370 GLU A CA 1
ATOM 2955 C C . GLU A 1 370 ? 17.728 3.568 -31.920 1.00 98.50 370 GLU A C 1
ATOM 2957 O O . GLU A 1 370 ? 18.062 4.321 -32.833 1.00 98.50 370 GLU A O 1
ATOM 2962 N N . ASP A 1 371 ? 16.643 3.835 -31.186 1.00 98.62 371 ASP A N 1
ATOM 2963 C CA . ASP A 1 371 ? 15.747 4.977 -31.396 1.00 98.62 371 ASP A CA 1
ATOM 2964 C C . ASP A 1 371 ? 16.206 6.178 -30.550 1.00 98.62 371 ASP A C 1
ATOM 2966 O O . ASP A 1 371 ? 15.709 6.471 -29.455 1.00 98.62 371 ASP A O 1
ATOM 2970 N N . THR A 1 372 ? 17.235 6.864 -31.055 1.00 98.50 372 THR A N 1
ATOM 2971 C CA . THR A 1 372 ? 17.874 7.992 -30.355 1.00 98.50 372 THR A CA 1
ATOM 2972 C C . THR A 1 372 ? 16.922 9.181 -30.182 1.00 98.50 372 THR A C 1
ATOM 2974 O O . THR A 1 372 ? 16.995 9.887 -29.174 1.00 98.50 372 THR A O 1
ATOM 2977 N N . GLU A 1 373 ? 16.001 9.393 -31.124 1.00 98.56 373 GLU A N 1
ATOM 2978 C CA . GLU A 1 373 ? 15.018 10.477 -31.063 1.00 98.56 373 GLU A CA 1
ATOM 2979 C C . GLU A 1 373 ? 14.062 10.288 -29.877 1.00 98.56 373 GLU A C 1
ATOM 2981 O O . GLU A 1 373 ? 13.906 11.192 -29.044 1.00 98.56 373 GLU A O 1
ATOM 2986 N N . MET A 1 374 ? 13.468 9.095 -29.758 1.00 98.62 374 MET A N 1
ATOM 2987 C CA . MET A 1 374 ? 12.564 8.768 -28.655 1.00 98.62 374 MET A CA 1
ATOM 2988 C C . MET A 1 374 ? 13.284 8.793 -27.307 1.00 98.62 374 MET A C 1
ATOM 2990 O O . MET A 1 374 ? 12.738 9.325 -26.335 1.00 98.62 374 MET A O 1
ATOM 2994 N N . ALA A 1 375 ? 14.528 8.303 -27.252 1.00 98.81 375 ALA A N 1
ATOM 2995 C CA . ALA A 1 375 ? 15.350 8.369 -26.047 1.00 98.81 375 ALA A CA 1
ATOM 2996 C C . ALA A 1 375 ? 15.527 9.813 -25.555 1.00 98.81 375 ALA A C 1
ATOM 2998 O O . ALA A 1 375 ? 15.204 10.124 -24.409 1.00 98.81 375 ALA A O 1
ATOM 2999 N N . GLN A 1 376 ? 15.963 10.716 -26.439 1.00 98.75 376 GLN A N 1
ATOM 3000 C CA . GLN A 1 376 ? 16.178 12.123 -26.096 1.00 98.75 376 GLN A CA 1
ATOM 3001 C C . GLN A 1 376 ? 14.883 12.830 -25.684 1.00 98.75 376 GLN A C 1
ATOM 3003 O O . GLN A 1 376 ? 14.892 13.690 -24.801 1.00 98.75 376 GLN A O 1
ATOM 3008 N N . ARG A 1 377 ? 13.753 12.499 -26.320 1.00 98.69 377 ARG A N 1
ATOM 3009 C CA . ARG A 1 377 ? 12.455 13.075 -25.955 1.00 98.69 377 ARG A CA 1
ATOM 3010 C C . ARG A 1 377 ? 12.026 12.649 -24.552 1.00 98.69 377 ARG A C 1
ATOM 3012 O O . ARG A 1 377 ? 11.607 13.506 -23.771 1.00 98.69 377 ARG A O 1
ATOM 3019 N N . ALA A 1 378 ? 12.165 11.368 -24.224 1.00 98.75 378 ALA A N 1
ATOM 3020 C CA . ALA A 1 378 ? 11.872 10.857 -22.892 1.00 98.75 378 ALA A CA 1
ATOM 3021 C C . ALA A 1 378 ? 12.828 11.426 -21.832 1.00 98.75 378 ALA A C 1
ATOM 3023 O O . ALA A 1 378 ? 12.360 11.837 -20.773 1.00 98.75 378 ALA A O 1
ATOM 3024 N N . ASP A 1 379 ? 14.122 11.565 -22.140 1.00 98.75 379 ASP A N 1
ATOM 3025 C CA . ASP A 1 379 ? 15.105 12.205 -21.253 1.00 98.75 379 ASP A CA 1
ATOM 3026 C C . ASP A 1 379 ? 14.729 13.661 -20.929 1.00 98.75 379 ASP A C 1
ATOM 3028 O O . ASP A 1 379 ? 14.768 14.066 -19.767 1.00 98.75 379 ASP A O 1
ATOM 3032 N N . ARG A 1 380 ? 14.301 14.453 -21.925 1.00 98.75 380 ARG A N 1
ATOM 3033 C CA . ARG A 1 380 ? 13.840 15.838 -21.694 1.00 98.75 380 ARG A CA 1
ATOM 3034 C C . ARG A 1 380 ? 12.623 15.891 -20.770 1.00 98.75 380 ARG A C 1
ATOM 3036 O O . ARG A 1 380 ? 12.565 16.732 -19.874 1.00 98.75 380 ARG A O 1
ATOM 3043 N N . MET A 1 381 ? 11.657 14.996 -20.973 1.00 98.75 381 MET A N 1
ATOM 3044 C CA . MET A 1 381 ? 10.479 14.897 -20.106 1.00 98.75 381 MET A CA 1
ATOM 3045 C C . MET A 1 381 ? 10.849 14.435 -18.693 1.00 98.75 381 MET A C 1
ATOM 3047 O O . MET A 1 381 ? 10.316 14.976 -17.723 1.00 98.75 381 MET A O 1
ATOM 3051 N N . ALA A 1 382 ? 11.773 13.478 -18.566 1.00 98.81 382 ALA A N 1
ATOM 3052 C CA . ALA A 1 382 ? 12.284 13.015 -17.281 1.00 98.81 382 ALA A CA 1
ATOM 3053 C C . ALA A 1 382 ? 12.973 14.159 -16.533 1.00 98.81 382 ALA A C 1
ATOM 3055 O O . ALA A 1 382 ? 12.653 14.390 -15.376 1.00 98.81 382 ALA A O 1
ATOM 3056 N N . ALA A 1 383 ? 13.838 14.933 -17.198 1.00 98.69 383 ALA A N 1
ATOM 3057 C CA . ALA A 1 383 ? 14.521 16.075 -16.594 1.00 98.69 383 ALA A CA 1
ATOM 3058 C C . ALA A 1 383 ? 13.535 17.128 -16.059 1.00 98.69 383 ALA A C 1
ATOM 3060 O O . ALA A 1 383 ? 13.639 17.532 -14.902 1.00 98.69 383 ALA A O 1
ATOM 3061 N N . ALA A 1 384 ? 12.531 17.511 -16.858 1.00 98.56 384 ALA A N 1
ATOM 3062 C CA . ALA A 1 384 ? 11.488 18.441 -16.420 1.00 98.56 384 ALA A CA 1
ATOM 3063 C C . ALA A 1 384 ? 10.682 17.892 -15.226 1.00 98.56 384 ALA A C 1
ATOM 3065 O O . ALA A 1 384 ? 10.406 18.617 -14.269 1.00 98.56 384 ALA A O 1
ATOM 3066 N N . THR A 1 385 ? 10.351 16.597 -15.257 1.00 98.69 385 THR A N 1
ATOM 3067 C CA . THR A 1 385 ? 9.635 15.917 -14.166 1.00 98.69 385 THR A CA 1
ATOM 3068 C C . THR A 1 385 ? 10.486 15.861 -12.895 1.00 98.69 385 THR A C 1
ATOM 3070 O O . THR A 1 385 ? 9.975 16.156 -11.820 1.00 98.69 385 THR A O 1
ATOM 3073 N N . THR A 1 386 ? 11.789 15.578 -13.001 1.00 98.75 386 THR A N 1
ATOM 3074 C CA . THR A 1 386 ? 12.736 15.619 -11.877 1.00 98.75 386 THR A CA 1
ATOM 3075 C C . THR A 1 386 ? 12.766 17.004 -11.238 1.00 98.75 386 THR A C 1
ATOM 3077 O O . THR A 1 386 ? 12.645 17.112 -10.022 1.00 98.75 386 THR A O 1
ATOM 3080 N N . THR A 1 387 ? 12.870 18.080 -12.025 1.00 98.56 387 THR A N 1
ATOM 3081 C CA . THR A 1 387 ? 12.862 19.450 -11.484 1.00 98.56 387 THR A CA 1
ATOM 3082 C C . THR A 1 387 ? 11.588 19.739 -10.684 1.00 98.56 387 THR A C 1
ATOM 3084 O O . THR A 1 387 ? 11.670 20.264 -9.570 1.00 98.56 387 THR A O 1
ATOM 3087 N N . ALA A 1 388 ? 10.421 19.361 -11.211 1.00 98.00 388 ALA A N 1
ATOM 3088 C CA . ALA A 1 388 ? 9.145 19.535 -10.522 1.00 98.00 388 ALA A CA 1
ATOM 3089 C C . ALA A 1 388 ? 9.036 18.665 -9.256 1.00 98.00 388 ALA A C 1
ATOM 3091 O O . ALA A 1 388 ? 8.591 19.152 -8.216 1.00 98.00 388 ALA A O 1
ATOM 3092 N N . LEU A 1 389 ? 9.504 17.414 -9.307 1.00 97.62 389 LEU A N 1
ATOM 3093 C CA . LEU A 1 389 ? 9.508 16.499 -8.165 1.00 97.62 389 LEU A CA 1
ATOM 3094 C C . LEU A 1 389 ? 10.391 17.033 -7.032 1.00 97.62 389 LEU A C 1
ATOM 3096 O O . LEU A 1 389 ? 9.953 17.094 -5.888 1.00 97.62 389 LEU A O 1
ATOM 3100 N N . LEU A 1 390 ? 11.602 17.502 -7.342 1.00 98.06 390 LEU A N 1
ATOM 3101 C CA . LEU A 1 390 ? 12.496 18.107 -6.349 1.00 98.06 390 LEU A CA 1
ATOM 3102 C C . LEU A 1 390 ? 11.897 19.379 -5.734 1.00 98.06 390 LEU A C 1
ATOM 3104 O O . LEU A 1 390 ? 12.063 19.628 -4.540 1.00 98.06 390 LEU A O 1
ATOM 3108 N N . SER A 1 391 ? 11.183 20.184 -6.527 1.00 96.31 391 SER A N 1
ATOM 3109 C CA . SER A 1 391 ? 10.441 21.340 -6.010 1.00 96.31 391 SER A CA 1
ATOM 3110 C C . SER A 1 391 ? 9.355 20.914 -5.017 1.00 96.31 391 SER A C 1
ATOM 3112 O O . SER A 1 391 ? 9.262 21.507 -3.939 1.00 96.31 391 SER A O 1
ATOM 3114 N N . TRP A 1 392 ? 8.603 19.852 -5.324 1.00 95.00 392 TRP A N 1
ATOM 3115 C CA . TRP A 1 392 ? 7.606 19.298 -4.411 1.00 95.00 392 TRP A CA 1
ATOM 3116 C C . TRP A 1 392 ? 8.249 18.783 -3.121 1.00 95.00 392 TRP A C 1
ATOM 3118 O O . TRP A 1 392 ? 7.820 19.182 -2.039 1.00 95.00 392 TRP A O 1
ATOM 3128 N N . TRP A 1 393 ? 9.315 17.985 -3.196 1.00 95.62 393 TRP A N 1
ATOM 3129 C CA . TRP A 1 393 ? 10.033 17.503 -2.012 1.00 95.62 393 TRP A CA 1
ATOM 3130 C C . TRP A 1 393 ? 10.494 18.652 -1.110 1.00 95.62 393 TRP A C 1
ATOM 3132 O O . TRP A 1 393 ? 10.196 18.649 0.084 1.00 95.62 393 TRP A O 1
ATOM 3142 N N . ARG A 1 394 ? 11.146 19.683 -1.669 1.00 95.50 394 ARG A N 1
ATOM 3143 C CA . ARG A 1 394 ? 11.614 20.854 -0.900 1.00 95.50 394 ARG A CA 1
ATOM 3144 C C . ARG A 1 394 ? 10.472 21.596 -0.218 1.00 95.50 394 ARG A C 1
ATOM 3146 O O . ARG A 1 394 ? 10.593 21.954 0.949 1.00 95.50 394 ARG A O 1
ATOM 3153 N N . ARG A 1 395 ? 9.359 21.801 -0.925 1.00 92.00 395 ARG A N 1
ATOM 3154 C CA . ARG A 1 395 ? 8.148 22.393 -0.347 1.00 92.00 395 ARG A CA 1
ATOM 3155 C C . ARG A 1 395 ? 7.608 21.542 0.802 1.00 92.00 395 ARG A C 1
ATOM 3157 O O . ARG A 1 395 ? 7.268 22.092 1.842 1.00 92.00 395 ARG A O 1
ATOM 3164 N N . SER A 1 396 ? 7.576 20.224 0.624 1.00 90.88 396 SER A N 1
ATOM 3165 C CA . SER A 1 396 ? 7.098 19.290 1.648 1.00 90.88 396 SER A CA 1
ATOM 3166 C C . SER A 1 396 ? 7.965 19.344 2.893 1.00 90.88 396 SER A C 1
ATOM 3168 O O . SER A 1 396 ? 7.442 19.481 3.985 1.00 90.88 396 SER A O 1
ATOM 3170 N N . ALA A 1 397 ? 9.292 19.365 2.747 1.00 92.06 397 ALA A N 1
ATOM 3171 C CA . ALA A 1 397 ? 10.189 19.535 3.888 1.00 92.06 397 ALA A CA 1
ATOM 3172 C C . ALA A 1 397 ? 10.146 20.934 4.519 1.00 92.06 397 ALA A C 1
ATOM 3174 O O . ALA A 1 397 ? 10.508 21.077 5.683 1.00 92.06 397 ALA A O 1
ATOM 3175 N N . ALA A 1 398 ? 9.764 21.973 3.770 1.00 90.00 398 ALA A N 1
ATOM 3176 C CA . ALA A 1 398 ? 9.566 23.313 4.321 1.00 90.00 398 ALA A CA 1
ATOM 3177 C C . ALA A 1 398 ? 8.278 23.401 5.156 1.00 90.00 398 ALA A C 1
ATOM 3179 O O . ALA A 1 398 ? 8.247 24.130 6.142 1.00 90.00 398 ALA A O 1
ATOM 3180 N N . GLY A 1 399 ? 7.242 22.649 4.767 1.00 81.44 399 GLY A N 1
ATOM 3181 C CA . GLY A 1 399 ? 6.021 22.455 5.553 1.00 81.44 399 GLY A CA 1
ATOM 3182 C C . GLY A 1 399 ? 6.134 21.359 6.618 1.00 81.44 399 GLY A C 1
ATOM 3183 O O . GLY A 1 399 ? 5.284 21.293 7.503 1.00 81.44 399 GLY A O 1
ATOM 3184 N N . ALA A 1 400 ? 7.173 20.519 6.549 1.00 79.06 400 ALA A N 1
ATOM 3185 C CA . ALA A 1 400 ? 7.401 19.435 7.490 1.00 79.06 400 ALA A CA 1
ATOM 3186 C C . ALA A 1 400 ? 7.604 20.000 8.897 1.00 79.06 400 ALA A C 1
ATOM 3188 O O . ALA A 1 400 ? 8.504 20.796 9.170 1.00 79.06 400 ALA A O 1
ATOM 3189 N N . GLY A 1 401 ? 6.738 19.560 9.794 1.00 69.06 401 GLY A N 1
ATOM 3190 C CA . GLY A 1 401 ? 6.715 19.935 11.191 1.00 69.06 401 GLY A CA 1
ATOM 3191 C C . GLY A 1 401 ? 5.737 19.035 11.926 1.00 69.06 401 GLY A C 1
ATOM 3192 O O . GLY A 1 401 ? 4.984 18.279 11.314 1.00 69.06 401 GLY A O 1
ATOM 3193 N N . THR A 1 402 ? 5.752 19.106 13.250 1.00 62.31 402 THR A N 1
ATOM 3194 C CA . THR A 1 402 ? 4.794 18.401 14.104 1.00 62.31 402 THR A CA 1
ATOM 3195 C C . THR A 1 402 ? 3.791 19.410 14.656 1.00 62.31 402 THR A C 1
ATOM 3197 O O . THR A 1 402 ? 3.912 19.785 15.828 1.00 62.31 402 THR A O 1
ATOM 3200 N N . PRO A 1 403 ? 2.842 19.928 13.849 1.00 62.91 403 PRO A N 1
ATOM 3201 C CA . PRO A 1 403 ? 1.816 20.781 14.414 1.00 62.91 403 PRO A CA 1
ATOM 3202 C C . PRO A 1 403 ? 1.019 19.963 15.433 1.00 62.91 403 PRO A C 1
ATOM 3204 O O . PRO A 1 403 ? 0.584 18.837 15.181 1.00 62.91 403 PRO A O 1
ATOM 3207 N N . VAL A 1 404 ? 0.849 20.534 16.619 1.00 64.12 404 VAL A N 1
ATOM 3208 C CA . VAL A 1 404 ? -0.237 20.146 17.511 1.00 64.12 404 VAL A CA 1
ATOM 3209 C C . VAL A 1 404 ? -1.505 20.609 16.803 1.00 64.12 404 VAL A C 1
ATOM 3211 O O . VAL A 1 404 ? -1.687 21.808 16.632 1.00 64.12 404 VAL A O 1
ATOM 3214 N N . ILE A 1 405 ? -2.324 19.672 16.324 1.00 68.00 405 ILE A N 1
ATOM 3215 C CA . ILE A 1 405 ? -3.560 19.981 15.596 1.00 68.00 405 ILE A CA 1
ATOM 3216 C C . ILE A 1 405 ? -4.740 19.854 16.581 1.00 68.00 405 ILE A C 1
ATOM 3218 O O . ILE A 1 405 ? -5.049 18.734 16.983 1.00 68.00 405 ILE A O 1
ATOM 3222 N N . PRO A 1 406 ? -5.338 20.967 17.053 1.00 63.88 406 PRO A N 1
ATOM 3223 C CA . PRO A 1 406 ? -6.380 21.002 18.092 1.00 63.88 406 PRO A CA 1
ATOM 3224 C C . PRO A 1 406 ? -7.775 20.662 17.642 1.00 63.88 406 PRO A C 1
ATOM 3226 O O . PRO A 1 406 ? -8.614 20.323 18.479 1.00 63.88 406 PRO A O 1
ATOM 3229 N N . THR A 1 407 ? -8.034 20.748 16.348 1.00 69.75 407 THR A N 1
ATOM 3230 C CA . THR A 1 407 ? -9.369 20.539 15.819 1.00 69.75 407 THR A CA 1
ATOM 3231 C C . THR A 1 407 ? -9.314 19.693 14.562 1.00 69.75 407 THR A C 1
ATOM 3233 O O . THR A 1 407 ? -8.359 19.758 13.784 1.00 69.75 407 THR A O 1
ATOM 3236 N N . ILE A 1 408 ? -10.383 18.936 14.325 1.00 68.56 408 ILE A N 1
ATOM 3237 C CA . ILE A 1 408 ? -10.623 18.281 13.039 1.00 68.56 408 ILE A CA 1
ATOM 3238 C C . ILE A 1 408 ? -10.546 19.279 11.884 1.00 68.56 408 ILE A C 1
ATOM 3240 O O . ILE A 1 408 ? -9.997 18.951 10.844 1.00 68.56 408 ILE A O 1
ATOM 3244 N N . GLN A 1 409 ? -11.044 20.507 12.045 1.00 73.50 409 GLN A N 1
ATOM 3245 C CA . GLN A 1 409 ? -11.012 21.486 10.962 1.00 73.50 409 GLN A CA 1
ATOM 3246 C C . GLN A 1 409 ? -9.573 21.860 10.595 1.00 73.50 409 GLN A C 1
ATOM 3248 O O . GLN A 1 409 ? -9.265 22.016 9.415 1.00 73.50 409 GLN A O 1
ATOM 3253 N N . GLU A 1 410 ? -8.681 21.981 11.579 1.00 74.12 410 GLU A N 1
ATOM 3254 C CA . GLU A 1 410 ? -7.252 22.196 11.336 1.00 74.12 410 GLU A CA 1
ATOM 3255 C C . GLU A 1 410 ? -6.575 20.951 10.755 1.00 74.12 410 GLU A C 1
ATOM 3257 O O . GLU A 1 410 ? -5.705 21.082 9.896 1.00 74.12 410 GLU A O 1
ATOM 3262 N N . TRP A 1 411 ? -7.021 19.752 11.135 1.00 73.75 411 TRP A N 1
ATOM 3263 C CA . TRP A 1 411 ? -6.560 18.491 10.551 1.00 73.75 411 TRP A CA 1
ATOM 3264 C C . TRP A 1 411 ? -6.956 18.353 9.080 1.00 73.75 411 TRP A C 1
ATOM 3266 O O . TRP A 1 411 ? -6.117 18.102 8.219 1.00 73.75 411 TRP A O 1
ATOM 3276 N N . ASP A 1 412 ? -8.222 18.594 8.760 1.00 72.44 412 ASP A N 1
ATOM 3277 C CA . ASP A 1 412 ? -8.733 18.578 7.395 1.00 72.44 412 ASP A CA 1
ATOM 3278 C C . ASP A 1 412 ? -8.089 19.672 6.545 1.00 72.44 412 ASP A C 1
ATOM 3280 O O . ASP A 1 412 ? -7.888 19.483 5.347 1.00 72.44 412 ASP A O 1
ATOM 3284 N N . GLN A 1 413 ? -7.726 20.812 7.139 1.00 73.12 413 GLN A N 1
ATOM 3285 C CA . GLN A 1 413 ? -6.928 21.832 6.460 1.00 73.12 413 GLN A CA 1
ATOM 3286 C C . GLN A 1 413 ? -5.484 21.378 6.240 1.00 73.12 413 GLN A C 1
ATOM 3288 O O . GLN A 1 413 ? -4.953 21.619 5.156 1.00 73.12 413 GLN A O 1
ATOM 3293 N N . PHE A 1 414 ? -4.871 20.713 7.220 1.00 73.81 414 PHE A N 1
ATOM 3294 C CA . PHE A 1 414 ? -3.533 20.135 7.114 1.00 73.81 414 PHE A CA 1
ATOM 3295 C C . PHE A 1 414 ? -3.473 19.100 5.981 1.00 73.81 414 PHE A C 1
ATOM 3297 O O . PHE A 1 414 ? -2.667 19.242 5.064 1.00 73.81 414 PHE A O 1
ATOM 3304 N N . VAL A 1 415 ? -4.406 18.145 5.944 1.00 69.88 415 VAL A N 1
ATOM 3305 C CA . VAL A 1 415 ? -4.503 17.147 4.863 1.00 69.88 415 VAL A CA 1
ATOM 3306 C C . VAL A 1 415 ? -4.960 17.787 3.545 1.00 69.88 415 VAL A C 1
ATOM 3308 O O . VAL A 1 415 ? -4.415 17.517 2.476 1.00 69.88 415 VAL A O 1
ATOM 3311 N N . GLY A 1 416 ? -5.968 18.659 3.591 1.00 64.44 416 GLY A N 1
ATOM 3312 C CA . GLY A 1 416 ? -6.645 19.217 2.420 1.00 64.44 416 GLY A CA 1
ATOM 3313 C C . GLY A 1 416 ? -5.850 20.276 1.657 1.00 64.44 416 GLY A C 1
ATOM 3314 O O . GLY A 1 416 ? -6.033 20.403 0.446 1.00 64.44 416 GLY A O 1
ATOM 3315 N N . ARG A 1 417 ? -4.955 21.017 2.326 1.00 62.84 417 ARG A N 1
ATOM 3316 C CA . ARG A 1 417 ? -3.983 21.916 1.672 1.00 62.84 417 ARG A CA 1
ATOM 3317 C C . ARG A 1 417 ? -2.703 21.191 1.255 1.00 62.84 417 ARG A C 1
ATOM 3319 O O . ARG A 1 417 ? -1.858 21.806 0.608 1.00 62.84 417 ARG A O 1
ATOM 3326 N N . GLY A 1 418 ? -2.607 19.902 1.583 1.00 55.41 418 GLY A N 1
ATOM 3327 C CA . GLY A 1 418 ? -1.416 19.097 1.428 1.00 55.41 418 GLY A CA 1
ATOM 3328 C C . GLY A 1 418 ? -0.362 19.543 2.430 1.00 55.41 418 GLY A C 1
ATOM 3329 O O . GLY A 1 418 ? 0.405 20.464 2.164 1.00 55.41 418 GLY A O 1
ATOM 3330 N N . ASP A 1 419 ? -0.216 18.782 3.509 1.00 60.38 419 ASP A N 1
ATOM 3331 C CA . ASP A 1 419 ? 1.051 18.657 4.246 1.00 60.38 419 ASP A CA 1
ATOM 3332 C C . ASP A 1 419 ? 2.213 18.183 3.343 1.00 60.38 419 ASP A C 1
ATOM 3334 O O . ASP A 1 419 ? 3.367 18.089 3.756 1.00 60.38 419 ASP A O 1
ATOM 3338 N N . ALA A 1 420 ? 1.867 17.919 2.079 1.00 67.06 420 ALA A N 1
ATOM 3339 C CA . ALA A 1 420 ? 2.666 17.556 0.934 1.00 67.06 420 ALA A CA 1
ATOM 3340 C C . ALA A 1 420 ? 3.254 16.144 1.027 1.00 67.06 420 ALA A C 1
ATOM 3342 O O . ALA A 1 420 ? 3.860 15.691 0.057 1.00 67.06 420 ALA A O 1
ATOM 3343 N N . LEU A 1 421 ? 2.965 15.440 2.126 1.00 79.12 421 LEU A N 1
ATOM 3344 C CA . LEU A 1 421 ? 3.215 14.023 2.345 1.00 79.12 421 LEU A CA 1
ATOM 3345 C C . LEU A 1 421 ? 2.000 13.180 1.926 1.00 79.12 421 LEU A C 1
ATOM 3347 O O . LEU A 1 421 ? 2.157 12.207 1.186 1.00 79.12 421 LEU A O 1
ATOM 3351 N N . PHE A 1 422 ? 0.792 13.581 2.335 1.00 85.25 422 PHE A N 1
ATOM 3352 C CA . PHE A 1 422 ? -0.459 12.905 2.010 1.00 85.25 422 PHE A CA 1
ATOM 3353 C C . PHE A 1 422 ? -1.173 13.579 0.841 1.00 85.25 422 PHE A C 1
ATOM 3355 O O . PHE A 1 422 ? -1.483 14.771 0.842 1.00 85.25 422 PHE A O 1
ATOM 3362 N N . PHE A 1 423 ? -1.477 12.784 -0.179 1.00 87.19 423 PHE A N 1
ATOM 3363 C CA . PHE A 1 423 ? -2.180 13.229 -1.371 1.00 87.19 423 PHE A CA 1
ATOM 3364 C C . PHE A 1 423 ? -3.630 12.774 -1.322 1.00 87.19 423 PHE A C 1
ATOM 3366 O O . PHE A 1 423 ? -3.919 11.576 -1.283 1.00 87.19 423 PHE A O 1
ATOM 3373 N N . ARG A 1 424 ? -4.549 13.742 -1.340 1.00 87.25 424 ARG A N 1
ATOM 3374 C CA . ARG A 1 424 ? -5.989 13.489 -1.328 1.00 87.25 424 ARG A CA 1
ATOM 3375 C C . ARG A 1 424 ? -6.442 12.847 -2.640 1.00 87.25 424 ARG A C 1
ATOM 3377 O O . ARG A 1 424 ? -6.292 13.421 -3.717 1.00 87.25 424 ARG A O 1
ATOM 3384 N N . VAL A 1 425 ? -7.113 11.709 -2.522 1.00 86.81 425 VAL A N 1
ATOM 3385 C CA . VAL A 1 425 ? -7.793 10.994 -3.603 1.00 86.81 425 VAL A CA 1
ATOM 3386 C C . VAL A 1 425 ? -9.297 11.005 -3.311 1.00 86.81 425 VAL A C 1
ATOM 3388 O O . VAL A 1 425 ? -9.755 10.671 -2.223 1.00 86.81 425 VAL A O 1
ATOM 3391 N N . VAL A 1 426 ? -10.107 11.459 -4.264 1.00 84.31 426 VAL A N 1
ATOM 3392 C CA . VAL A 1 426 ? -11.559 11.608 -4.066 1.00 84.31 426 VAL A CA 1
ATOM 3393 C C . VAL A 1 426 ? -12.285 10.264 -4.288 1.00 84.31 426 VAL A C 1
ATOM 3395 O O . VAL A 1 426 ? -11.891 9.517 -5.188 1.00 84.31 426 VAL A O 1
ATOM 3398 N N . PRO A 1 427 ? -13.382 9.972 -3.559 1.00 75.19 427 PRO A N 1
ATOM 3399 C CA . PRO A 1 427 ? -13.840 10.619 -2.329 1.00 75.19 427 PRO A CA 1
ATOM 3400 C C . PRO A 1 427 ? -13.127 9.986 -1.124 1.00 75.19 427 PRO A C 1
ATOM 3402 O O . PRO A 1 427 ? -12.898 8.789 -1.113 1.00 75.19 427 PRO A O 1
ATOM 3405 N N . HIS A 1 428 ? -12.756 10.775 -0.119 1.00 83.38 428 HIS A N 1
ATOM 3406 C CA . HIS A 1 428 ? -12.348 10.233 1.184 1.00 83.38 428 HIS A CA 1
ATOM 3407 C C . HIS A 1 428 ? -11.107 9.317 1.235 1.00 83.38 428 HIS A C 1
ATOM 3409 O O . HIS A 1 428 ? -10.904 8.679 2.250 1.00 83.38 428 HIS A O 1
ATOM 3415 N N . ARG A 1 429 ? -10.218 9.288 0.234 1.00 86.31 429 ARG A N 1
ATOM 3416 C CA . ARG A 1 429 ? -8.943 8.543 0.280 1.00 86.31 429 ARG A CA 1
ATOM 3417 C C . ARG A 1 429 ? -7.740 9.485 0.405 1.00 86.31 429 ARG A C 1
ATOM 3419 O O . ARG A 1 429 ? -7.776 10.629 -0.049 1.00 86.31 429 ARG A O 1
ATOM 3426 N N . ALA A 1 430 ? -6.652 8.999 0.988 1.00 87.81 430 ALA A N 1
ATOM 3427 C CA . ALA A 1 430 ? -5.353 9.671 0.963 1.00 87.81 430 ALA A CA 1
ATOM 3428 C C . ALA A 1 430 ? -4.221 8.642 0.867 1.00 87.81 430 ALA A C 1
ATOM 3430 O O . ALA A 1 430 ? -4.350 7.550 1.427 1.00 87.81 430 ALA A O 1
ATOM 3431 N N . LYS A 1 431 ? -3.146 8.994 0.152 1.00 90.88 431 LYS A N 1
ATOM 3432 C CA . LYS A 1 431 ? -1.986 8.133 -0.141 1.00 90.88 431 LYS A CA 1
ATOM 3433 C C . LYS A 1 431 ? -0.670 8.866 0.135 1.00 90.88 431 LYS A C 1
ATOM 3435 O O . LYS A 1 431 ? -0.626 10.092 0.018 1.00 90.88 431 LYS A O 1
ATOM 3440 N N . LEU A 1 432 ? 0.398 8.129 0.443 1.00 90.88 432 LEU A N 1
ATOM 3441 C CA . LEU A 1 432 ? 1.752 8.658 0.669 1.00 90.88 432 LEU A CA 1
ATOM 3442 C C . LEU A 1 432 ? 2.441 9.023 -0.656 1.00 90.88 432 LEU A C 1
ATOM 3444 O O . LEU A 1 432 ? 3.389 8.368 -1.074 1.00 90.88 432 LEU A O 1
ATOM 3448 N N . ALA A 1 433 ? 1.970 10.051 -1.360 1.00 91.75 433 ALA A N 1
ATOM 3449 C CA . ALA A 1 433 ? 2.356 10.260 -2.760 1.00 91.75 433 ALA A CA 1
ATOM 3450 C C . ALA A 1 433 ? 3.856 10.465 -3.017 1.00 91.75 433 ALA A C 1
ATOM 3452 O O . ALA A 1 433 ? 4.339 10.087 -4.080 1.00 91.75 433 ALA A O 1
ATOM 3453 N N . LEU A 1 434 ? 4.607 11.034 -2.067 1.00 94.94 434 LEU A N 1
ATOM 3454 C CA . LEU A 1 434 ? 6.062 11.165 -2.214 1.00 94.94 434 LEU A CA 1
ATOM 3455 C C . LEU A 1 434 ? 6.785 9.812 -2.197 1.00 94.94 434 LEU A C 1
ATOM 3457 O O . LEU A 1 434 ? 7.864 9.699 -2.779 1.00 94.94 434 LEU A O 1
ATOM 3461 N N . PHE A 1 435 ? 6.207 8.802 -1.543 1.00 96.81 435 PHE A N 1
ATOM 3462 C CA . PHE A 1 435 ? 6.756 7.447 -1.451 1.00 96.81 435 PHE A CA 1
ATOM 3463 C C . PHE A 1 435 ? 6.090 6.484 -2.438 1.00 96.81 435 PHE A C 1
ATOM 3465 O O . PHE A 1 435 ? 6.681 5.468 -2.784 1.00 96.81 435 PHE A O 1
ATOM 3472 N N . HIS A 1 436 ? 4.892 6.821 -2.916 1.00 96.81 436 HIS A N 1
ATOM 3473 C CA . HIS A 1 436 ? 4.119 5.984 -3.819 1.00 96.81 436 HIS A CA 1
ATOM 3474 C C . HIS A 1 436 ? 4.889 5.678 -5.097 1.00 96.81 436 HIS A C 1
ATOM 3476 O O . HIS A 1 436 ? 5.339 6.598 -5.783 1.00 96.81 436 HIS A O 1
ATOM 3482 N N . ASP A 1 437 ? 5.044 4.390 -5.409 1.00 97.00 437 ASP A N 1
ATOM 3483 C CA . ASP A 1 437 ? 5.760 3.899 -6.601 1.00 97.00 437 ASP A CA 1
ATOM 3484 C C . ASP A 1 437 ? 7.178 4.445 -6.742 1.00 97.00 437 ASP A C 1
ATOM 3486 O O . ASP A 1 437 ? 7.661 4.743 -7.842 1.00 97.00 437 ASP A O 1
ATOM 3490 N N . LEU A 1 438 ? 7.847 4.604 -5.603 1.00 97.94 438 LEU A N 1
ATOM 3491 C CA . LEU A 1 438 ? 9.257 4.923 -5.573 1.00 97.94 438 LEU A CA 1
ATOM 3492 C C . LEU A 1 438 ? 10.055 3.802 -6.257 1.00 97.94 438 LEU A C 1
ATOM 3494 O O . LEU A 1 438 ? 9.665 2.644 -6.297 1.00 97.94 438 LEU A O 1
ATOM 3498 N N . THR A 1 439 ? 11.199 4.159 -6.825 1.00 98.56 439 THR A N 1
ATOM 3499 C CA . THR A 1 439 ? 12.173 3.213 -7.387 1.00 98.56 439 THR A CA 1
ATOM 3500 C C . THR A 1 439 ? 13.554 3.626 -6.894 1.00 98.56 439 THR A C 1
ATOM 3502 O O . THR A 1 439 ? 13.737 4.806 -6.561 1.00 98.56 439 THR A O 1
ATOM 3505 N N . PRO A 1 440 ? 14.557 2.731 -6.855 1.00 98.31 440 PRO A N 1
ATOM 3506 C CA . PRO A 1 440 ? 15.888 3.107 -6.386 1.00 98.31 440 PRO A CA 1
ATOM 3507 C C . PRO A 1 440 ? 16.501 4.231 -7.237 1.00 98.31 440 PRO A C 1
ATOM 3509 O O . PRO A 1 440 ? 17.183 5.105 -6.708 1.00 98.31 440 PRO A O 1
ATOM 3512 N N . GLU A 1 441 ? 16.213 4.282 -8.541 1.00 98.38 441 GLU A N 1
ATOM 3513 C CA . GLU A 1 441 ? 16.646 5.368 -9.420 1.00 98.38 441 GLU A CA 1
ATOM 3514 C C . GLU A 1 441 ? 16.025 6.723 -9.094 1.00 98.38 441 GLU A C 1
ATOM 3516 O O . GLU A 1 441 ? 16.699 7.745 -9.238 1.00 98.38 441 GLU A O 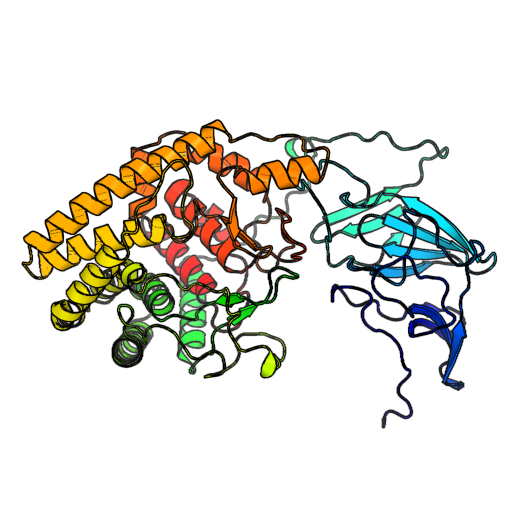1
ATOM 3521 N N . VAL A 1 442 ? 14.738 6.753 -8.743 1.00 98.62 442 VAL A N 1
ATOM 3522 C CA . VAL A 1 442 ? 14.057 7.994 -8.353 1.00 98.62 442 VAL A CA 1
ATOM 3523 C C . VAL A 1 442 ? 14.511 8.419 -6.960 1.00 98.62 442 VAL A C 1
ATOM 3525 O O . VAL A 1 442 ? 14.796 9.596 -6.763 1.00 98.62 442 VAL A O 1
ATOM 3528 N N . ALA A 1 443 ? 14.672 7.474 -6.032 1.00 98.31 443 ALA A N 1
ATOM 3529 C CA . ALA A 1 443 ? 15.193 7.744 -4.697 1.00 98.31 443 ALA A CA 1
ATOM 3530 C C . ALA A 1 443 ? 16.582 8.398 -4.749 1.00 98.31 443 ALA A C 1
ATOM 3532 O O . ALA A 1 443 ? 16.773 9.465 -4.170 1.00 98.31 443 ALA A O 1
ATOM 3533 N N . ALA A 1 444 ? 17.505 7.837 -5.538 1.00 98.06 444 ALA A N 1
ATOM 3534 C CA . ALA A 1 444 ? 18.841 8.402 -5.724 1.00 98.06 444 ALA A CA 1
ATOM 3535 C C . ALA A 1 444 ? 18.806 9.838 -6.286 1.00 98.06 444 ALA A C 1
ATOM 3537 O O . ALA A 1 444 ? 19.543 10.702 -5.817 1.00 98.06 444 ALA A O 1
ATOM 3538 N N . LEU A 1 445 ? 17.914 10.124 -7.247 1.00 98.25 445 LEU A N 1
ATOM 3539 C CA . LEU A 1 445 ? 17.737 11.485 -7.777 1.00 98.25 445 LEU A CA 1
ATOM 3540 C C . LEU A 1 445 ? 17.233 12.466 -6.715 1.00 98.25 445 LEU A C 1
ATOM 3542 O O . LEU A 1 445 ? 17.636 13.629 -6.709 1.00 98.25 445 LEU A O 1
ATOM 3546 N N . VAL A 1 446 ? 16.317 12.022 -5.854 1.00 97.88 446 VAL A N 1
ATOM 3547 C CA . VAL A 1 446 ? 15.766 12.854 -4.780 1.00 97.88 446 VAL A CA 1
ATOM 3548 C C . VAL A 1 446 ? 16.828 13.128 -3.716 1.00 97.88 446 VAL A C 1
ATOM 3550 O O . VAL A 1 446 ? 16.965 14.277 -3.298 1.00 97.88 446 VAL A O 1
ATOM 3553 N N . GLU A 1 447 ? 17.604 12.120 -3.312 1.00 96.31 447 GLU A N 1
ATOM 3554 C CA . GLU A 1 447 ? 18.707 12.293 -2.359 1.00 96.31 447 GLU A CA 1
ATOM 3555 C C . GLU A 1 447 ? 19.771 13.268 -2.880 1.00 96.31 447 GLU A C 1
ATOM 3557 O O . GLU A 1 447 ? 20.175 14.178 -2.154 1.00 96.31 447 GLU A O 1
ATOM 3562 N N . GLU A 1 448 ? 20.179 13.127 -4.146 1.00 97.50 448 GLU A N 1
ATOM 3563 C CA . GLU A 1 448 ? 21.162 14.007 -4.787 1.00 97.50 448 GLU A CA 1
ATOM 3564 C C . GLU A 1 448 ? 20.620 15.434 -4.970 1.00 97.50 448 GLU A C 1
ATOM 3566 O O . GLU A 1 448 ? 21.295 16.422 -4.675 1.00 97.50 448 GLU A O 1
ATOM 3571 N N . GLY A 1 449 ? 19.380 15.560 -5.450 1.00 97.62 449 GLY A N 1
ATOM 3572 C CA . GLY A 1 449 ? 18.788 16.842 -5.819 1.00 97.62 449 GLY A CA 1
ATOM 3573 C C . GLY A 1 449 ? 18.192 17.632 -4.651 1.00 97.62 449 GLY A C 1
ATOM 3574 O O . GLY A 1 449 ? 18.006 18.848 -4.763 1.00 97.62 449 GLY A O 1
ATOM 3575 N N . ALA A 1 450 ? 17.862 16.985 -3.536 1.00 94.81 450 ALA A N 1
ATOM 3576 C CA . ALA A 1 450 ? 17.261 17.614 -2.362 1.00 94.81 450 ALA A CA 1
ATOM 3577 C C . ALA A 1 450 ? 17.857 17.058 -1.049 1.00 94.81 450 ALA A C 1
ATOM 3579 O O . ALA A 1 450 ? 17.123 16.533 -0.202 1.00 94.81 450 ALA A O 1
ATOM 3580 N N . PRO A 1 451 ? 19.175 17.212 -0.822 1.00 91.75 451 PRO A N 1
ATOM 3581 C CA . PRO A 1 451 ? 19.823 16.700 0.381 1.00 91.75 451 PRO A CA 1
ATOM 3582 C C . PRO A 1 451 ? 19.189 17.293 1.648 1.00 91.75 451 PRO A C 1
ATOM 3584 O O . PRO A 1 451 ? 18.768 18.451 1.683 1.00 91.75 451 PRO A O 1
ATOM 3587 N N . GLY A 1 452 ? 19.053 16.472 2.692 1.00 91.56 452 GLY A N 1
ATOM 3588 C CA . GLY A 1 452 ? 18.429 16.844 3.972 1.00 91.56 452 GLY A CA 1
ATOM 3589 C C . GLY A 1 452 ? 16.898 16.995 3.948 1.00 91.56 452 GLY A C 1
ATOM 3590 O O . GLY A 1 452 ? 16.261 16.877 4.992 1.00 91.56 452 GLY A O 1
ATOM 3591 N N . THR A 1 453 ? 16.288 17.186 2.776 1.00 94.62 453 THR A N 1
ATOM 3592 C CA . THR A 1 453 ? 14.823 17.265 2.602 1.00 94.62 453 THR A CA 1
ATOM 3593 C C . THR A 1 453 ? 14.171 15.923 2.921 1.00 94.62 453 THR A C 1
ATOM 3595 O O . THR A 1 453 ? 13.191 15.866 3.659 1.00 94.62 453 THR A O 1
ATOM 3598 N N . VAL A 1 454 ? 14.778 14.840 2.429 1.00 94.75 454 VAL A N 1
ATOM 3599 C CA . VAL A 1 454 ? 14.348 13.459 2.679 1.00 94.75 454 VAL A CA 1
ATOM 3600 C C . VAL A 1 454 ? 14.285 13.149 4.171 1.00 94.75 454 VAL A C 1
ATOM 3602 O O . VAL A 1 454 ? 13.284 12.617 4.634 1.00 94.75 454 VAL A O 1
ATOM 3605 N N . ALA A 1 455 ? 15.324 13.518 4.930 1.00 94.38 455 ALA A N 1
ATOM 3606 C CA . ALA A 1 455 ? 15.376 13.269 6.369 1.00 94.38 455 ALA A CA 1
ATOM 3607 C C . ALA A 1 455 ? 14.215 13.956 7.099 1.00 94.38 455 ALA A C 1
ATOM 3609 O O . ALA A 1 455 ? 13.504 13.301 7.844 1.00 94.38 455 ALA A O 1
ATOM 3610 N N . LYS A 1 456 ? 13.951 15.236 6.803 1.00 92.19 456 LYS A N 1
ATOM 3611 C CA . LYS A 1 456 ? 12.840 15.979 7.419 1.00 92.19 456 LYS A CA 1
ATOM 3612 C C . LYS A 1 456 ? 11.476 15.357 7.123 1.00 92.19 456 LYS A C 1
ATOM 3614 O O . LYS A 1 456 ? 10.684 15.170 8.039 1.00 92.19 456 LYS A O 1
ATOM 3619 N N . VAL A 1 457 ? 11.207 15.030 5.856 1.00 92.81 457 VAL A N 1
ATOM 3620 C CA . VAL A 1 457 ? 9.935 14.404 5.452 1.00 92.81 457 VAL A CA 1
ATOM 3621 C C . VAL A 1 457 ? 9.778 13.035 6.109 1.00 92.81 457 VAL A C 1
ATOM 3623 O O . VAL A 1 457 ? 8.707 12.721 6.621 1.00 92.81 457 VAL A O 1
ATOM 3626 N N . TRP A 1 458 ? 10.847 12.238 6.133 1.00 94.06 458 TRP A N 1
ATOM 3627 C CA . TRP A 1 458 ? 10.853 10.934 6.784 1.00 94.06 458 TRP A CA 1
ATOM 3628 C C . TRP A 1 458 ? 10.609 11.035 8.290 1.00 94.06 458 TRP A C 1
ATOM 3630 O O . TRP A 1 458 ? 9.776 10.303 8.812 1.00 94.06 458 TRP A O 1
ATOM 3640 N N . ASP A 1 459 ? 11.282 11.956 8.980 1.00 90.38 459 ASP A N 1
ATOM 3641 C CA . ASP A 1 459 ? 11.140 12.148 10.424 1.00 90.38 459 ASP A CA 1
ATOM 3642 C C . ASP A 1 459 ? 9.707 12.573 10.786 1.00 90.38 459 ASP A C 1
ATOM 3644 O O . ASP A 1 459 ? 9.122 12.051 11.739 1.00 90.38 459 ASP A O 1
ATOM 3648 N N . THR A 1 460 ? 9.094 13.457 9.989 1.00 86.12 460 THR A N 1
ATOM 3649 C CA . THR A 1 460 ? 7.666 13.783 10.114 1.00 86.12 460 THR A CA 1
ATOM 3650 C C . THR A 1 460 ? 6.793 12.553 9.875 1.00 86.12 460 THR A C 1
ATOM 3652 O O . THR A 1 460 ? 5.916 12.272 10.689 1.00 86.12 460 THR A O 1
ATOM 3655 N N . PHE A 1 461 ? 7.053 11.785 8.815 1.00 90.00 461 PHE A N 1
ATOM 3656 C CA . PHE A 1 461 ? 6.293 10.577 8.501 1.00 90.00 461 PHE A CA 1
ATOM 3657 C C . PHE A 1 461 ? 6.333 9.544 9.633 1.00 90.00 461 PHE A C 1
ATOM 3659 O O . PHE A 1 461 ? 5.277 9.131 10.099 1.00 90.00 461 PHE A O 1
ATOM 3666 N N . VAL A 1 462 ? 7.514 9.157 10.127 1.00 89.38 462 VAL A N 1
ATOM 3667 C CA . VAL A 1 462 ? 7.624 8.142 11.193 1.00 89.38 462 VAL A CA 1
ATOM 3668 C C . VAL A 1 462 ? 7.083 8.632 12.534 1.00 89.38 462 VAL A C 1
ATOM 3670 O O . VAL A 1 462 ? 6.690 7.818 13.363 1.00 89.38 462 VAL A O 1
ATOM 3673 N N . THR A 1 463 ? 7.034 9.951 12.743 1.00 81.12 463 THR A N 1
ATOM 3674 C CA . THR A 1 463 ? 6.365 10.540 13.909 1.00 81.12 463 THR A CA 1
ATOM 3675 C C . THR A 1 463 ? 4.847 10.409 13.794 1.00 81.12 463 THR A C 1
ATOM 3677 O O . THR A 1 463 ? 4.187 10.071 14.772 1.00 81.12 463 THR A O 1
ATOM 3680 N N . LEU A 1 464 ? 4.291 10.671 12.607 1.00 79.81 464 LEU A N 1
ATOM 3681 C CA . LEU A 1 464 ? 2.852 10.573 12.353 1.00 79.81 464 LEU A CA 1
ATOM 3682 C C . LEU A 1 464 ? 2.367 9.123 12.244 1.00 79.81 464 LEU A C 1
ATOM 3684 O O . LEU A 1 464 ? 1.230 8.841 12.600 1.00 79.81 464 LEU A O 1
ATOM 3688 N N . CYS A 1 465 ? 3.214 8.226 11.743 1.00 86.50 465 CYS A N 1
ATOM 3689 C CA . CYS A 1 465 ? 2.853 6.858 11.383 1.00 86.50 465 CYS A CA 1
ATOM 3690 C C . CYS A 1 465 ? 3.839 5.841 11.990 1.00 86.50 465 CYS A C 1
ATOM 3692 O O . CYS A 1 465 ? 4.502 5.124 11.247 1.00 86.50 465 CYS A O 1
ATOM 3694 N N . PRO A 1 466 ? 4.009 5.750 13.320 1.00 84.44 466 PRO A N 1
ATOM 3695 C CA . PRO A 1 466 ? 5.059 4.923 13.932 1.00 84.44 466 PRO A CA 1
ATOM 3696 C C . PRO A 1 466 ? 4.909 3.413 13.677 1.00 84.44 466 PRO A C 1
ATOM 3698 O O . PRO A 1 466 ? 5.891 2.671 13.736 1.00 84.44 466 PRO A O 1
ATOM 3701 N N . THR A 1 467 ? 3.698 2.952 13.374 1.00 87.44 467 THR A N 1
ATOM 3702 C CA . THR A 1 467 ? 3.361 1.562 13.052 1.00 87.44 467 THR A CA 1
ATOM 3703 C C . THR A 1 467 ? 3.155 1.343 11.552 1.00 87.44 467 THR A C 1
ATOM 3705 O O . THR A 1 467 ? 2.558 0.352 11.158 1.00 87.44 467 THR A O 1
ATOM 3708 N N . TRP A 1 468 ? 3.699 2.215 10.689 1.00 92.12 468 TRP A N 1
ATOM 3709 C CA . TRP A 1 468 ? 3.576 2.135 9.221 1.00 92.12 468 TRP A CA 1
ATOM 3710 C C . TRP A 1 468 ? 3.915 0.784 8.587 1.00 92.12 468 TRP A C 1
ATOM 3712 O O . TRP A 1 468 ? 3.480 0.507 7.475 1.00 92.12 468 TRP A O 1
ATOM 3722 N N . HIS A 1 469 ? 4.727 -0.030 9.256 1.00 93.12 469 HIS A N 1
ATOM 3723 C CA . HIS A 1 469 ? 5.179 -1.320 8.749 1.00 93.12 469 HIS A CA 1
ATOM 3724 C C . HIS A 1 469 ? 4.160 -2.445 8.965 1.00 93.12 469 HIS A C 1
ATOM 3726 O O . HIS A 1 469 ? 4.288 -3.482 8.318 1.00 93.12 469 HIS A O 1
ATOM 3732 N N . LEU A 1 470 ? 3.177 -2.247 9.850 1.00 90.44 470 LEU A N 1
ATOM 3733 C CA . LEU A 1 470 ? 2.152 -3.232 10.180 1.00 90.44 470 LEU A CA 1
ATOM 3734 C C . LEU A 1 470 ? 1.028 -3.196 9.133 1.00 90.44 470 LEU A C 1
ATOM 3736 O O . LEU A 1 470 ? 0.376 -2.174 8.922 1.00 90.44 470 LEU A O 1
ATOM 3740 N N . GLN A 1 471 ? 0.808 -4.319 8.459 1.00 87.19 471 GLN A N 1
ATOM 3741 C CA . GLN A 1 471 ? -0.244 -4.503 7.471 1.00 87.19 471 GLN A CA 1
ATOM 3742 C C . GLN A 1 471 ? -1.597 -4.670 8.156 1.00 87.19 471 GLN A C 1
ATOM 3744 O O . GLN A 1 471 ? -1.753 -5.477 9.071 1.00 87.19 471 GLN A O 1
ATOM 3749 N N . GLY A 1 472 ? -2.605 -3.949 7.666 1.00 77.12 472 GLY A N 1
ATOM 3750 C CA . GLY A 1 472 ? -3.934 -3.972 8.278 1.00 77.12 472 GLY A CA 1
ATOM 3751 C C . GLY A 1 472 ? -4.004 -3.227 9.615 1.00 77.12 472 GLY A C 1
ATOM 3752 O O . GLY A 1 472 ? -4.975 -3.399 10.350 1.00 77.12 472 GLY A O 1
ATOM 3753 N N . GLU A 1 473 ? -2.986 -2.420 9.927 1.00 80.06 473 GLU A N 1
ATOM 3754 C CA . GLU A 1 473 ? -2.992 -1.512 11.068 1.00 80.06 473 GLU A CA 1
ATOM 3755 C C . GLU A 1 473 ? -4.090 -0.459 10.924 1.00 80.06 473 GLU A C 1
ATOM 3757 O O . GLU A 1 473 ? -4.509 -0.102 9.815 1.00 80.06 473 GLU A O 1
ATOM 3762 N N . GLU A 1 474 ? -4.545 0.049 12.066 1.00 77.06 474 GLU A N 1
ATOM 3763 C CA . GLU A 1 474 ? -5.442 1.188 12.083 1.00 77.06 474 GLU A CA 1
ATOM 3764 C C . GLU A 1 474 ? -4.846 2.348 11.290 1.00 77.06 474 GLU A C 1
ATOM 3766 O O . GLU A 1 474 ? -3.649 2.628 11.353 1.00 77.06 474 GLU A O 1
ATOM 3771 N N . ARG A 1 475 ? -5.705 3.054 10.557 1.00 78.50 475 ARG A N 1
ATOM 3772 C CA . ARG A 1 475 ? -5.291 4.214 9.780 1.00 78.50 475 ARG A CA 1
ATOM 3773 C C . ARG A 1 475 ? -4.644 5.282 10.669 1.00 78.50 475 ARG A C 1
ATOM 3775 O O . ARG A 1 475 ? -5.326 5.991 11.403 1.00 78.50 475 ARG A O 1
ATOM 3782 N N . GLN A 1 476 ? -3.331 5.459 10.535 1.00 79.06 476 GLN A N 1
ATOM 3783 C CA . GLN A 1 476 ? -2.544 6.329 11.427 1.00 79.06 476 GLN A CA 1
ATOM 3784 C C . GLN A 1 476 ? -2.752 7.823 11.152 1.00 79.06 476 GLN A C 1
ATOM 3786 O O . GLN A 1 476 ? -2.649 8.665 12.046 1.00 79.06 476 GLN A O 1
ATOM 3791 N N . VAL A 1 477 ? -3.084 8.157 9.903 1.00 76.50 477 VAL A N 1
ATOM 3792 C CA . VAL A 1 477 ? -3.457 9.507 9.469 1.00 76.50 477 VAL A CA 1
ATOM 3793 C C . VAL A 1 477 ? -4.872 9.440 8.912 1.00 76.50 477 VAL A C 1
ATOM 3795 O O . VAL A 1 477 ? -5.116 9.107 7.744 1.00 76.50 477 VAL A O 1
ATOM 3798 N N . HIS A 1 478 ? -5.824 9.712 9.802 1.00 72.25 478 HIS A N 1
ATOM 3799 C CA . HIS A 1 478 ? -7.239 9.549 9.521 1.00 72.25 478 HIS A CA 1
ATOM 3800 C C . HIS A 1 478 ? -7.706 10.535 8.444 1.00 72.25 478 HIS A C 1
ATOM 3802 O O . HIS A 1 478 ? -7.561 11.748 8.578 1.00 72.25 478 HIS A O 1
ATOM 3808 N N . PHE A 1 479 ? -8.303 10.023 7.371 1.00 74.06 479 PHE A N 1
ATOM 3809 C CA . PHE A 1 479 ? -8.960 10.835 6.354 1.00 74.06 479 PHE A CA 1
ATOM 3810 C C . PHE A 1 479 ? -10.183 10.089 5.843 1.00 74.06 479 PHE A C 1
ATOM 3812 O O . PHE A 1 479 ? -10.057 8.947 5.397 1.00 74.06 479 PHE A O 1
ATOM 3819 N N . GLY A 1 480 ? -11.343 10.748 5.903 1.00 74.56 480 GLY A N 1
ATOM 3820 C CA . GLY A 1 480 ? -12.561 10.260 5.272 1.00 74.56 480 GLY A CA 1
ATOM 3821 C C . GLY A 1 480 ? -13.061 8.915 5.799 1.00 74.56 480 GLY A C 1
ATOM 3822 O O . GLY A 1 480 ? -13.405 8.054 5.000 1.00 74.56 480 GLY A O 1
ATOM 3823 N N . GLU A 1 481 ? -13.091 8.749 7.124 1.00 76.38 481 GLU A N 1
ATOM 3824 C CA . GLU A 1 481 ? -13.774 7.611 7.770 1.00 76.38 481 GLU A CA 1
ATOM 3825 C C . GLU A 1 481 ? -13.261 6.238 7.332 1.00 76.38 481 GLU A C 1
ATOM 3827 O O . GLU A 1 481 ? -14.017 5.277 7.193 1.00 76.38 481 GLU A O 1
ATOM 3832 N N . ASN A 1 482 ? -11.953 6.155 7.101 1.00 80.12 482 ASN A N 1
ATOM 3833 C CA . ASN A 1 482 ? -11.284 4.901 6.809 1.00 80.12 482 ASN A CA 1
ATOM 3834 C C . ASN A 1 482 ? -10.616 4.355 8.071 1.00 80.12 482 ASN A C 1
ATOM 3836 O O . ASN A 1 482 ? -9.858 5.077 8.716 1.00 80.12 482 ASN A O 1
ATOM 3840 N N . PHE A 1 483 ? -10.856 3.084 8.381 1.00 76.38 483 PHE A N 1
ATOM 3841 C CA . PHE A 1 483 ? -10.406 2.435 9.612 1.00 76.38 483 PHE A CA 1
ATOM 3842 C C . PHE A 1 483 ? -9.061 1.708 9.479 1.00 76.38 483 PHE A C 1
ATOM 3844 O O . PHE A 1 483 ? -8.459 1.375 10.494 1.00 76.38 483 PHE A O 1
ATOM 3851 N N . VAL A 1 484 ? -8.571 1.466 8.259 1.00 83.31 484 VAL A N 1
ATOM 3852 C CA . VAL A 1 484 ? -7.341 0.696 8.007 1.00 83.31 484 VAL A CA 1
ATOM 3853 C C . VAL A 1 484 ? -6.444 1.381 6.974 1.00 83.31 484 VAL A C 1
ATOM 3855 O O . VAL A 1 484 ? -6.938 1.982 6.010 1.00 83.31 484 VAL A O 1
ATOM 3858 N N . ASP A 1 485 ? -5.127 1.296 7.172 1.00 87.19 485 ASP A N 1
ATOM 3859 C CA . ASP A 1 485 ? -4.150 1.680 6.152 1.00 87.19 485 ASP A CA 1
ATOM 3860 C C . ASP A 1 485 ? -4.138 0.625 5.020 1.00 87.19 485 ASP A C 1
ATOM 3862 O O . ASP A 1 485 ? -4.012 -0.575 5.283 1.00 87.19 485 ASP A O 1
ATOM 3866 N N . PRO A 1 486 ? -4.297 1.027 3.743 1.00 91.62 486 PRO A N 1
ATOM 3867 C CA . PRO A 1 486 ? -4.316 0.078 2.634 1.00 91.62 486 PRO A CA 1
ATOM 3868 C C . PRO A 1 486 ? -2.935 -0.576 2.420 1.00 91.62 486 PRO A C 1
ATOM 3870 O O . PRO A 1 486 ? -1.917 0.018 2.778 1.00 91.62 486 PRO A O 1
ATOM 3873 N N . PRO A 1 487 ? -2.856 -1.768 1.794 1.00 94.69 487 PRO A N 1
ATOM 3874 C CA . PRO A 1 487 ? -1.603 -2.524 1.687 1.00 94.69 487 PRO A CA 1
ATOM 3875 C C . PRO A 1 487 ? -0.436 -1.790 1.010 1.00 94.69 487 PRO A C 1
ATOM 3877 O O . PRO A 1 487 ? 0.727 -2.093 1.292 1.00 94.69 487 PRO A O 1
ATOM 3880 N N . ASP A 1 488 ? -0.726 -0.842 0.113 1.00 95.25 488 ASP A N 1
ATOM 3881 C CA . ASP A 1 488 ? 0.284 -0.017 -0.553 1.00 95.25 488 ASP A CA 1
ATOM 3882 C C . ASP A 1 488 ? 0.958 0.973 0.404 1.00 95.25 488 ASP A C 1
ATOM 3884 O O . ASP A 1 488 ? 2.125 1.287 0.211 1.00 95.25 488 ASP A O 1
ATOM 3888 N N . PHE A 1 489 ? 0.294 1.385 1.487 1.00 95.00 489 PHE A N 1
ATOM 3889 C CA . PHE A 1 489 ? 0.864 2.288 2.489 1.00 95.00 489 PHE A CA 1
ATOM 3890 C C . PHE A 1 489 ? 2.152 1.728 3.111 1.00 95.00 489 PHE A C 1
ATOM 3892 O O . PHE A 1 489 ? 3.201 2.376 3.089 1.00 95.00 489 PHE A O 1
ATOM 3899 N N . ALA A 1 490 ? 2.089 0.495 3.626 1.00 95.88 490 ALA A N 1
ATOM 3900 C CA . ALA A 1 490 ? 3.240 -0.165 4.235 1.00 95.88 490 ALA A CA 1
ATOM 3901 C C . ALA A 1 490 ? 4.321 -0.502 3.196 1.00 95.88 490 ALA A C 1
ATOM 3903 O O . ALA A 1 490 ? 5.513 -0.459 3.505 1.00 95.88 490 ALA A O 1
ATOM 3904 N N . ARG A 1 491 ? 3.920 -0.823 1.958 1.00 96.94 491 ARG A N 1
ATOM 3905 C CA . ARG A 1 491 ? 4.838 -1.070 0.835 1.00 96.94 491 ARG A CA 1
ATOM 3906 C C . ARG A 1 491 ? 5.635 0.188 0.478 1.00 96.94 491 ARG A C 1
ATOM 3908 O O . ARG A 1 491 ? 6.862 0.138 0.483 1.00 96.94 491 ARG A O 1
ATOM 3915 N N . ASP A 1 492 ? 4.949 1.302 0.238 1.00 97.50 492 ASP A N 1
ATOM 3916 C CA . ASP A 1 492 ? 5.535 2.593 -0.137 1.00 97.50 492 ASP A CA 1
ATOM 3917 C C . ASP A 1 492 ? 6.525 3.078 0.935 1.00 97.50 492 ASP A C 1
ATOM 3919 O O . ASP A 1 492 ? 7.652 3.489 0.646 1.00 97.50 492 ASP A O 1
ATOM 3923 N N . ALA A 1 493 ? 6.137 2.974 2.208 1.00 97.44 493 ALA A N 1
ATOM 3924 C CA . ALA A 1 493 ? 6.995 3.328 3.332 1.00 97.44 493 ALA A CA 1
ATOM 3925 C C . ALA A 1 493 ? 8.225 2.409 3.457 1.00 97.44 493 ALA A C 1
ATOM 3927 O O . ALA A 1 493 ? 9.320 2.882 3.777 1.00 97.44 493 ALA A O 1
ATOM 3928 N N . PHE A 1 494 ? 8.080 1.111 3.164 1.00 98.31 494 PHE A N 1
ATOM 3929 C CA . PHE A 1 494 ? 9.195 0.162 3.159 1.00 98.31 494 PHE A CA 1
ATOM 3930 C C . PHE A 1 494 ? 10.207 0.478 2.050 1.00 98.31 494 PHE A C 1
ATOM 3932 O O . PHE A 1 494 ? 11.413 0.487 2.300 1.00 98.31 494 PHE A O 1
ATOM 3939 N N . GLU A 1 495 ? 9.729 0.793 0.844 1.00 98.38 495 GLU A N 1
ATOM 3940 C CA . GLU A 1 495 ? 10.551 1.239 -0.290 1.00 98.38 495 GLU A CA 1
ATOM 3941 C C . GLU A 1 495 ? 11.311 2.529 0.036 1.00 98.38 495 GLU A C 1
ATOM 3943 O O . GLU A 1 495 ? 12.525 2.613 -0.175 1.00 98.38 495 GLU A O 1
ATOM 3948 N N . ALA A 1 496 ? 10.630 3.513 0.629 1.00 98.00 496 ALA A N 1
ATOM 3949 C CA . ALA A 1 496 ? 11.258 4.743 1.099 1.00 98.00 496 ALA A CA 1
ATOM 3950 C C . ALA A 1 496 ? 12.321 4.471 2.180 1.00 98.00 496 ALA A C 1
ATOM 3952 O O . ALA A 1 496 ? 13.439 4.978 2.083 1.00 98.00 496 ALA A O 1
ATOM 3953 N N . SER A 1 497 ? 12.042 3.613 3.166 1.00 98.12 497 SER A N 1
ATOM 3954 C CA . SER A 1 497 ? 13.044 3.209 4.164 1.00 98.12 497 SER A CA 1
ATOM 3955 C C . SER A 1 497 ? 14.269 2.573 3.494 1.00 98.12 497 SER A C 1
ATOM 3957 O O . SER A 1 497 ? 15.412 2.912 3.806 1.00 98.12 497 SER A O 1
ATOM 3959 N N . ALA A 1 498 ? 14.052 1.672 2.535 1.00 98.25 498 ALA A N 1
ATOM 3960 C CA . ALA A 1 498 ? 15.129 0.948 1.873 1.00 98.25 498 ALA A CA 1
ATOM 3961 C C . ALA A 1 498 ? 16.000 1.847 0.983 1.00 98.25 498 ALA A C 1
ATOM 3963 O O . ALA A 1 498 ? 17.224 1.683 0.968 1.00 98.25 498 ALA A O 1
ATOM 3964 N N . TRP A 1 499 ? 15.393 2.773 0.236 1.00 98.19 499 TRP A N 1
ATOM 3965 C CA . TRP A 1 499 ? 16.080 3.507 -0.830 1.00 98.19 499 TRP A CA 1
ATOM 3966 C C . TRP A 1 499 ? 16.361 4.981 -0.534 1.00 98.19 499 TRP A C 1
ATOM 3968 O O . TRP A 1 499 ? 17.341 5.485 -1.061 1.00 98.19 499 TRP A O 1
ATOM 3978 N N . LEU A 1 500 ? 15.555 5.655 0.293 1.00 97.19 500 LEU A N 1
ATOM 3979 C CA . LEU A 1 500 ? 15.754 7.065 0.689 1.00 97.19 500 LEU A CA 1
ATOM 3980 C C . LEU A 1 500 ? 16.402 7.224 2.071 1.00 97.19 500 LEU A C 1
ATOM 3982 O O . LEU A 1 500 ? 16.913 8.286 2.428 1.00 97.19 500 LEU A O 1
ATOM 3986 N N . ARG A 1 501 ? 16.287 6.208 2.930 1.00 96.94 501 ARG A N 1
ATOM 3987 C CA . ARG A 1 501 ? 16.968 6.189 4.236 1.00 96.94 501 ARG A CA 1
ATOM 3988 C C . ARG A 1 501 ? 18.161 5.262 4.250 1.00 96.94 501 ARG A C 1
ATOM 3990 O O . ARG A 1 501 ? 18.880 5.226 5.245 1.00 96.94 501 ARG A O 1
ATOM 3997 N N . ASN A 1 502 ? 18.372 4.539 3.149 1.00 96.12 502 ASN A N 1
ATOM 3998 C CA . ASN A 1 502 ? 19.430 3.556 3.013 1.00 96.12 502 ASN A CA 1
ATOM 3999 C C . ASN A 1 502 ? 19.441 2.578 4.207 1.00 96.12 502 ASN A C 1
ATOM 4001 O O . ASN A 1 502 ? 20.515 2.158 4.642 1.00 96.12 502 ASN A O 1
ATOM 4005 N N . SER A 1 503 ? 18.258 2.236 4.746 1.00 96.38 503 SER A N 1
ATOM 4006 C CA . SER A 1 503 ? 18.136 1.414 5.951 1.00 96.38 503 SER A CA 1
ATOM 4007 C C . SER A 1 503 ? 18.891 0.097 5.801 1.00 96.38 503 SER A C 1
ATOM 4009 O O . SER A 1 503 ? 19.008 -0.490 4.712 1.00 96.38 503 SER A O 1
ATOM 4011 N N . SER A 1 504 ? 19.434 -0.357 6.921 1.00 95.19 504 SER A N 1
ATOM 4012 C CA . SER A 1 504 ? 20.128 -1.629 7.005 1.00 95.19 504 SER A CA 1
ATOM 4013 C C . SER A 1 504 ? 19.155 -2.804 6.814 1.00 95.19 504 SER A C 1
ATOM 4015 O O . SER A 1 504 ? 17.975 -2.702 7.158 1.00 95.19 504 SER A O 1
ATOM 4017 N N . PRO A 1 505 ? 19.634 -3.957 6.314 1.00 94.25 505 PRO A N 1
ATOM 4018 C CA . PRO A 1 505 ? 18.878 -5.207 6.342 1.00 94.25 505 PRO A CA 1
ATOM 4019 C C . PRO A 1 505 ? 18.254 -5.539 7.705 1.00 94.25 505 PRO A C 1
ATOM 4021 O O . PRO A 1 505 ? 17.153 -6.076 7.752 1.00 94.25 505 PRO A O 1
ATOM 4024 N N . ASP A 1 506 ? 18.923 -5.198 8.808 1.00 92.56 506 ASP A N 1
ATOM 4025 C CA . ASP A 1 506 ? 18.423 -5.426 10.168 1.00 92.56 506 ASP A CA 1
ATOM 4026 C C . ASP A 1 506 ? 17.174 -4.581 10.457 1.00 92.56 506 ASP A C 1
ATOM 4028 O O . ASP A 1 506 ? 16.132 -5.109 10.847 1.00 92.56 506 ASP A O 1
ATOM 4032 N N . GLU A 1 507 ? 17.239 -3.279 10.169 1.00 94.06 507 GLU A N 1
ATOM 4033 C CA . GLU A 1 507 ? 16.103 -2.364 10.318 1.00 94.06 507 GLU A CA 1
ATOM 4034 C C . GLU A 1 507 ? 14.925 -2.739 9.415 1.00 94.06 507 GLU A C 1
ATOM 4036 O O . GLU A 1 507 ? 13.773 -2.645 9.842 1.00 94.06 507 GLU A O 1
ATOM 4041 N N . LEU A 1 508 ? 15.200 -3.154 8.175 1.00 96.31 508 LEU A N 1
ATOM 4042 C CA . LEU A 1 508 ? 14.175 -3.582 7.222 1.00 96.31 508 LEU A CA 1
ATOM 4043 C C . LEU A 1 508 ? 13.537 -4.912 7.638 1.00 96.31 508 LEU A C 1
ATOM 4045 O O . LEU A 1 508 ? 12.328 -5.075 7.510 1.00 96.31 508 LEU A O 1
ATOM 4049 N N . THR A 1 509 ? 14.312 -5.845 8.194 1.00 95.12 509 THR A N 1
ATOM 4050 C CA . THR A 1 509 ? 13.785 -7.124 8.696 1.00 95.12 509 THR A CA 1
ATOM 4051 C C . THR A 1 509 ? 12.754 -6.901 9.802 1.00 95.12 509 THR A C 1
ATOM 4053 O O . THR A 1 509 ? 11.692 -7.520 9.780 1.00 95.12 509 THR A O 1
ATOM 4056 N N . GLN A 1 510 ? 13.022 -5.972 10.724 1.00 93.00 510 GLN A N 1
ATOM 4057 C CA . GLN A 1 510 ? 12.087 -5.604 11.796 1.00 93.00 510 GLN A CA 1
ATOM 4058 C C . GLN A 1 510 ? 10.781 -4.975 11.277 1.00 93.00 510 GLN A C 1
ATOM 4060 O O . GLN A 1 510 ? 9.797 -4.926 12.004 1.00 93.00 510 GLN A O 1
ATOM 4065 N N . ARG A 1 511 ? 10.767 -4.501 10.025 1.00 95.38 511 ARG A N 1
ATOM 4066 C CA . ARG A 1 511 ? 9.649 -3.790 9.382 1.00 95.38 511 ARG A CA 1
ATOM 4067 C C . ARG A 1 511 ? 9.029 -4.572 8.219 1.00 95.38 511 ARG A C 1
ATOM 4069 O O . ARG A 1 511 ? 8.242 -4.023 7.454 1.00 95.38 511 ARG A O 1
ATOM 4076 N N . LEU A 1 512 ? 9.408 -5.839 8.037 1.00 95.00 512 LEU A N 1
ATOM 4077 C CA . LEU A 1 512 ? 8.906 -6.667 6.939 1.00 95.00 512 LEU A CA 1
ATOM 4078 C C . LEU A 1 512 ? 7.428 -7.041 7.129 1.00 95.00 512 LEU A C 1
ATOM 4080 O O . LEU A 1 512 ? 6.688 -7.083 6.144 1.00 95.00 512 LEU A O 1
ATOM 4084 N N . ASP A 1 513 ? 7.023 -7.270 8.379 1.00 94.44 513 ASP A N 1
ATOM 4085 C CA . ASP A 1 513 ? 5.711 -7.788 8.790 1.00 94.44 513 ASP A CA 1
ATOM 4086 C C . ASP A 1 513 ? 5.323 -9.122 8.102 1.00 94.44 513 ASP A C 1
ATOM 4088 O O . ASP A 1 513 ? 6.173 -9.799 7.514 1.00 94.44 513 ASP A O 1
ATOM 4092 N N . ILE A 1 514 ? 4.072 -9.563 8.235 1.00 94.81 514 ILE A N 1
ATOM 4093 C CA . ILE A 1 514 ? 3.506 -10.766 7.615 1.00 94.81 514 ILE A CA 1
ATOM 4094 C C . ILE A 1 514 ? 2.764 -10.444 6.298 1.00 94.81 514 ILE A C 1
ATOM 4096 O O . ILE A 1 514 ? 2.450 -9.283 6.027 1.00 94.81 514 ILE A O 1
ATOM 4100 N N . PRO A 1 515 ? 2.474 -11.448 5.445 1.00 96.81 515 PRO A N 1
ATOM 4101 C CA . PRO A 1 515 ? 1.606 -11.253 4.282 1.00 96.81 515 PRO A CA 1
ATOM 4102 C C . PRO A 1 515 ? 0.201 -10.789 4.692 1.00 96.81 515 PRO A C 1
ATOM 4104 O O . PRO A 1 515 ? -0.417 -11.404 5.562 1.00 96.81 515 PRO A O 1
ATOM 4107 N N . CYS A 1 516 ? -0.345 -9.771 4.020 1.00 95.75 516 CYS A N 1
ATOM 4108 C CA . CYS A 1 516 ? -1.700 -9.276 4.301 1.00 95.75 516 CYS A CA 1
ATOM 4109 C C . CYS A 1 516 ? -2.795 -10.182 3.706 1.00 95.75 516 CYS A C 1
ATOM 4111 O O . CYS A 1 516 ? -3.929 -10.226 4.182 1.00 95.75 516 CYS A O 1
ATOM 4113 N N . CYS A 1 517 ? -2.455 -10.937 2.662 1.00 97.69 517 CYS A N 1
ATOM 4114 C CA . CYS A 1 517 ? -3.368 -11.795 1.916 1.00 97.69 517 CYS A CA 1
ATOM 4115 C C . CYS A 1 517 ? -2.626 -13.004 1.320 1.00 97.69 517 CYS A C 1
ATOM 4117 O O . CYS A 1 517 ? -1.408 -13.153 1.453 1.00 97.69 517 CYS A O 1
ATOM 4119 N N . ARG A 1 518 ? -3.355 -13.896 0.645 1.00 98.38 518 ARG A N 1
ATOM 4120 C CA . ARG A 1 518 ? -2.750 -14.994 -0.120 1.00 98.38 518 ARG A CA 1
ATOM 4121 C C . ARG A 1 518 ? -2.052 -14.450 -1.365 1.00 98.38 518 ARG A C 1
ATOM 4123 O O . ARG A 1 518 ? -2.598 -13.605 -2.078 1.00 98.38 518 ARG A O 1
ATOM 4130 N N . ALA A 1 519 ? -0.867 -14.992 -1.656 1.00 98.38 519 ALA A N 1
ATOM 4131 C CA . ALA A 1 519 ? -0.056 -14.611 -2.811 1.00 98.38 519 ALA A CA 1
ATOM 4132 C C . ALA A 1 519 ? 0.293 -13.105 -2.864 1.00 98.38 519 ALA A C 1
ATOM 4134 O O . ALA A 1 519 ? 0.427 -12.538 -3.948 1.00 98.38 519 ALA A O 1
ATOM 4135 N N . ASP A 1 520 ? 0.420 -12.462 -1.703 1.00 98.62 520 ASP A N 1
ATOM 4136 C CA . ASP A 1 520 ? 0.695 -11.031 -1.533 1.00 98.62 520 ASP A CA 1
ATOM 4137 C C . ASP A 1 520 ? 1.942 -10.562 -2.316 1.00 98.62 520 ASP A C 1
ATOM 4139 O O . ASP A 1 520 ? 3.072 -10.953 -2.003 1.00 98.62 520 ASP A O 1
ATOM 4143 N N . LEU A 1 521 ? 1.738 -9.710 -3.333 1.00 98.69 521 LEU A N 1
ATOM 4144 C CA . LEU A 1 521 ? 2.837 -9.179 -4.148 1.00 98.69 521 LEU A CA 1
ATOM 4145 C C . LEU A 1 521 ? 3.743 -8.243 -3.347 1.00 98.69 521 LEU A C 1
ATOM 4147 O O . LEU A 1 521 ? 4.958 -8.262 -3.532 1.00 98.69 521 LEU A O 1
ATOM 4151 N N . TYR A 1 522 ? 3.185 -7.459 -2.426 1.00 98.38 522 TYR A N 1
ATOM 4152 C CA . TYR A 1 522 ? 3.966 -6.518 -1.628 1.00 98.38 522 TYR A CA 1
ATOM 4153 C C . TYR A 1 522 ? 4.852 -7.239 -0.628 1.00 98.38 522 TYR A C 1
ATOM 4155 O O . TYR A 1 522 ? 5.992 -6.830 -0.423 1.00 98.38 522 TYR A O 1
ATOM 4163 N N . TYR A 1 523 ? 4.398 -8.356 -0.065 1.00 98.56 523 TYR A N 1
ATOM 4164 C CA . TYR A 1 523 ? 5.266 -9.196 0.756 1.00 98.56 523 TYR A CA 1
ATOM 4165 C C . TYR A 1 523 ? 6.447 -9.775 -0.042 1.00 98.56 523 TYR A C 1
ATOM 4167 O O . TYR A 1 523 ? 7.593 -9.712 0.412 1.00 98.56 523 TYR A O 1
ATOM 4175 N N . VAL A 1 524 ? 6.192 -10.280 -1.258 1.00 98.81 524 VAL A N 1
ATOM 4176 C CA . VAL A 1 524 ? 7.242 -10.771 -2.172 1.00 98.81 524 VAL A CA 1
ATOM 4177 C C . VAL A 1 524 ? 8.235 -9.656 -2.515 1.00 98.81 524 VAL A C 1
ATOM 4179 O O . VAL A 1 524 ? 9.446 -9.870 -2.442 1.00 98.81 524 VAL A O 1
ATOM 4182 N N . LEU A 1 525 ? 7.738 -8.462 -2.847 1.00 98.75 525 LEU A N 1
ATOM 4183 C CA . LEU A 1 525 ? 8.565 -7.309 -3.190 1.00 98.75 525 LEU A CA 1
ATOM 4184 C C . LEU A 1 525 ? 9.429 -6.856 -2.005 1.00 98.75 525 LEU A C 1
ATOM 4186 O O . LEU A 1 525 ? 10.639 -6.704 -2.164 1.00 98.75 525 LEU A O 1
ATOM 4190 N N . LYS A 1 526 ? 8.853 -6.723 -0.801 1.00 98.56 526 LYS A N 1
ATOM 4191 C CA . LYS A 1 526 ? 9.598 -6.356 0.416 1.00 98.56 526 LYS A CA 1
ATOM 4192 C C . LYS A 1 526 ? 10.716 -7.358 0.730 1.00 98.56 526 LYS A C 1
ATOM 4194 O O . LYS A 1 526 ? 11.837 -6.944 1.029 1.00 98.56 526 LYS A O 1
ATOM 4199 N N . LEU A 1 527 ? 10.457 -8.664 0.599 1.00 98.62 527 LEU A N 1
ATOM 4200 C CA . LEU A 1 527 ? 11.481 -9.710 0.745 1.00 98.62 527 LEU A CA 1
ATOM 4201 C C . LEU A 1 527 ? 12.602 -9.580 -0.298 1.00 98.62 527 LEU A C 1
ATOM 4203 O O . LEU A 1 527 ? 13.780 -9.705 0.041 1.00 98.62 527 LEU A O 1
ATOM 4207 N N . ALA A 1 528 ? 12.252 -9.321 -1.559 1.00 98.62 528 ALA A N 1
ATOM 4208 C CA . ALA A 1 528 ? 13.228 -9.146 -2.631 1.00 98.62 528 ALA A CA 1
ATOM 4209 C C . ALA A 1 528 ? 14.100 -7.896 -2.425 1.00 98.62 528 ALA A C 1
ATOM 4211 O O . ALA A 1 528 ? 15.317 -7.966 -2.595 1.00 98.62 528 ALA A O 1
ATOM 4212 N N . ILE A 1 529 ? 13.503 -6.776 -2.005 1.00 98.56 529 ILE A N 1
ATOM 4213 C CA . ILE A 1 529 ? 14.227 -5.549 -1.644 1.00 98.56 529 ILE A CA 1
ATOM 4214 C C . ILE A 1 529 ? 15.174 -5.822 -0.474 1.00 98.56 529 ILE A C 1
ATOM 4216 O O . ILE A 1 529 ? 16.344 -5.453 -0.537 1.00 98.56 529 ILE A O 1
ATOM 4220 N N . LEU A 1 530 ? 14.704 -6.502 0.574 1.00 97.75 530 LEU A N 1
ATOM 4221 C CA . LEU A 1 530 ? 15.527 -6.855 1.731 1.00 97.75 530 LEU A CA 1
ATOM 4222 C C . LEU A 1 530 ? 16.761 -7.686 1.330 1.00 97.75 530 LEU A C 1
ATOM 4224 O O . LEU A 1 530 ? 17.872 -7.374 1.759 1.00 97.75 530 LEU A O 1
ATOM 4228 N N . LEU A 1 531 ? 16.590 -8.694 0.469 1.00 97.69 531 LEU A N 1
ATOM 4229 C CA . LEU A 1 531 ? 17.692 -9.520 -0.042 1.00 97.69 531 LEU A CA 1
ATOM 4230 C C . LEU A 1 531 ? 18.654 -8.736 -0.953 1.00 97.69 531 LEU A C 1
ATOM 4232 O O . LEU A 1 531 ? 19.868 -8.913 -0.854 1.00 97.69 531 LEU A O 1
ATOM 4236 N N . ASP A 1 532 ? 18.142 -7.832 -1.794 1.00 97.38 532 ASP A N 1
ATOM 4237 C CA . ASP A 1 532 ? 18.961 -6.929 -2.620 1.00 97.38 532 ASP A CA 1
ATOM 4238 C C . ASP A 1 532 ? 19.824 -6.000 -1.753 1.00 97.38 532 ASP A C 1
ATOM 4240 O O . ASP A 1 532 ? 21.000 -5.779 -2.043 1.00 97.38 532 ASP A O 1
ATOM 4244 N N . ARG A 1 533 ? 19.267 -5.510 -0.639 1.00 95.31 533 ARG A N 1
ATOM 4245 C CA . ARG A 1 533 ? 19.978 -4.686 0.347 1.00 95.31 533 ARG A CA 1
ATOM 4246 C C . ARG A 1 533 ? 21.014 -5.479 1.141 1.00 95.31 533 ARG A C 1
ATOM 4248 O O . ARG A 1 533 ? 22.063 -4.926 1.462 1.00 95.31 533 ARG A O 1
ATOM 4255 N N . ALA A 1 534 ? 20.751 -6.751 1.440 1.00 92.50 534 ALA A N 1
ATOM 4256 C CA . ALA A 1 534 ? 21.706 -7.624 2.122 1.00 92.50 534 ALA A CA 1
ATOM 4257 C C . ALA A 1 534 ? 22.928 -7.948 1.246 1.00 92.50 534 ALA A C 1
ATOM 4259 O O . ALA A 1 534 ? 24.047 -7.920 1.746 1.00 92.50 534 ALA A O 1
ATOM 4260 N N . GLY A 1 535 ? 22.729 -8.170 -0.059 1.00 89.19 535 GLY A N 1
ATOM 4261 C CA . GLY A 1 535 ? 23.804 -8.517 -1.001 1.00 89.19 535 GLY A CA 1
ATOM 4262 C C . GLY A 1 535 ? 24.679 -7.353 -1.489 1.00 89.19 535 GLY A C 1
ATOM 4263 O O . GLY A 1 535 ? 25.635 -7.592 -2.220 1.00 89.19 535 GLY A O 1
ATOM 4264 N N . LYS A 1 536 ? 24.349 -6.104 -1.134 1.00 77.88 536 LYS A N 1
ATOM 4265 C CA . LYS A 1 536 ? 25.134 -4.895 -1.462 1.00 77.88 536 LYS A CA 1
ATOM 4266 C C . LYS A 1 536 ? 26.121 -4.479 -0.360 1.00 77.88 536 LYS A C 1
ATOM 4268 O O . LYS A 1 536 ? 26.808 -3.474 -0.536 1.00 77.88 536 LYS A O 1
ATOM 4273 N N . ARG A 1 537 ? 26.142 -5.197 0.769 1.00 53.75 537 ARG A N 1
ATOM 4274 C CA . ARG A 1 537 ? 27.184 -5.086 1.802 1.00 53.75 537 ARG A CA 1
ATOM 4275 C C . ARG A 1 537 ? 28.445 -5.794 1.321 1.00 53.75 537 ARG A C 1
ATOM 4277 O O . ARG A 1 537 ? 29.534 -5.252 1.602 1.00 53.75 537 ARG A O 1
#

Foldseek 3Di:
DPDPDDQQFFQFFAQPFHGADWEQDPVRWTWTKHFAPPALLADDDADGIFIFTQDPVVRDTHTQAAPPGNHDDAQFGHSHDNAGKYWDDDDQWIWIDTQLFIWIARRPVSHIGGDEAHAFDQNNHAQQLQFHTGNHFASWDYWDDDPQWIWTDGFVDTDIDGQDPVNDDDDPDHDPPVPDDDPPDDQPDFDDLVSLLVVLQVLLCLLLVWDEAWAWDQQGQQAIDTHPFFVLLVLQLLLLLLVSHDPVSNVSSLVVNVVCCVQQNLLDPSRGDQRPPIHYFDPDDDDPVSSDDDPQDDDDQSLLSLLSLLSNCPRSVCLVVSLVCLVSNVVSVVVVVVVVDAAALQQGDLSLQSNLSSLQSQLVNCVVNVNNVSNVVSVVRSVRSLVSLLSLLQVLLVLQDSDSQRDPVSLCVPQVSPNSQWDDDPDFDIARSNLRNHDLVSLVSNCVSHPPSLVSNLVSVCSQHVLQLEAQGADSRGTRGGGGDHPRSNLSNLSCCCRNVVDALSVLSVSLYDAPTRSRSSSSNSSSSSSVSVVVD